Protein AF-0000000080333680 (afdb_homodimer)

pLDDT: mean 84.89, std 13.75, range [32.94, 98.19]

Sequence (700 aa):
MGTPPAIPGLDTASRYRPATQGAGVGGDWFDLVPLGAGRVGVLIGDVMGRGLEAAAVMGQLRSAAHALAKTGMQPRQLMQALDSVVADLDVPDQLVTCCYLVIAADAGEVTLCSAGHLPVLIAVPGESTRTLPAPVNPPLGVGGVIYQQRSGTVARGATLVLYTDGLIETPGTDIEDQLTHLVTALDKIVTAAPGLEAAADQVLSALLPGADGHDDVTLLLTRIPEAPLATAATELPAVPESVAAGRGFLDRTLGSWGCADPAGDARLLLSEILTNAVRHAQGPIGVRLCRTDTELTVEISDRSSRLPQPCPAAEDDESGRGLLLVRALADDWGVLPTDEGKTIWFSLALMGTPPAIPGLDTASRYRPATQGAGVGGDWFDLVPLGAGRVGVLIGDVMGRGLEAAAVMGQLRSAAHALAKTGMQPRQLMQALDSVVADLDVPDQLVTCCYLVIAADAGEVTLCSAGHLPVLIAVPGESTRTLPAPVNPPLGVGGVIYQQRSGTVARGATLVLYTDGLIETPGTDIEDQLTHLVTALDKIVTAAPGLEAAADQVLSALLPGADGHDDVTLLLTRIPEAPLATAATELPAVPESVAAGRGFLDRTLGSWGCADPAGDARLLLSEILTNAVRHAQGPIGVRLCRTDTELTVEISDRSSRLPQPCPAAEDDESGRGLLLVRALADDWGVLPTDEGKTIWFSLAL

Structure (mmCIF, N/CA/C/O backbone):
data_AF-0000000080333680-model_v1
#
loop_
_entity.id
_entity.type
_entity.pdbx_description
1 polymer 'PPM-type phosphatase domain-containing protein'
#
loop_
_atom_site.group_PDB
_atom_site.id
_atom_site.type_symbol
_atom_site.label_atom_id
_atom_site.label_alt_id
_atom_site.label_comp_id
_atom_site.label_asym_id
_atom_site.label_entity_id
_atom_site.label_seq_id
_atom_site.pdbx_PDB_ins_code
_atom_site.Cartn_x
_atom_site.Cartn_y
_atom_site.Cartn_z
_atom_site.occupancy
_atom_site.B_iso_or_equiv
_atom_site.auth_seq_id
_atom_site.auth_comp_id
_atom_site.auth_asym_id
_atom_site.auth_atom_id
_atom_site.pdbx_PDB_model_num
ATOM 1 N N . MET A 1 1 ? -19.094 6.445 8.359 1 45.06 1 MET A N 1
ATOM 2 C CA . MET A 1 1 ? -17.656 6.688 8.281 1 45.06 1 MET A CA 1
ATOM 3 C C . MET A 1 1 ? -17.062 6.891 9.672 1 45.06 1 MET A C 1
ATOM 5 O O . MET A 1 1 ? -17.562 7.719 10.445 1 45.06 1 MET A O 1
ATOM 9 N N . GLY A 1 2 ? -16.469 5.914 10.211 1 50.66 2 GLY A N 1
ATOM 10 C CA . GLY A 1 2 ? -15.945 6.078 11.562 1 50.66 2 GLY A CA 1
ATOM 11 C C . GLY A 1 2 ? -15.008 7.262 11.695 1 50.66 2 GLY A C 1
ATOM 12 O O . GLY A 1 2 ? -14.469 7.754 10.695 1 50.66 2 GLY A O 1
ATOM 13 N N . THR A 1 3 ? -15.297 8.031 12.703 1 52.5 3 THR A N 1
ATOM 14 C CA . THR A 1 3 ? -14.398 9.125 13.062 1 52.5 3 THR A CA 1
ATOM 15 C C . THR A 1 3 ? -12.977 8.609 13.273 1 52.5 3 THR A C 1
ATOM 17 O O . THR A 1 3 ? -12.75 7.699 14.078 1 52.5 3 THR A O 1
ATOM 20 N N . PRO A 1 4 ? -12.148 9.031 12.406 1 60.41 4 PRO A N 1
ATOM 21 C CA . PRO A 1 4 ? -10.766 8.625 12.68 1 60.41 4 PRO A CA 1
ATOM 22 C C . PRO A 1 4 ? -10.336 8.914 14.109 1 60.41 4 PRO A C 1
ATOM 24 O O . PRO A 1 4 ? -10.812 9.875 14.719 1 60.41 4 PRO A O 1
ATOM 27 N N . PRO A 1 5 ? -9.633 8.047 14.68 1 59.84 5 PRO A N 1
ATOM 28 C CA . PRO A 1 5 ? -9.141 8.305 16.031 1 59.84 5 PRO A CA 1
ATOM 29 C C . PRO A 1 5 ? -8.328 9.602 16.125 1 59.84 5 PRO A C 1
ATOM 31 O O . PRO A 1 5 ? -7.746 10.039 15.141 1 59.84 5 PRO A O 1
ATOM 34 N N . ALA A 1 6 ? -8.5 10.172 17.266 1 65.5 6 ALA A N 1
ATOM 35 C CA . ALA A 1 6 ? -7.715 11.375 17.547 1 65.5 6 ALA A CA 1
ATOM 36 C C . ALA A 1 6 ? -6.219 11.086 17.469 1 65.5 6 ALA A C 1
ATOM 38 O O . ALA A 1 6 ? -5.762 10.023 17.891 1 65.5 6 ALA A O 1
ATOM 39 N N . ILE A 1 7 ? -5.57 11.867 16.75 1 69.75 7 ILE A N 1
ATOM 40 C CA . ILE A 1 7 ? -4.113 11.789 16.703 1 69.75 7 ILE A CA 1
ATOM 41 C C . ILE A 1 7 ? -3.508 12.711 17.75 1 69.75 7 ILE A C 1
ATOM 43 O O . ILE A 1 7 ? -3.738 13.922 17.734 1 69.75 7 ILE A O 1
ATOM 47 N N . PRO A 1 8 ? -2.832 12.125 18.609 1 65.81 8 PRO A N 1
ATOM 48 C CA . PRO A 1 8 ? -2.254 12.961 19.656 1 65.81 8 PRO A CA 1
ATOM 49 C C . PRO A 1 8 ? -1.441 14.125 19.109 1 65.81 8 PRO A C 1
ATOM 51 O O . PRO A 1 8 ? -0.621 13.938 18.203 1 65.81 8 PRO A O 1
ATOM 54 N N . GLY A 1 9 ? -1.845 15.297 19.578 1 69.69 9 GLY A N 1
ATOM 55 C CA . GLY A 1 9 ? -1.087 16.484 19.234 1 69.69 9 GLY A CA 1
ATOM 56 C C . GLY A 1 9 ? -1.605 17.188 17.984 1 69.69 9 GLY A C 1
ATOM 57 O O . GLY A 1 9 ? -1.136 18.266 17.625 1 69.69 9 GLY A O 1
ATOM 58 N N . LEU A 1 10 ? -2.539 16.484 17.391 1 78.69 10 LEU A N 1
ATOM 59 C CA . LEU A 1 10 ? -3.111 17.094 16.203 1 78.69 10 LEU A CA 1
ATOM 60 C C . LEU A 1 10 ? -4.543 17.547 16.469 1 78.69 10 LEU A C 1
ATOM 62 O O . LEU A 1 10 ? -5.406 16.734 16.812 1 78.69 10 LEU A O 1
ATOM 66 N N . ASP A 1 11 ? -4.738 18.844 16.375 1 87.94 11 ASP A N 1
ATOM 67 C CA . ASP A 1 11 ? -6.086 19.391 16.5 1 87.94 11 ASP A CA 1
ATOM 68 C C . ASP A 1 11 ? -6.859 19.266 15.195 1 87.94 11 ASP A C 1
ATOM 70 O O . ASP A 1 11 ? -6.43 19.797 14.164 1 87.94 11 ASP A O 1
ATOM 74 N N . THR A 1 12 ? -7.914 18.5 15.258 1 92 12 THR A N 1
ATOM 75 C CA . THR A 1 12 ? -8.703 18.281 14.047 1 92 12 THR A CA 1
ATOM 76 C C . THR A 1 12 ? -10.195 18.391 14.344 1 92 12 THR A C 1
ATOM 78 O O . THR A 1 12 ? -10.609 18.297 15.5 1 92 12 THR A O 1
ATOM 81 N N . ALA A 1 13 ? -10.969 18.75 13.375 1 93.94 13 ALA A N 1
ATOM 82 C CA . ALA A 1 13 ? -12.43 18.688 13.375 1 93.94 13 ALA A CA 1
ATOM 83 C C . ALA A 1 13 ? -12.961 18.219 12.031 1 93.94 13 ALA A C 1
ATOM 85 O O . ALA A 1 13 ? -12.445 18.594 10.977 1 93.94 13 ALA A O 1
ATOM 86 N N . SER A 1 14 ? -13.922 17.328 12.07 1 94.62 14 SER A N 1
ATOM 87 C CA . SER A 1 14 ? -14.508 16.812 10.836 1 94.62 14 SER A CA 1
ATOM 88 C C . SER A 1 14 ? -16.031 16.844 10.891 1 94.62 14 SER A C 1
ATOM 90 O O . SER A 1 14 ? -16.625 16.734 11.977 1 94.62 14 SER A O 1
ATOM 92 N N . ARG A 1 15 ? -16.641 17.078 9.75 1 92.94 15 ARG A N 1
ATOM 93 C CA . ARG A 1 15 ? -18.094 16.984 9.555 1 92.94 15 ARG A CA 1
ATOM 94 C C . ARG A 1 15 ? -18.422 16.156 8.32 1 92.94 15 ARG A C 1
ATOM 96 O O . ARG A 1 15 ? -17.781 16.312 7.273 1 92.94 15 ARG A O 1
ATOM 103 N N . TYR A 1 16 ? -19.312 15.273 8.508 1 90.75 16 TYR A N 1
ATOM 104 C CA . TYR A 1 16 ? -19.844 14.492 7.402 1 90.75 16 TYR A CA 1
ATOM 105 C C . TYR A 1 16 ? -21.375 14.531 7.398 1 90.75 16 TYR A C 1
ATOM 107 O O . TYR A 1 16 ? -22.016 14.18 8.391 1 90.75 16 TYR A O 1
ATOM 115 N N . ARG A 1 17 ? -21.938 14.984 6.309 1 87.81 17 ARG A N 1
ATOM 116 C CA . ARG A 1 17 ? -23.375 15.023 6.102 1 87.81 17 ARG A CA 1
ATOM 117 C C . ARG A 1 17 ? -23.766 14.305 4.812 1 87.81 17 ARG A C 1
ATOM 119 O O . ARG A 1 17 ? -23.562 14.828 3.717 1 87.81 17 ARG A O 1
ATOM 126 N N . PRO A 1 18 ? -24.328 13.055 4.992 1 84.69 18 PRO A N 1
ATOM 127 C CA . PRO A 1 18 ? -24.766 12.359 3.775 1 84.69 18 PRO A CA 1
ATOM 128 C C . PRO A 1 18 ? -25.969 13.039 3.105 1 84.69 18 PRO A C 1
ATOM 130 O O . PRO A 1 18 ? -26.734 13.734 3.77 1 84.69 18 PRO A O 1
ATOM 133 N N . ALA A 1 19 ? -26.031 12.789 1.83 1 79.5 19 ALA A N 1
ATOM 134 C CA . ALA A 1 19 ? -27.172 13.336 1.091 1 79.5 19 ALA A CA 1
ATOM 135 C C . ALA A 1 19 ? -28.484 12.781 1.619 1 79.5 19 ALA A C 1
ATOM 137 O O . ALA A 1 19 ? -28.562 11.609 2.016 1 79.5 19 ALA A O 1
ATOM 138 N N . THR A 1 20 ? -29.328 13.602 1.837 1 64.75 20 THR A N 1
ATOM 139 C CA . THR A 1 20 ? -30.641 13.258 2.377 1 64.75 20 THR A CA 1
ATOM 140 C C . THR A 1 20 ? -31.375 12.328 1.425 1 64.75 20 THR A C 1
ATOM 142 O O . THR A 1 20 ? -32.219 11.516 1.858 1 64.75 20 THR A O 1
ATOM 145 N N . GLN A 1 21 ? -31.156 12.539 0.188 1 57.59 21 GLN A N 1
ATOM 146 C CA . GLN A 1 21 ? -31.906 11.734 -0.768 1 57.59 21 GLN A CA 1
ATOM 147 C C . GLN A 1 21 ? -31.266 10.375 -0.974 1 57.59 21 GLN A C 1
ATOM 149 O O . GLN A 1 21 ? -30.094 10.289 -1.361 1 57.59 21 GLN A O 1
ATOM 154 N N . GLY A 1 22 ? -31.812 9.227 -0.238 1 57.03 22 GLY A N 1
ATOM 155 C CA . GLY A 1 22 ? -31.375 7.871 -0.509 1 57.03 22 GLY A CA 1
ATOM 156 C C . GLY A 1 22 ? -31.109 7.062 0.75 1 57.03 22 GLY A C 1
ATOM 157 O O . GLY A 1 22 ? -31.75 7.289 1.779 1 57.03 22 GLY A O 1
ATOM 158 N N . ALA A 1 23 ? -30.297 6.133 0.697 1 58.53 23 ALA A N 1
ATOM 159 C CA . ALA A 1 23 ? -30.109 5.102 1.71 1 58.53 23 ALA A CA 1
ATOM 160 C C . ALA A 1 23 ? -29.25 5.617 2.863 1 58.53 23 ALA A C 1
ATOM 162 O O . ALA A 1 23 ? -28.938 4.875 3.799 1 58.53 23 ALA A O 1
ATOM 163 N N . GLY A 1 24 ? -28.938 6.973 2.852 1 68.12 24 GLY A N 1
ATOM 164 C CA . GLY A 1 24 ? -28.172 7.559 3.943 1 68.12 24 GLY A CA 1
ATOM 165 C C . GLY A 1 24 ? -26.703 7.203 3.896 1 68.12 24 GLY A C 1
ATOM 166 O O . GLY A 1 24 ? -26 7.289 4.91 1 68.12 24 GLY A O 1
ATOM 167 N N . VAL A 1 25 ? -26.219 6.586 2.859 1 77.31 25 VAL A N 1
ATOM 168 C CA . VAL A 1 25 ? -24.812 6.258 2.676 1 77.31 25 VAL A CA 1
ATOM 169 C C . VAL A 1 25 ? -24.281 6.969 1.433 1 77.31 25 VAL A C 1
ATOM 171 O O . VAL A 1 25 ? -24.984 7.098 0.431 1 77.31 25 VAL A O 1
ATOM 174 N N . GLY A 1 26 ? -23.141 7.684 1.531 1 86.38 26 GLY A N 1
ATOM 175 C CA . GLY A 1 26 ? -22.609 8.469 0.431 1 86.38 26 GLY A CA 1
ATOM 176 C C . GLY A 1 26 ? -21.25 7.973 -0.046 1 86.38 26 GLY A C 1
ATOM 177 O O . GLY A 1 26 ? -20.797 6.91 0.37 1 86.38 26 GLY A O 1
ATOM 178 N N . GLY A 1 27 ? -20.766 8.641 -1.021 1 93 27 GLY A N 1
ATOM 179 C CA . GLY A 1 27 ? -19.516 8.273 -1.68 1 93 27 GLY A CA 1
ATOM 180 C C . GLY A 1 27 ? -18.312 9.023 -1.141 1 93 27 GLY A C 1
ATOM 181 O O . GLY A 1 27 ? -17.188 8.789 -1.57 1 93 27 GLY A O 1
ATOM 182 N N . ASP A 1 28 ? -18.531 9.906 -0.088 1 93.88 28 ASP A N 1
ATOM 183 C CA . ASP A 1 28 ? -17.422 10.664 0.497 1 93.88 28 ASP A CA 1
ATOM 184 C C . ASP A 1 28 ? -16.688 9.852 1.56 1 93.88 28 ASP A C 1
ATOM 186 O O . ASP A 1 28 ? -17.312 9.039 2.26 1 93.88 28 ASP A O 1
ATOM 190 N N . TRP A 1 29 ? -15.422 10.078 1.628 1 93.56 29 TRP A N 1
ATOM 191 C CA . TRP A 1 29 ? -14.695 9.508 2.758 1 93.56 29 TRP A CA 1
ATOM 192 C C . TRP A 1 29 ? -13.523 10.398 3.154 1 93.56 29 TRP A C 1
ATOM 194 O O . TRP A 1 29 ? -13.094 11.258 2.379 1 93.56 29 TRP A O 1
ATOM 204 N N . PHE A 1 30 ? -13.102 10.312 4.324 1 95.31 30 PHE A N 1
ATOM 205 C CA . PHE A 1 30 ? -11.875 10.938 4.809 1 95.31 30 PHE A CA 1
ATOM 206 C C . PHE A 1 30 ? -11.195 10.055 5.855 1 95.31 30 PHE A C 1
ATOM 208 O O . PHE A 1 30 ? -11.797 9.109 6.359 1 95.31 30 PHE A O 1
ATOM 215 N N . ASP A 1 31 ? -9.977 10.32 6.055 1 94.12 31 ASP A N 1
ATOM 216 C CA . ASP A 1 31 ? -9.195 9.547 7.02 1 94.12 31 ASP A CA 1
ATOM 217 C C . ASP A 1 31 ? -8.031 10.367 7.566 1 94.12 31 ASP A C 1
ATOM 219 O O . ASP A 1 31 ? -7.527 11.266 6.891 1 94.12 31 ASP A O 1
ATOM 223 N N . LEU A 1 32 ? -7.75 10.18 8.797 1 93.06 32 LEU A N 1
ATOM 224 C CA . LEU A 1 32 ? -6.539 10.656 9.461 1 93.06 32 LEU A CA 1
ATOM 225 C C . LEU A 1 32 ? -5.656 9.484 9.883 1 93.06 32 LEU A C 1
ATOM 227 O O . LEU A 1 32 ? -6.086 8.625 10.648 1 93.06 32 LEU A O 1
ATOM 231 N N . VAL A 1 33 ? -4.453 9.492 9.406 1 92.06 33 VAL A N 1
ATOM 232 C CA . VAL A 1 33 ? -3.6 8.328 9.609 1 92.06 33 VAL A CA 1
ATOM 233 C C . VAL A 1 33 ? -2.305 8.742 10.297 1 92.06 33 VAL A C 1
ATOM 235 O O . VAL A 1 33 ? -1.475 9.438 9.711 1 92.06 33 VAL A O 1
ATOM 238 N N . PRO A 1 34 ? -2.109 8.305 11.5 1 88.88 34 PRO A N 1
ATOM 239 C CA . PRO A 1 34 ? -0.789 8.523 12.094 1 88.88 34 PRO A CA 1
ATOM 240 C C . PRO A 1 34 ? 0.316 7.75 11.383 1 88.88 34 PRO A C 1
ATOM 242 O O . PRO A 1 34 ? 0.211 6.531 11.219 1 88.88 34 PRO A O 1
ATOM 245 N N . LEU A 1 35 ? 1.324 8.398 10.961 1 87.94 35 LEU A N 1
ATOM 246 C CA . LEU A 1 35 ? 2.379 7.766 10.18 1 87.94 35 LEU A CA 1
ATOM 247 C C . LEU A 1 35 ? 3.637 7.57 11.016 1 87.94 35 LEU A C 1
ATOM 249 O O . LEU A 1 35 ? 4.582 6.91 10.578 1 87.94 35 LEU A O 1
ATOM 253 N N . GLY A 1 36 ? 3.598 8.156 12.164 1 80.31 36 GLY A N 1
ATOM 254 C CA . GLY A 1 36 ? 4.773 8.094 13.016 1 80.31 36 GLY A CA 1
ATOM 255 C C . GLY A 1 36 ? 5.727 9.258 12.812 1 80.31 36 GLY A C 1
ATOM 256 O O . GLY A 1 36 ? 5.578 10.023 11.859 1 80.31 36 GLY A O 1
ATOM 257 N N . ALA A 1 37 ? 6.594 9.414 13.773 1 80.81 37 ALA A N 1
ATOM 258 C CA . ALA A 1 37 ? 7.605 10.469 13.758 1 80.81 37 ALA A CA 1
ATOM 259 C C . ALA A 1 37 ? 6.961 11.844 13.594 1 80.81 37 ALA A C 1
ATOM 261 O O . ALA A 1 37 ? 7.453 12.68 12.828 1 80.81 37 ALA A O 1
ATOM 262 N N . GLY A 1 38 ? 5.82 11.977 14.18 1 79.88 38 GLY A N 1
ATOM 263 C CA . GLY A 1 38 ? 5.148 13.266 14.172 1 79.88 38 GLY A CA 1
ATOM 264 C C . GLY A 1 38 ? 4.449 13.57 12.859 1 79.88 38 GLY A C 1
ATOM 265 O O . GLY A 1 38 ? 3.979 14.688 12.641 1 79.88 38 GLY A O 1
ATOM 266 N N . ARG A 1 39 ? 4.371 12.648 12.008 1 87.81 39 ARG A N 1
ATOM 267 C CA . ARG A 1 39 ? 3.709 12.867 10.727 1 87.81 39 ARG A CA 1
ATOM 268 C C . ARG A 1 39 ? 2.289 12.312 10.734 1 87.81 39 ARG A C 1
ATOM 270 O O . ARG A 1 39 ? 2.014 11.312 11.406 1 87.81 39 ARG A O 1
ATOM 277 N N . VAL A 1 40 ? 1.5 13.023 9.992 1 91.19 40 VAL A N 1
ATOM 278 C CA . VAL A 1 40 ? 0.107 12.602 9.883 1 91.19 40 VAL A CA 1
ATOM 279 C C . VAL A 1 40 ? -0.335 12.656 8.422 1 91.19 40 VAL A C 1
ATOM 281 O O . VAL A 1 4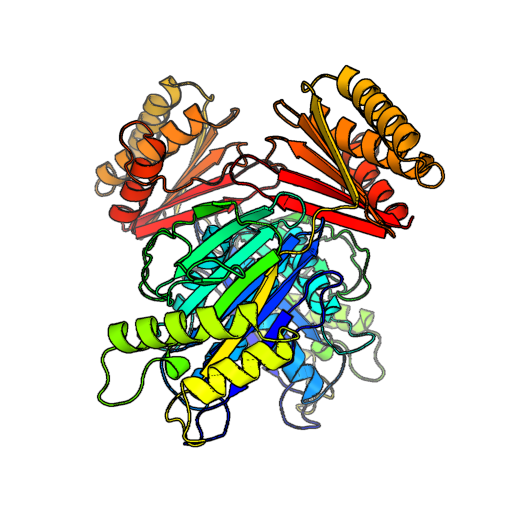0 ? -0.071 13.641 7.723 1 91.19 40 VAL A O 1
ATOM 284 N N . GLY A 1 41 ? -0.9 11.539 7.984 1 94.44 41 GLY A N 1
ATOM 285 C CA . GLY A 1 41 ? -1.568 11.547 6.695 1 94.44 41 GLY A CA 1
ATOM 286 C C . GLY A 1 41 ? -3.02 11.977 6.773 1 94.44 41 GLY A C 1
ATOM 287 O O . GLY A 1 41 ? -3.74 11.586 7.691 1 94.44 41 GLY A O 1
ATOM 288 N N . VAL A 1 42 ? -3.406 12.836 5.875 1 95.38 42 VAL A N 1
ATOM 289 C CA . VAL A 1 42 ? -4.793 13.281 5.773 1 95.38 42 VAL A CA 1
ATOM 290 C C . VAL A 1 42 ? -5.348 12.93 4.395 1 95.38 42 VAL A C 1
ATOM 292 O O . VAL A 1 42 ? -4.773 13.305 3.371 1 95.38 42 VAL A O 1
ATOM 295 N N . LEU A 1 43 ? -6.449 12.195 4.43 1 96.94 43 LEU A N 1
ATOM 296 C CA . LEU A 1 43 ? -7.086 11.734 3.201 1 96.94 43 LEU A CA 1
ATOM 297 C C . LEU A 1 43 ? -8.516 12.25 3.104 1 96.94 43 LEU A C 1
ATOM 299 O O . LEU A 1 43 ? -9.227 12.312 4.109 1 96.94 43 LEU A O 1
ATOM 303 N N . ILE A 1 44 ? -8.883 12.648 1.883 1 97.19 44 ILE A N 1
ATOM 304 C CA . ILE A 1 44 ? -10.281 12.93 1.586 1 97.19 44 ILE A CA 1
ATOM 305 C C . ILE A 1 44 ? -10.602 12.523 0.15 1 97.19 44 ILE A C 1
ATOM 307 O O . ILE A 1 44 ? -9.758 12.664 -0.742 1 97.19 44 ILE A O 1
ATOM 311 N N . GLY A 1 45 ? -11.734 11.938 -0.048 1 96.62 45 GLY A N 1
ATOM 312 C CA . GLY A 1 45 ? -12.133 11.531 -1.386 1 96.62 45 GLY A CA 1
ATOM 313 C C . GLY A 1 45 ? -13.633 11.531 -1.593 1 96.62 45 GLY A C 1
ATOM 314 O O . GLY A 1 45 ? -14.398 11.648 -0.632 1 96.62 45 GLY A O 1
ATOM 315 N N . ASP A 1 46 ? -13.969 11.445 -2.852 1 95.12 46 ASP A N 1
ATOM 316 C CA . ASP A 1 46 ? -15.359 11.445 -3.285 1 95.12 46 ASP A CA 1
ATOM 317 C C . ASP A 1 46 ? -15.555 10.547 -4.504 1 95.12 46 ASP A C 1
ATOM 319 O O . ASP A 1 46 ? -15.016 10.82 -5.578 1 95.12 46 ASP A O 1
ATOM 323 N N . VAL A 1 47 ? -16.438 9.531 -4.34 1 95.25 47 VAL A N 1
ATOM 324 C CA . VAL A 1 47 ? -16.75 8.594 -5.422 1 95.25 47 VAL A CA 1
ATOM 325 C C . VAL A 1 47 ? -17.891 9.141 -6.266 1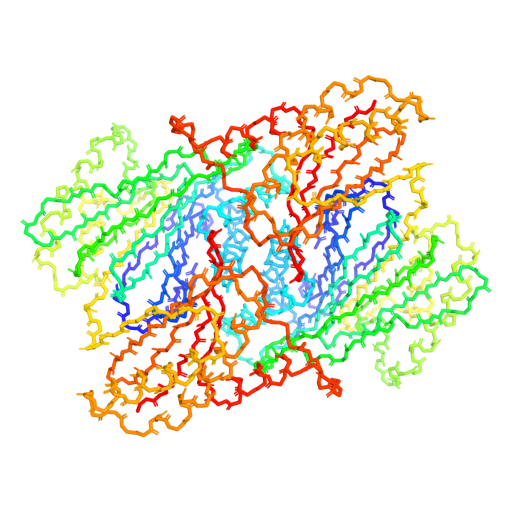 95.25 47 VAL A C 1
ATOM 327 O O . VAL A 1 47 ? -18.922 9.578 -5.727 1 95.25 47 VAL A O 1
ATOM 330 N N . MET A 1 48 ? -17.688 9.094 -7.52 1 89.12 48 MET A N 1
ATOM 331 C CA . MET A 1 48 ? -18.75 9.516 -8.43 1 89.12 48 MET A CA 1
ATOM 332 C C . MET A 1 48 ? -20 8.68 -8.211 1 89.12 48 MET A C 1
ATOM 334 O O . MET A 1 48 ? -19.922 7.465 -8.023 1 89.12 48 MET A O 1
ATOM 338 N N . GLY A 1 49 ? -21.062 9.32 -8.289 1 83.31 49 GLY A N 1
ATOM 339 C CA . GLY A 1 49 ? -22.328 8.625 -8.133 1 83.31 49 GLY A CA 1
ATOM 340 C C . GLY A 1 49 ? -22.906 8.734 -6.734 1 83.31 49 GLY A C 1
ATOM 341 O O . GLY A 1 49 ? -22.391 9.484 -5.902 1 83.31 49 GLY A O 1
ATOM 342 N N . ARG A 1 50 ? -24.094 8.109 -6.605 1 81.81 50 ARG A N 1
ATOM 343 C CA . ARG A 1 50 ? -24.766 8.164 -5.312 1 81.81 50 ARG A CA 1
ATOM 344 C C . ARG A 1 50 ? -25.344 6.801 -4.953 1 81.81 50 ARG A C 1
ATOM 346 O O . ARG A 1 50 ? -25.422 5.902 -5.793 1 81.81 50 ARG A O 1
ATOM 353 N N . GLY A 1 51 ? -25.609 6.633 -3.662 1 83.06 51 GLY A N 1
ATOM 354 C CA . GLY A 1 51 ? -26.312 5.445 -3.207 1 83.06 51 GLY A CA 1
ATOM 355 C C . GLY A 1 51 ? -25.375 4.309 -2.826 1 83.06 51 GLY A C 1
ATOM 356 O O . GLY A 1 51 ? -24.234 4.539 -2.443 1 83.06 51 GLY A O 1
ATOM 357 N N . LEU A 1 52 ? -25.891 3.139 -2.922 1 83.5 52 LEU A N 1
ATOM 358 C CA . LEU A 1 52 ? -25.234 1.957 -2.369 1 83.5 52 LEU A CA 1
ATOM 359 C C . LEU A 1 52 ? -24 1.586 -3.184 1 83.5 52 LEU A C 1
ATOM 361 O O . LEU A 1 52 ? -22.984 1.146 -2.625 1 83.5 52 LEU A O 1
ATOM 365 N N . GLU A 1 53 ? -24.094 1.8 -4.465 1 86.75 53 GLU A N 1
ATOM 366 C CA . GLU A 1 53 ? -22.953 1.457 -5.305 1 86.75 53 GLU A CA 1
ATOM 367 C C . GLU A 1 53 ? -21.75 2.35 -4.992 1 86.75 53 GLU A C 1
ATOM 369 O O . GLU A 1 53 ? -20.625 1.859 -4.844 1 86.75 53 GLU A O 1
ATOM 374 N N . ALA A 1 54 ? -22.047 3.596 -4.895 1 88.62 54 ALA A N 1
ATOM 375 C CA . ALA A 1 54 ? -20.984 4.539 -4.559 1 88.62 54 ALA A CA 1
ATOM 376 C C . ALA A 1 54 ? -20.438 4.266 -3.16 1 88.62 54 ALA A C 1
ATOM 378 O O . ALA A 1 54 ? -19.234 4.371 -2.932 1 88.62 54 ALA A O 1
ATOM 379 N N . ALA A 1 55 ? -21.312 3.893 -2.326 1 89.12 55 ALA A N 1
ATOM 380 C CA . ALA A 1 55 ? -20.906 3.611 -0.949 1 89.12 55 ALA A CA 1
ATOM 381 C C . ALA A 1 55 ? -20.016 2.375 -0.88 1 89.12 55 ALA A C 1
ATOM 383 O O . ALA A 1 55 ? -19.062 2.33 -0.096 1 89.12 55 ALA A O 1
ATOM 384 N N . ALA A 1 56 ? -20.312 1.425 -1.655 1 89.06 56 ALA A N 1
ATOM 385 C CA . ALA A 1 56 ? -19.516 0.201 -1.681 1 89.06 56 ALA A CA 1
ATOM 386 C C . ALA A 1 56 ? -18.109 0.475 -2.201 1 89.06 56 ALA A C 1
ATOM 388 O O . ALA A 1 56 ? -17.125 0.008 -1.621 1 89.06 56 ALA A O 1
ATOM 389 N N . VAL A 1 57 ? -18.047 1.271 -3.225 1 92.25 57 VAL A N 1
ATOM 390 C CA . VAL A 1 57 ? -16.766 1.655 -3.791 1 92.25 57 VAL A CA 1
ATOM 391 C C . VAL A 1 57 ? -15.984 2.492 -2.779 1 92.25 57 VAL A C 1
ATOM 393 O O . VAL A 1 57 ? -14.797 2.258 -2.557 1 92.25 57 VAL A O 1
ATOM 396 N N . MET A 1 58 ? -16.688 3.342 -2.189 1 93.5 58 MET A N 1
ATOM 397 C CA . MET A 1 58 ? -16.094 4.191 -1.168 1 93.5 58 MET A CA 1
ATOM 398 C C . MET A 1 58 ? -15.477 3.348 -0.052 1 93.5 58 MET A C 1
ATOM 400 O O . MET A 1 58 ? -14.344 3.594 0.372 1 93.5 58 MET A O 1
ATOM 404 N N . GLY A 1 59 ? -16.188 2.432 0.406 1 92.31 59 GLY A N 1
ATOM 405 C CA . GLY A 1 59 ? -15.68 1.568 1.458 1 92.31 59 GLY A CA 1
ATOM 406 C C . GLY A 1 59 ? -14.398 0.855 1.076 1 92.31 59 GLY A C 1
ATOM 407 O O . GLY A 1 59 ? -13.461 0.773 1.877 1 92.31 59 GLY A O 1
ATOM 408 N N . GLN A 1 60 ? -14.336 0.412 -0.111 1 92.75 60 GLN A N 1
ATOM 409 C CA . GLN A 1 60 ? -13.148 -0.267 -0.613 1 92.75 60 GLN A CA 1
ATOM 410 C C . GLN A 1 60 ? -11.961 0.693 -0.711 1 92.75 60 GLN A C 1
ATOM 412 O O . GLN A 1 60 ? -10.859 0.375 -0.265 1 92.75 60 GLN A O 1
ATOM 417 N N . LEU A 1 61 ? -12.234 1.847 -1.205 1 95.62 61 LEU A N 1
ATOM 418 C CA . LEU A 1 61 ? -11.164 2.816 -1.421 1 95.62 61 LEU A CA 1
ATOM 419 C C . LEU A 1 61 ? -10.664 3.377 -0.094 1 95.62 61 LEU A C 1
ATOM 421 O O . LEU A 1 61 ? -9.469 3.629 0.066 1 95.62 61 LEU A O 1
ATOM 425 N N . ARG A 1 62 ? -11.57 3.582 0.755 1 94.81 62 ARG A N 1
ATOM 426 C CA . ARG A 1 62 ? -11.164 4.051 2.076 1 94.81 62 ARG A CA 1
ATOM 427 C C . ARG A 1 62 ? -10.203 3.064 2.736 1 94.81 62 ARG A C 1
ATOM 429 O O . ARG A 1 62 ? -9.156 3.463 3.248 1 94.81 62 ARG A O 1
ATOM 436 N N . SER A 1 63 ? -10.547 1.805 2.678 1 94.31 63 SER A N 1
ATOM 437 C CA . SER A 1 63 ? -9.703 0.769 3.262 1 94.31 63 SER A CA 1
ATOM 438 C C . SER A 1 63 ? -8.359 0.675 2.539 1 94.31 63 SER A C 1
ATOM 440 O O . SER A 1 63 ? -7.312 0.554 3.176 1 94.31 63 SER A O 1
ATOM 442 N N . ALA A 1 64 ? -8.422 0.721 1.282 1 96 64 ALA A N 1
ATOM 443 C CA . ALA A 1 64 ? -7.219 0.678 0.458 1 96 64 ALA A CA 1
ATOM 444 C C . ALA A 1 64 ? -6.305 1.86 0.764 1 96 64 ALA A C 1
ATOM 446 O O . ALA A 1 64 ? -5.105 1.682 1 1 96 64 ALA A O 1
ATOM 447 N N . ALA A 1 65 ? -6.879 3.018 0.798 1 97.25 65 ALA A N 1
ATOM 448 C CA . ALA A 1 65 ? -6.109 4.238 1.026 1 97.25 65 ALA A CA 1
ATOM 449 C C . ALA A 1 65 ? -5.473 4.234 2.414 1 97.25 65 ALA A C 1
ATOM 451 O O . ALA A 1 65 ? -4.324 4.645 2.578 1 97.25 65 ALA A O 1
ATOM 452 N N . HIS A 1 66 ? -6.238 3.768 3.338 1 95.38 66 HIS A N 1
ATOM 453 C CA . HIS A 1 66 ? -5.719 3.68 4.699 1 95.38 66 HIS A CA 1
ATOM 454 C C . HIS A 1 66 ? -4.492 2.775 4.762 1 95.38 66 HIS A C 1
ATOM 456 O O . HIS A 1 66 ? -3.467 3.154 5.336 1 95.38 66 HIS A O 1
ATOM 462 N N . ALA A 1 67 ? -4.582 1.659 4.18 1 95.25 67 ALA A N 1
ATOM 463 C CA . ALA A 1 67 ? -3.488 0.691 4.184 1 95.25 67 ALA A CA 1
ATOM 464 C C . ALA A 1 67 ? -2.26 1.245 3.467 1 95.25 67 ALA A C 1
ATOM 466 O O . ALA A 1 67 ? -1.133 1.087 3.939 1 95.25 67 ALA A O 1
ATOM 467 N N . LEU A 1 68 ? -2.518 1.835 2.35 1 95.69 68 LEU A N 1
ATOM 468 C CA . LEU A 1 68 ? -1.422 2.416 1.582 1 95.69 68 LEU A CA 1
ATOM 469 C C . LEU A 1 68 ? -0.737 3.529 2.367 1 95.69 68 LEU A C 1
ATOM 471 O O . LEU A 1 68 ? 0.493 3.607 2.396 1 95.69 68 LEU A O 1
ATOM 475 N N . ALA A 1 69 ? -1.548 4.344 3.012 1 94.56 69 ALA A N 1
ATOM 476 C CA . ALA A 1 69 ? -0.989 5.43 3.812 1 94.56 69 ALA A CA 1
ATOM 477 C C . ALA A 1 69 ? -0.106 4.891 4.934 1 94.56 69 ALA A C 1
ATOM 479 O O . ALA A 1 69 ? 0.953 5.449 5.223 1 94.56 69 ALA A O 1
ATOM 480 N N . LYS A 1 70 ? -0.458 3.771 5.48 1 90.81 70 LYS A N 1
ATOM 481 C CA . LYS A 1 70 ? 0.245 3.193 6.621 1 90.81 70 LYS A CA 1
ATOM 482 C C . LYS A 1 70 ? 1.639 2.715 6.227 1 90.81 70 LYS A C 1
ATOM 484 O O . LYS A 1 70 ? 2.506 2.533 7.082 1 90.81 70 LYS A O 1
ATOM 489 N N . THR A 1 71 ? 1.836 2.551 4.977 1 87.69 71 THR A N 1
ATOM 490 C CA . THR A 1 71 ? 3.166 2.158 4.523 1 87.69 71 THR A CA 1
ATOM 491 C C . THR A 1 71 ? 4.125 3.344 4.566 1 87.69 71 THR A C 1
ATOM 493 O O . THR A 1 71 ? 5.34 3.17 4.477 1 87.69 71 THR A O 1
ATOM 496 N N . GLY A 1 72 ? 3.615 4.516 4.656 1 88.5 72 GLY A N 1
ATOM 497 C CA . GLY A 1 72 ? 4.441 5.711 4.664 1 88.5 72 GLY A CA 1
ATOM 498 C C . GLY A 1 72 ? 4.793 6.203 3.271 1 88.5 72 GLY A C 1
ATOM 499 O O . GLY A 1 72 ? 5.602 7.121 3.117 1 88.5 72 GLY A O 1
ATOM 500 N N . MET A 1 73 ? 4.141 5.672 2.295 1 88.06 73 MET A N 1
ATOM 501 C CA . MET A 1 73 ? 4.48 6.059 0.928 1 88.06 73 MET A CA 1
ATOM 502 C C . MET A 1 73 ? 4.109 7.516 0.668 1 88.06 73 MET A C 1
ATOM 504 O O . MET A 1 73 ? 3.232 8.062 1.338 1 88.06 73 MET A O 1
ATOM 508 N N . GLN A 1 74 ? 4.754 8.047 -0.282 1 89.94 74 GLN A N 1
ATOM 509 C CA . GLN A 1 74 ? 4.5 9.438 -0.638 1 89.94 74 GLN A CA 1
ATOM 510 C C . GLN A 1 74 ? 3.129 9.594 -1.287 1 89.94 74 GLN A C 1
ATOM 512 O O . GLN A 1 74 ? 2.607 8.656 -1.89 1 89.94 74 GLN A O 1
ATOM 517 N N . PRO A 1 75 ? 2.598 10.789 -1.193 1 95.19 75 PRO A N 1
ATOM 518 C CA . PRO A 1 75 ? 1.246 11.031 -1.703 1 95.19 75 PRO A CA 1
ATOM 519 C C . PRO A 1 75 ? 1.095 10.656 -3.176 1 95.19 75 PRO A C 1
ATOM 521 O O . PRO A 1 75 ? 0.088 10.055 -3.564 1 95.19 75 PRO A O 1
ATOM 524 N N . ARG A 1 76 ? 2.031 10.961 -3.994 1 90.81 76 ARG A N 1
ATOM 525 C CA . ARG A 1 76 ? 1.905 10.641 -5.41 1 90.81 76 ARG A CA 1
ATOM 526 C C . ARG A 1 76 ? 1.853 9.133 -5.633 1 90.81 76 ARG A C 1
ATOM 528 O O . ARG A 1 76 ? 1.143 8.656 -6.516 1 90.81 76 ARG A O 1
ATOM 535 N N . GLN A 1 77 ? 2.648 8.414 -4.852 1 89.06 77 GLN A N 1
ATOM 536 C CA . GLN A 1 77 ? 2.662 6.957 -4.953 1 89.06 77 GLN A CA 1
ATOM 537 C C . GLN A 1 77 ? 1.324 6.363 -4.527 1 89.06 77 GLN A C 1
ATOM 539 O O . GLN A 1 77 ? 0.841 5.406 -5.133 1 89.06 77 GLN A O 1
ATOM 544 N N . LEU A 1 78 ? 0.854 6.895 -3.48 1 94.38 78 LEU A N 1
ATOM 545 C CA . LEU A 1 78 ? -0.455 6.445 -3.018 1 94.38 78 LEU A CA 1
ATOM 546 C C . LEU A 1 78 ? -1.515 6.656 -4.094 1 94.38 78 LEU A C 1
ATOM 548 O O . LEU A 1 78 ? -2.324 5.766 -4.355 1 94.38 78 LEU A O 1
ATOM 552 N N . MET A 1 79 ? -1.45 7.812 -4.766 1 95.44 79 MET A N 1
ATOM 553 C CA . MET A 1 79 ? -2.426 8.109 -5.809 1 95.44 79 MET A CA 1
ATOM 554 C C . MET A 1 79 ? -2.279 7.145 -6.98 1 95.44 79 MET A C 1
ATOM 556 O O . MET A 1 79 ? -3.275 6.688 -7.543 1 95.44 79 MET A O 1
ATOM 560 N N . GLN A 1 80 ? -1.089 6.844 -7.242 1 89.44 80 GLN A N 1
ATOM 561 C CA . GLN A 1 80 ? -0.839 5.902 -8.328 1 89.44 80 GLN A CA 1
ATOM 562 C C . GLN A 1 80 ? -1.432 4.531 -8.008 1 89.44 80 GLN A C 1
ATOM 564 O O . GLN A 1 80 ? -2.068 3.912 -8.867 1 89.44 80 GLN A O 1
ATOM 569 N N . ALA A 1 81 ? -1.189 4.121 -6.836 1 91.31 81 ALA A N 1
ATOM 570 C CA . ALA A 1 81 ? -1.708 2.824 -6.414 1 91.31 81 ALA A CA 1
ATOM 571 C C . ALA A 1 81 ? -3.234 2.818 -6.406 1 91.31 81 ALA A C 1
ATOM 573 O O . ALA A 1 81 ? -3.859 1.858 -6.867 1 91.31 81 ALA A O 1
ATOM 574 N N . LEU A 1 82 ? -3.803 3.848 -5.922 1 96.06 82 LEU A N 1
ATOM 575 C CA . LEU A 1 82 ? -5.258 3.926 -5.871 1 96.06 82 LEU A CA 1
ATOM 576 C C . LEU A 1 82 ? -5.852 3.939 -7.277 1 96.06 82 LEU A C 1
ATOM 578 O O . LEU A 1 82 ? -6.934 3.396 -7.504 1 96.06 82 LEU A O 1
ATOM 582 N N . ASP A 1 83 ? -5.184 4.617 -8.164 1 93.25 83 ASP A N 1
ATOM 583 C CA . ASP A 1 83 ? -5.637 4.633 -9.547 1 93.25 83 ASP A CA 1
ATOM 584 C C . ASP A 1 83 ? -5.738 3.217 -10.109 1 93.25 83 ASP A C 1
ATOM 586 O O . ASP A 1 83 ? -6.699 2.885 -10.805 1 93.25 83 ASP A O 1
ATOM 590 N N . SER A 1 84 ? -4.785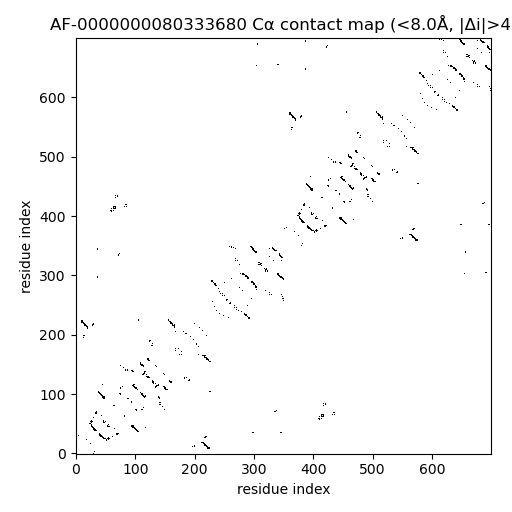 2.42 -9.766 1 88.44 84 SER A N 1
ATOM 591 C CA . SER A 1 84 ? -4.793 1.025 -10.195 1 88.44 84 SER A CA 1
ATOM 592 C C . SER A 1 84 ? -5.945 0.256 -9.562 1 88.44 84 SER A C 1
ATOM 594 O O . SER A 1 84 ? -6.543 -0.615 -10.195 1 88.44 84 SER A O 1
ATOM 596 N N . VAL A 1 85 ? -6.223 0.558 -8.352 1 92.06 85 VAL A N 1
ATOM 597 C CA . VAL A 1 85 ? -7.324 -0.083 -7.637 1 92.06 85 VAL A CA 1
ATOM 598 C C . VAL A 1 85 ? -8.648 0.273 -8.305 1 92.06 85 VAL A C 1
ATOM 600 O O . VAL A 1 85 ? -9.5 -0.595 -8.516 1 92.06 85 VAL A O 1
ATOM 603 N N . VAL A 1 86 ? -8.789 1.517 -8.641 1 93.88 86 VAL A N 1
ATOM 604 C CA . VAL A 1 86 ? -10.023 1.97 -9.273 1 93.88 86 VAL A CA 1
ATOM 605 C C . VAL A 1 86 ? -10.195 1.28 -10.625 1 93.88 86 VAL A C 1
ATOM 607 O O . VAL A 1 86 ? -11.305 0.886 -10.992 1 93.88 86 VAL A O 1
ATOM 610 N N . ALA A 1 87 ? -9.117 1.156 -11.297 1 87.88 87 ALA A N 1
ATOM 611 C CA . ALA A 1 87 ? -9.148 0.508 -12.602 1 87.88 87 ALA A CA 1
ATOM 612 C C . ALA A 1 87 ? -9.609 -0.941 -12.484 1 87.88 87 ALA A C 1
ATOM 614 O O . ALA A 1 87 ? -10.195 -1.489 -13.422 1 87.88 87 ALA A O 1
ATOM 615 N N . ASP A 1 88 ? -9.367 -1.514 -11.391 1 86.69 88 ASP A N 1
ATOM 616 C CA . ASP A 1 88 ? -9.688 -2.924 -11.195 1 86.69 88 ASP A CA 1
ATOM 617 C C . ASP A 1 88 ? -11.133 -3.104 -10.742 1 86.69 88 ASP A C 1
ATOM 619 O O . ASP A 1 88 ? -11.648 -4.223 -10.719 1 86.69 88 ASP A O 1
ATOM 623 N N . LEU A 1 89 ? -11.75 -2 -10.391 1 85.38 89 LEU A N 1
ATOM 624 C CA . LEU A 1 89 ? -13.133 -2.1 -9.938 1 85.38 89 LEU A CA 1
ATOM 625 C C . LEU A 1 89 ? -14.055 -2.492 -11.094 1 85.38 89 LEU A C 1
ATOM 627 O O . LEU A 1 89 ? -13.797 -2.135 -12.242 1 85.38 89 LEU A O 1
ATOM 631 N N . ASP A 1 90 ? -14.945 -3.338 -10.883 1 77.44 90 ASP A N 1
ATOM 632 C CA . ASP A 1 90 ? -15.914 -3.787 -11.883 1 77.44 90 ASP A CA 1
ATOM 633 C C . ASP A 1 90 ? -16.984 -2.727 -12.133 1 77.44 90 ASP A C 1
ATOM 635 O O . ASP A 1 90 ? -18.172 -3.027 -12.117 1 77.44 90 ASP A O 1
ATOM 639 N N . VAL A 1 91 ? -16.688 -1.461 -12.094 1 78.94 91 VAL A N 1
ATOM 640 C CA . VAL A 1 91 ? -17.578 -0.353 -12.398 1 78.94 91 VAL A CA 1
ATOM 641 C C . VAL A 1 91 ? -17 0.485 -13.539 1 78.94 91 VAL A C 1
ATOM 643 O O . VAL A 1 91 ? -16.016 1.203 -13.352 1 78.94 91 VAL A O 1
ATOM 646 N N . PRO A 1 92 ? -17.609 0.318 -14.656 1 79.06 92 PRO A N 1
ATOM 647 C CA . PRO A 1 92 ? -17.078 1.052 -15.805 1 79.06 92 PRO A CA 1
ATOM 648 C C . PRO A 1 92 ? -17.078 2.562 -15.594 1 79.06 92 PRO A C 1
ATOM 650 O O . PRO A 1 92 ? -17.984 3.104 -14.969 1 79.06 92 PRO A O 1
ATOM 653 N N . ASP A 1 93 ? -16.141 3.285 -16 1 84.94 93 ASP A N 1
ATOM 654 C CA . ASP A 1 93 ? -16.016 4.738 -16.062 1 84.94 93 ASP A CA 1
ATOM 655 C C . ASP A 1 93 ? -16.078 5.359 -14.664 1 84.94 93 ASP A C 1
ATOM 657 O O . ASP A 1 93 ? -16.609 6.461 -14.5 1 84.94 93 ASP A O 1
ATOM 661 N N . GLN A 1 94 ? -15.727 4.5 -13.727 1 91.06 94 GLN A N 1
ATOM 662 C CA . GLN A 1 94 ? -15.703 5.023 -12.367 1 91.06 94 GLN A CA 1
ATOM 663 C C . GLN A 1 94 ? -14.641 6.102 -12.203 1 91.06 94 GLN A C 1
ATOM 665 O O . GLN A 1 94 ? -13.477 5.887 -12.547 1 91.06 94 GLN A O 1
ATOM 670 N N . LEU A 1 95 ? -15.062 7.262 -11.75 1 94.56 95 LEU A N 1
ATOM 671 C CA . LEU A 1 95 ? -14.133 8.328 -11.414 1 94.56 95 LEU A CA 1
ATOM 672 C C . LEU A 1 95 ? -14.203 8.664 -9.922 1 94.56 95 LEU A C 1
ATOM 674 O O . LEU A 1 95 ? -15.281 8.633 -9.328 1 94.56 95 LEU A O 1
ATOM 678 N N . VAL A 1 96 ? -13.086 8.945 -9.375 1 97.06 96 VAL A N 1
ATOM 679 C CA . VAL A 1 96 ? -12.984 9.273 -7.957 1 97.06 96 VAL A CA 1
ATOM 680 C C . VAL A 1 96 ? -12.062 10.477 -7.766 1 97.06 96 VAL A C 1
ATOM 682 O O . VAL A 1 96 ? -10.945 10.492 -8.281 1 97.06 96 VAL A O 1
ATOM 685 N N . THR A 1 97 ? -12.477 11.5 -7.086 1 97.31 97 THR A N 1
ATOM 686 C CA . THR A 1 97 ? -11.578 12.57 -6.668 1 97.31 97 THR A CA 1
ATOM 687 C C . THR A 1 97 ? -10.969 12.258 -5.301 1 97.31 97 THR A C 1
ATOM 689 O O . THR A 1 97 ? -11.609 11.625 -4.461 1 97.31 97 THR A O 1
ATOM 692 N N . CYS A 1 98 ? -9.773 12.625 -5.148 1 98 98 CYS A N 1
ATOM 693 C CA . CYS A 1 98 ? -9.078 12.273 -3.916 1 98 98 CYS A CA 1
ATOM 694 C C . CYS A 1 98 ? -7.922 13.227 -3.652 1 98 98 CYS A C 1
ATOM 696 O O . CYS A 1 98 ? -7.297 13.734 -4.59 1 98 98 CYS A O 1
ATOM 698 N N . CYS A 1 99 ? -7.734 13.562 -2.459 1 98.19 99 CYS A N 1
ATOM 699 C CA . CYS A 1 99 ? -6.586 14.344 -2.012 1 98.19 99 CYS A CA 1
ATOM 700 C C . CYS A 1 99 ? -5.918 13.695 -0.809 1 98.19 99 CYS A C 1
ATOM 702 O O . CYS A 1 99 ? -6.598 13.266 0.129 1 98.19 99 CYS A O 1
ATOM 704 N N . TYR A 1 100 ? -4.625 13.516 -0.949 1 97.94 100 TYR A N 1
ATOM 705 C CA . TYR A 1 100 ? -3.82 13 0.151 1 97.94 100 TYR A CA 1
ATOM 706 C C . TYR A 1 100 ? -2.688 13.953 0.493 1 97.94 100 TYR A C 1
ATOM 708 O O . TYR A 1 100 ? -1.925 14.367 -0.385 1 97.94 100 TYR A O 1
ATOM 716 N N . LEU A 1 101 ? -2.586 14.359 1.716 1 96.44 101 LEU A N 1
ATOM 717 C CA . LEU A 1 101 ? -1.446 15.172 2.129 1 96.44 101 LEU A CA 1
ATOM 718 C C . LEU A 1 101 ? -0.796 14.602 3.383 1 96.44 101 LEU A C 1
ATOM 720 O O . LEU A 1 101 ? -1.46 13.938 4.184 1 96.44 101 LEU A O 1
ATOM 724 N N . VAL A 1 102 ? 0.445 14.711 3.52 1 94.69 102 VAL A N 1
ATOM 725 C CA . VAL A 1 102 ? 1.237 14.328 4.684 1 94.69 102 VAL A CA 1
ATOM 726 C C . VAL A 1 102 ? 1.777 15.586 5.371 1 94.69 102 VAL A C 1
ATOM 728 O O . VAL A 1 102 ? 2.457 16.391 4.742 1 94.69 102 VAL A O 1
ATOM 731 N N . ILE A 1 103 ? 1.445 15.68 6.641 1 92.25 103 ILE A N 1
ATOM 732 C CA . ILE A 1 103 ? 1.882 16.812 7.449 1 92.25 103 ILE A CA 1
ATOM 733 C C . ILE A 1 103 ? 3.072 16.406 8.312 1 92.25 103 ILE A C 1
ATOM 735 O O . ILE A 1 103 ? 2.986 15.453 9.086 1 92.25 103 ILE A O 1
ATOM 739 N N . ALA A 1 104 ? 4.125 17.062 8.109 1 87 104 ALA A N 1
ATOM 740 C CA . ALA A 1 104 ? 5.238 16.984 9.055 1 87 104 ALA A CA 1
ATOM 741 C C . ALA A 1 104 ? 5.23 18.172 10.008 1 87 104 ALA A C 1
ATOM 743 O O . ALA A 1 104 ? 5.777 19.234 9.703 1 87 104 ALA A O 1
ATOM 744 N N . ALA A 1 105 ? 4.664 17.938 11.109 1 75.25 105 ALA A N 1
ATOM 745 C CA . ALA A 1 105 ? 4.391 19.031 12.031 1 75.25 105 ALA A CA 1
ATOM 746 C C . ALA A 1 105 ? 5.684 19.656 12.539 1 75.25 105 ALA A C 1
ATOM 748 O O . ALA A 1 105 ? 5.77 20.875 12.695 1 75.25 105 ALA A O 1
ATOM 749 N N . ASP A 1 106 ? 6.625 18.875 12.797 1 73 106 ASP A N 1
ATOM 750 C CA . ASP A 1 106 ? 7.875 19.359 13.367 1 73 106 ASP A CA 1
ATOM 751 C C . ASP A 1 106 ? 8.609 20.266 12.383 1 73 106 ASP A C 1
ATOM 753 O O . ASP A 1 106 ? 9.219 21.266 12.781 1 73 106 ASP A O 1
ATOM 757 N N . ALA A 1 107 ? 8.5 19.891 11.102 1 74.88 107 ALA A N 1
ATOM 758 C CA . ALA A 1 107 ? 9.211 20.656 10.078 1 74.88 107 ALA A CA 1
ATOM 759 C C . ALA A 1 107 ? 8.312 21.75 9.492 1 74.88 107 ALA A C 1
ATOM 761 O O . ALA A 1 107 ? 8.797 22.656 8.805 1 74.88 107 ALA A O 1
ATOM 762 N N . GLY A 1 108 ? 7.039 21.719 9.789 1 80.38 108 GLY A N 1
ATOM 763 C CA . GLY A 1 108 ? 6.113 22.641 9.156 1 80.38 108 GLY A CA 1
ATOM 764 C C . GLY A 1 108 ? 6.012 22.438 7.656 1 80.38 108 GLY A C 1
ATOM 765 O O . GLY A 1 108 ? 5.988 23.422 6.898 1 80.38 108 GLY A O 1
ATOM 766 N N . GLU A 1 109 ? 6.062 21.281 7.258 1 88.94 109 GLU A N 1
ATOM 767 C CA . GLU A 1 109 ? 6.027 20.922 5.84 1 88.94 109 GLU A CA 1
ATOM 768 C C . GLU A 1 109 ? 4.816 20.062 5.516 1 88.94 109 GLU A C 1
ATOM 770 O O . GLU A 1 109 ? 4.414 19.219 6.324 1 88.94 109 GLU A O 1
ATOM 775 N N . VAL A 1 110 ? 4.262 20.344 4.34 1 93.69 110 VAL A N 1
ATOM 776 C CA . VAL A 1 110 ? 3.15 19.531 3.844 1 93.69 110 VAL A CA 1
ATOM 777 C C . VAL A 1 110 ? 3.451 19.047 2.424 1 93.69 110 VAL A C 1
ATOM 779 O O . VAL A 1 110 ? 3.873 19.844 1.574 1 93.69 110 VAL A O 1
ATOM 782 N N . THR A 1 111 ? 3.352 17.797 2.234 1 94.75 111 THR A N 1
ATOM 783 C CA . THR A 1 111 ? 3.398 17.219 0.896 1 94.75 111 THR A CA 1
ATOM 784 C C . THR A 1 111 ? 2.014 16.75 0.46 1 94.75 111 THR A C 1
ATOM 786 O O . THR A 1 111 ? 1.318 16.078 1.217 1 94.75 111 THR A O 1
ATOM 789 N N . LEU A 1 112 ? 1.633 17.156 -0.77 1 96.69 112 LEU A N 1
ATOM 790 C CA . LEU A 1 112 ? 0.267 16.797 -1.145 1 96.69 112 LEU A CA 1
ATOM 791 C C . LEU A 1 112 ? 0.202 16.359 -2.6 1 96.69 112 LEU A C 1
ATOM 793 O O . LEU A 1 112 ? 1.021 16.766 -3.422 1 96.69 112 LEU A O 1
ATOM 797 N N . CYS A 1 113 ? -0.655 15.477 -2.893 1 97.12 113 CYS A N 1
ATOM 798 C CA . CYS A 1 113 ? -1.077 15.062 -4.227 1 97.12 113 CYS A CA 1
ATOM 799 C C . CYS A 1 113 ? -2.596 15 -4.32 1 97.12 113 CYS A C 1
ATOM 801 O O . CYS A 1 113 ? -3.254 14.383 -3.48 1 97.12 113 CYS A O 1
ATOM 803 N N . SER A 1 114 ? -3.117 15.672 -5.289 1 97.5 114 SER A N 1
ATOM 804 C CA . SER A 1 114 ? -4.559 15.711 -5.5 1 97.5 114 SER A CA 1
ATOM 805 C C . SER A 1 114 ? -4.934 15.109 -6.852 1 97.5 114 SER A C 1
ATOM 807 O O . SER A 1 114 ? -4.281 15.383 -7.863 1 97.5 114 SER A O 1
ATOM 809 N N . ALA A 1 115 ? -5.883 14.25 -6.801 1 97.56 115 ALA A N 1
ATOM 810 C CA . ALA A 1 115 ? -6.449 13.68 -8.023 1 97.56 115 ALA A CA 1
ATOM 811 C C . ALA A 1 115 ? -7.832 14.258 -8.305 1 97.56 115 ALA A C 1
ATOM 813 O O . ALA A 1 115 ? -8.844 13.719 -7.855 1 97.56 115 ALA A O 1
ATOM 814 N N . GLY A 1 116 ? -7.863 15.352 -9.031 1 96.5 116 GLY A N 1
ATOM 815 C CA . GLY A 1 116 ? -9.117 15.961 -9.453 1 96.5 116 GLY A CA 1
ATOM 816 C C . GLY A 1 116 ? -9.922 16.531 -8.305 1 96.5 116 GLY A C 1
ATOM 817 O O . GLY A 1 116 ? -11.094 16.875 -8.469 1 96.5 116 GLY A O 1
ATOM 818 N N . HIS A 1 117 ? -9.383 16.594 -7.102 1 96.38 117 HIS A N 1
ATOM 819 C CA . HIS A 1 117 ? -10.109 17.062 -5.93 1 96.38 117 HIS A CA 1
ATOM 820 C C . HIS A 1 117 ? -10.016 18.578 -5.797 1 96.38 117 HIS A C 1
ATOM 822 O O . HIS A 1 117 ? -9.141 19.203 -6.398 1 96.38 117 HIS A O 1
ATOM 828 N N . LEU A 1 118 ? -10.828 19.188 -5.098 1 94.56 118 LEU A N 1
ATOM 829 C CA . LEU A 1 118 ? -10.867 20.641 -4.871 1 94.56 118 LEU A CA 1
ATOM 830 C C . LEU A 1 118 ? -9.609 21.094 -4.141 1 94.56 118 LEU A C 1
ATOM 832 O O . LEU A 1 118 ? -8.961 20.312 -3.441 1 94.56 118 LEU A O 1
ATOM 836 N N . PRO A 1 119 ? -9.266 22.297 -4.312 1 95.69 119 PRO A N 1
ATOM 837 C CA . PRO A 1 119 ? -8.023 22.781 -3.691 1 95.69 119 PRO A CA 1
ATOM 838 C C . PRO A 1 119 ? -8.086 22.766 -2.166 1 95.69 119 PRO A C 1
ATOM 840 O O . PRO A 1 119 ? -9.141 23.016 -1.58 1 95.69 119 PRO A O 1
ATOM 843 N N . VAL A 1 120 ? -6.988 22.484 -1.611 1 97.12 120 VAL A N 1
ATOM 844 C CA . VAL A 1 120 ? -6.844 22.609 -0.165 1 97.12 120 VAL A CA 1
ATOM 845 C C . VAL A 1 120 ? -6.629 24.078 0.217 1 97.12 120 VAL A C 1
ATOM 847 O O . VAL A 1 120 ? -5.855 24.781 -0.428 1 97.12 120 VAL A O 1
ATOM 850 N N . LEU A 1 121 ? -7.301 24.5 1.258 1 97.19 121 LEU A N 1
ATOM 851 C CA . LEU A 1 121 ? -7.148 25.891 1.702 1 97.19 121 LEU A CA 1
ATOM 852 C C . LEU A 1 121 ? -6.328 25.953 2.986 1 97.19 121 LEU A C 1
ATOM 854 O O . LEU A 1 121 ? -6.32 25 3.773 1 97.19 121 LEU A O 1
ATOM 858 N N . ILE A 1 122 ? -5.641 27.047 3.131 1 96.5 122 ILE A N 1
ATOM 859 C CA . ILE A 1 122 ? -4.895 27.375 4.344 1 96.5 122 ILE A CA 1
ATOM 860 C C . ILE A 1 122 ? -5.461 28.641 4.973 1 96.5 122 ILE A C 1
ATOM 862 O O . ILE A 1 122 ? -5.496 29.703 4.332 1 96.5 122 ILE A O 1
ATOM 866 N N . ALA A 1 123 ? -5.871 28.531 6.176 1 95.81 123 ALA A N 1
ATOM 867 C CA . ALA A 1 123 ? -6.398 29.672 6.914 1 95.81 123 ALA A CA 1
ATOM 868 C C . ALA A 1 123 ? -5.516 30 8.117 1 95.81 123 ALA A C 1
ATOM 870 O O . ALA A 1 123 ? -5.258 29.141 8.961 1 95.81 123 ALA A O 1
ATOM 871 N N . VAL A 1 124 ? -5.035 31.188 8.133 1 92.31 124 VAL A N 1
ATOM 872 C CA . VAL A 1 124 ? -4.238 31.703 9.242 1 92.31 124 VAL A CA 1
ATOM 873 C C . VAL A 1 124 ? -4.941 32.906 9.852 1 92.31 124 VAL A C 1
ATOM 875 O O . VAL A 1 124 ? -5.336 33.844 9.141 1 92.31 124 VAL A O 1
ATOM 878 N N . PRO A 1 125 ? -5.086 32.844 11.18 1 88.94 125 PRO A N 1
ATOM 879 C CA . PRO A 1 125 ? -5.719 34 11.797 1 88.94 125 PRO A CA 1
ATOM 880 C C . PRO A 1 125 ? -5.031 35.312 11.422 1 88.94 125 PRO A C 1
ATOM 882 O O . PRO A 1 125 ? -3.807 35.438 11.531 1 88.94 125 PRO A O 1
ATOM 885 N N . GLY A 1 126 ? -5.809 36.25 11 1 88.62 126 GLY A N 1
ATOM 886 C CA . GLY A 1 126 ? -5.289 37.562 10.664 1 88.62 126 GLY A CA 1
ATOM 887 C C . GLY A 1 126 ? -4.84 37.688 9.219 1 88.62 126 GLY A C 1
ATOM 888 O O . GLY A 1 126 ? -4.48 38.781 8.766 1 88.62 126 GLY A O 1
ATOM 889 N N . GLU A 1 127 ? -4.777 36.625 8.516 1 92.5 127 GLU A N 1
ATOM 890 C CA . GLU A 1 127 ? -4.41 36.625 7.105 1 92.5 127 GLU A CA 1
ATOM 891 C C . GLU A 1 127 ? -5.57 36.125 6.234 1 92.5 127 GLU A C 1
ATOM 893 O O . GLU A 1 127 ? -6.516 35.531 6.734 1 92.5 127 GLU A O 1
ATOM 898 N N . SER A 1 128 ? -5.512 36.5 4.984 1 94.19 128 SER A N 1
ATOM 899 C CA . SER A 1 128 ? -6.516 36 4.059 1 94.19 128 SER A CA 1
ATOM 900 C C . SER A 1 128 ? -6.293 34.5 3.752 1 94.19 128 SER A C 1
ATOM 902 O O . SER A 1 128 ? -5.164 34.094 3.502 1 94.19 128 SER A O 1
ATOM 904 N N . THR A 1 129 ? -7.352 33.812 3.736 1 96.44 129 THR A N 1
ATOM 905 C CA . THR A 1 129 ? -7.297 32.375 3.375 1 96.44 129 THR A CA 1
ATOM 906 C C . THR A 1 129 ? -6.824 32.219 1.935 1 96.44 129 THR A C 1
ATOM 908 O O . THR A 1 129 ? -7.242 32.969 1.045 1 96.44 129 THR A O 1
ATOM 911 N N . ARG A 1 130 ? -5.949 31.25 1.701 1 95.62 130 ARG A N 1
ATOM 912 C CA . ARG A 1 130 ? -5.422 31.016 0.361 1 95.62 130 ARG A CA 1
ATOM 913 C C . ARG A 1 130 ? -5.422 29.516 0.031 1 95.62 130 ARG A C 1
ATOM 915 O O . ARG A 1 130 ? -5.586 28.688 0.92 1 95.62 130 ARG A O 1
ATOM 922 N N . THR A 1 131 ? -5.223 29.25 -1.25 1 95.25 131 THR A N 1
ATOM 923 C CA . THR A 1 131 ? -5.113 27.859 -1.706 1 95.25 131 THR A CA 1
ATOM 924 C C . THR A 1 131 ? -3.695 27.344 -1.497 1 95.25 131 THR A C 1
ATOM 926 O O . THR A 1 131 ? -2.721 28.062 -1.703 1 95.25 131 THR A O 1
ATOM 929 N N . LEU A 1 132 ? -3.572 26.141 -0.976 1 95.12 132 LEU A N 1
ATOM 930 C CA . LEU A 1 132 ? -2.273 25.469 -0.975 1 95.12 132 LEU A CA 1
ATOM 931 C C . LEU A 1 132 ? -1.877 25.062 -2.387 1 95.12 132 LEU A C 1
ATOM 933 O O . LEU A 1 132 ? -2.582 24.266 -3.027 1 95.12 132 LEU A O 1
ATOM 937 N N . PRO A 1 133 ? -0.807 25.594 -2.879 1 93.38 133 PRO A N 1
ATOM 938 C CA . PRO A 1 133 ? -0.414 25.266 -4.25 1 93.38 133 PRO A CA 1
ATOM 939 C C . PRO A 1 133 ? -0.175 23.766 -4.453 1 93.38 133 PRO A C 1
ATOM 941 O O . PRO A 1 133 ? 0.492 23.141 -3.633 1 93.38 133 PRO A O 1
ATOM 944 N N . ALA A 1 134 ? -0.779 23.219 -5.484 1 92.38 134 ALA A N 1
ATOM 945 C CA . ALA A 1 134 ? -0.615 21.812 -5.832 1 92.38 134 ALA A CA 1
ATOM 946 C C . ALA A 1 134 ? -0.771 21.594 -7.336 1 92.38 134 ALA A C 1
ATOM 948 O O . ALA A 1 134 ? -1.48 22.359 -8.008 1 92.38 134 ALA A O 1
ATOM 949 N N . PRO A 1 135 ? -0.067 20.594 -7.859 1 90.75 135 PRO A N 1
ATOM 950 C CA . PRO A 1 135 ? -0.294 20.25 -9.266 1 90.75 135 PRO A CA 1
ATOM 951 C C . PRO A 1 135 ? -1.724 19.781 -9.531 1 90.75 135 PRO A C 1
ATOM 953 O O . PRO A 1 135 ? -2.354 19.172 -8.664 1 90.75 135 PRO A O 1
ATOM 956 N N . VAL A 1 136 ? -2.098 20.062 -10.711 1 87.25 136 VAL A N 1
ATOM 957 C CA . VAL A 1 136 ? -3.412 19.609 -11.156 1 87.25 136 VAL A CA 1
ATOM 958 C C . VAL A 1 136 ? -3.301 18.219 -11.781 1 87.25 136 VAL A C 1
ATOM 960 O O . VAL A 1 136 ? -2.59 18.031 -12.773 1 87.25 136 VAL A O 1
ATOM 963 N N . ASN A 1 137 ? -3.881 17.25 -11.18 1 94.19 137 ASN A N 1
ATOM 964 C CA . ASN A 1 137 ? -3.959 15.883 -11.711 1 94.19 137 ASN A CA 1
ATOM 965 C C . ASN A 1 137 ? -5.398 15.477 -12 1 94.19 137 ASN A C 1
ATOM 967 O O . ASN A 1 137 ? -6.328 15.953 -11.336 1 94.19 137 ASN A O 1
ATOM 971 N N . PRO A 1 138 ? -5.617 14.641 -13.031 1 94.94 138 PRO A N 1
ATOM 972 C CA . PRO A 1 138 ? -6.965 14.117 -13.266 1 94.94 138 PRO A CA 1
ATOM 973 C C . PRO A 1 138 ? -7.453 13.211 -12.133 1 94.94 138 PRO A C 1
ATOM 975 O O . PRO A 1 138 ? -6.652 12.758 -11.312 1 94.94 138 PRO A O 1
ATOM 978 N N . PRO A 1 139 ? -8.75 13.039 -12.055 1 97.06 139 PRO A N 1
ATOM 979 C CA . PRO A 1 139 ? -9.289 12.117 -11.062 1 97.06 139 PRO A CA 1
ATOM 980 C C . PRO A 1 139 ? -8.766 10.688 -11.242 1 97.06 139 PRO A C 1
ATOM 982 O O . PRO A 1 139 ? -8.227 10.359 -12.297 1 97.06 139 PRO A O 1
ATOM 985 N N . LEU A 1 140 ? -8.883 9.93 -10.203 1 96.69 140 LEU A N 1
ATOM 986 C CA . LEU A 1 140 ? -8.578 8.508 -10.297 1 96.69 140 LEU A CA 1
ATOM 987 C C . LEU A 1 140 ? -9.516 7.816 -11.273 1 96.69 140 LEU A C 1
ATOM 989 O O . LEU A 1 140 ? -10.711 8.141 -11.336 1 96.69 140 LEU A O 1
ATOM 993 N N . GLY A 1 141 ? -9 6.836 -12.039 1 93.31 141 GLY A N 1
ATOM 994 C CA . GLY A 1 141 ? -9.812 6.059 -12.961 1 93.31 141 GLY A CA 1
ATOM 995 C C . GL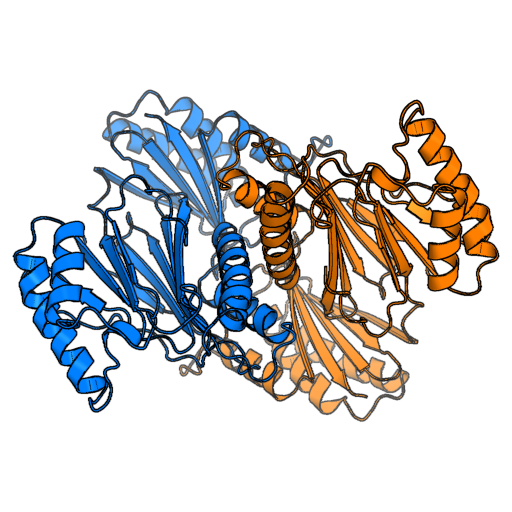Y A 1 141 ? -9.648 6.488 -14.406 1 93.31 141 GLY A C 1
ATOM 996 O O . GLY A 1 141 ? -10.078 5.781 -15.32 1 93.31 141 GLY A O 1
ATOM 997 N N . VAL A 1 142 ? -9.102 7.656 -14.586 1 88.44 142 VAL A N 1
ATOM 998 C CA . VAL A 1 142 ? -8.883 8.125 -15.953 1 88.44 142 VAL A CA 1
ATOM 999 C C . VAL A 1 142 ? -7.848 7.23 -16.641 1 88.44 142 VAL A C 1
ATOM 1001 O O . VAL A 1 142 ? -7.945 6.965 -17.844 1 88.44 142 VAL A O 1
ATOM 1004 N N . GLY A 1 143 ? -6.934 6.73 -15.867 1 77.25 143 GLY A N 1
ATOM 1005 C CA . GLY A 1 143 ? -5.914 5.84 -16.406 1 77.25 143 GLY A CA 1
ATOM 1006 C C . GLY A 1 143 ? -4.777 6.578 -17.078 1 77.25 143 GLY A C 1
ATOM 1007 O O . GLY A 1 143 ? -4.969 7.68 -17.594 1 77.25 143 GLY A O 1
ATOM 1008 N N . GLY A 1 144 ? -3.619 5.961 -16.969 1 74 144 GLY A N 1
ATOM 1009 C CA . GLY A 1 144 ? -2.463 6.461 -17.688 1 74 144 GLY A CA 1
ATOM 1010 C C . GLY A 1 144 ? -1.926 7.766 -17.125 1 74 144 GLY A C 1
ATOM 1011 O O . GLY A 1 144 ? -1.395 8.594 -17.875 1 74 144 GLY A O 1
ATOM 1012 N N . VAL A 1 145 ? -2.107 8.07 -15.883 1 78.31 145 VAL A N 1
ATOM 1013 C CA . VAL A 1 145 ? -1.718 9.336 -15.281 1 78.31 145 VAL A CA 1
ATOM 1014 C C . VAL A 1 145 ? -0.473 9.148 -14.422 1 78.31 145 VAL A C 1
ATOM 1016 O O . VAL A 1 145 ? -0.348 8.141 -13.719 1 78.31 145 VAL A O 1
ATOM 1019 N N . ILE A 1 146 ? 0.409 10.047 -14.562 1 78.88 146 ILE A N 1
ATOM 1020 C CA . ILE A 1 146 ? 1.511 10.156 -13.617 1 78.88 146 ILE A CA 1
ATOM 1021 C C . ILE A 1 146 ? 1.216 11.266 -12.609 1 78.88 146 ILE A C 1
ATOM 1023 O O . ILE A 1 146 ? 1.394 12.445 -12.906 1 78.88 146 ILE A O 1
ATOM 1027 N N . TYR A 1 147 ? 0.91 10.906 -11.516 1 88.5 147 TYR A N 1
ATOM 1028 C CA . TYR A 1 147 ? 0.478 11.875 -10.516 1 88.5 147 TYR A CA 1
ATOM 1029 C C . TYR A 1 147 ? 1.663 12.672 -9.984 1 88.5 147 TYR A C 1
ATOM 1031 O O . TYR A 1 147 ? 2.738 12.117 -9.75 1 88.5 147 TYR A O 1
ATOM 1039 N N . GLN A 1 148 ? 1.352 13.906 -9.836 1 88.62 148 GLN A N 1
ATOM 1040 C CA . GLN A 1 148 ? 2.365 14.82 -9.328 1 88.62 148 GLN A CA 1
ATOM 1041 C C . GLN A 1 148 ? 2.004 15.312 -7.926 1 88.62 148 GLN A C 1
ATOM 1043 O O . GLN A 1 148 ? 0.832 15.555 -7.629 1 88.62 148 GLN A O 1
ATOM 1048 N N . GLN A 1 149 ? 3.07 15.375 -7.109 1 93.06 149 GLN A N 1
ATOM 1049 C CA . GLN A 1 149 ? 2.896 15.922 -5.77 1 93.06 149 GLN A CA 1
ATOM 1050 C C . GLN A 1 149 ? 3.689 17.219 -5.598 1 93.06 149 GLN A C 1
ATOM 1052 O O . GLN A 1 149 ? 4.516 17.562 -6.445 1 93.06 149 GLN A O 1
ATOM 1057 N N . ARG A 1 150 ? 3.412 17.953 -4.559 1 93.69 150 ARG A N 1
ATOM 1058 C CA . ARG A 1 150 ? 4.156 19.156 -4.207 1 93.69 150 ARG A CA 1
ATOM 1059 C C . ARG A 1 150 ? 4.324 19.266 -2.697 1 93.69 150 ARG A C 1
ATOM 1061 O O . ARG A 1 150 ? 3.404 18.969 -1.938 1 93.69 150 ARG A O 1
ATOM 1068 N N . SER A 1 151 ? 5.535 19.641 -2.396 1 91.75 151 SER A N 1
ATOM 1069 C CA . SER A 1 151 ? 5.809 19.953 -0.997 1 91.75 151 SER A CA 1
ATOM 1070 C C . SER A 1 151 ? 5.891 21.453 -0.77 1 91.75 151 SER A C 1
ATOM 1072 O O . SER A 1 151 ? 6.312 22.203 -1.656 1 91.75 151 SER A O 1
ATOM 1074 N N . GLY A 1 152 ? 5.41 21.844 0.367 1 91.19 152 GLY A N 1
ATOM 1075 C CA . GLY A 1 152 ? 5.492 23.234 0.739 1 91.19 152 GLY A CA 1
ATOM 1076 C C . GLY A 1 152 ? 5.496 23.469 2.24 1 91.19 152 GLY A C 1
ATOM 1077 O O . GLY A 1 152 ? 5.133 22.562 3.006 1 91.19 152 GLY A O 1
ATOM 1078 N N . THR A 1 153 ? 5.922 24.641 2.562 1 91 153 THR A N 1
ATOM 1079 C CA . THR A 1 153 ? 5.934 25.016 3.971 1 91 153 THR A CA 1
ATOM 1080 C C . THR A 1 153 ? 4.605 25.641 4.375 1 91 153 THR A C 1
ATOM 1082 O O . THR A 1 153 ? 3.986 26.359 3.586 1 91 153 THR A O 1
ATOM 1085 N N . VAL A 1 154 ? 4.219 25.359 5.566 1 89.06 154 VAL A N 1
ATOM 1086 C CA . VAL A 1 154 ? 3.006 25.938 6.137 1 89.06 154 VAL A CA 1
ATOM 1087 C C . VAL A 1 154 ? 3.309 26.531 7.512 1 89.06 154 VAL A C 1
ATOM 1089 O O . VAL A 1 154 ? 4.086 25.953 8.281 1 89.06 154 VAL A O 1
ATOM 1092 N N . ALA A 1 155 ? 2.723 27.641 7.758 1 85.62 155 ALA A N 1
ATOM 1093 C CA . ALA A 1 155 ? 2.953 28.312 9.031 1 85.62 155 ALA A CA 1
ATOM 1094 C C . ALA A 1 155 ? 2.385 27.516 10.195 1 85.62 155 ALA A C 1
ATOM 1096 O O . ALA A 1 155 ? 1.327 26.891 10.07 1 85.62 155 ALA A O 1
ATOM 1097 N N . ARG A 1 156 ? 3.092 27.578 11.289 1 82.38 156 ARG A N 1
ATOM 1098 C CA . ARG A 1 156 ? 2.562 26.984 12.516 1 82.38 156 ARG A CA 1
ATOM 1099 C C . ARG A 1 156 ? 1.248 27.641 12.922 1 82.38 156 ARG A C 1
ATOM 1101 O O . ARG A 1 156 ? 1.086 28.859 12.773 1 82.38 156 ARG A O 1
ATOM 1108 N N . GLY A 1 157 ? 0.319 26.797 13.359 1 85.19 157 GLY A N 1
ATOM 1109 C CA . GLY A 1 157 ? -0.98 27.312 13.758 1 85.19 157 GLY A CA 1
ATOM 1110 C C . GLY A 1 157 ? -1.951 27.453 12.602 1 85.19 157 GLY A C 1
ATOM 1111 O O . GLY A 1 157 ? -3.148 27.656 12.812 1 85.19 157 GLY A O 1
ATOM 1112 N N . ALA A 1 158 ? -1.462 27.359 11.453 1 91.25 158 ALA A N 1
ATOM 1113 C CA . ALA A 1 158 ? -2.344 27.406 10.289 1 91.25 158 ALA A CA 1
ATOM 1114 C C . ALA A 1 158 ? -3.338 26.25 10.297 1 91.25 158 ALA A C 1
ATOM 1116 O O . ALA A 1 158 ? -3.051 25.188 10.844 1 91.25 158 ALA A O 1
ATOM 1117 N N . THR A 1 159 ? -4.504 26.516 9.719 1 94.69 159 THR A N 1
ATOM 1118 C CA . THR A 1 159 ? -5.52 25.484 9.586 1 94.69 159 THR A CA 1
ATOM 1119 C C . THR A 1 159 ? -5.664 25.062 8.125 1 94.69 159 THR A C 1
ATOM 1121 O O . THR A 1 159 ? -5.895 25.891 7.25 1 94.69 159 THR A O 1
ATOM 1124 N N . LEU A 1 160 ? -5.469 23.797 7.891 1 95.81 160 LEU A N 1
ATOM 1125 C CA . LEU A 1 160 ? -5.758 23.219 6.578 1 95.81 160 LEU A CA 1
ATOM 1126 C C . LEU A 1 160 ? -7.234 22.859 6.461 1 95.81 160 LEU A C 1
ATOM 1128 O O . LEU A 1 160 ? -7.801 22.25 7.375 1 95.81 160 LEU A O 1
ATOM 1132 N N . VAL A 1 161 ? -7.816 23.266 5.352 1 97.5 161 VAL A N 1
ATOM 1133 C CA . VAL A 1 161 ? -9.242 23.047 5.125 1 97.5 161 VAL A CA 1
ATOM 1134 C C . VAL A 1 161 ? -9.438 22.156 3.906 1 97.5 161 VAL A C 1
ATOM 1136 O O . VAL A 1 161 ? -9.094 22.531 2.785 1 97.5 161 VAL A O 1
ATOM 1139 N N . LEU A 1 162 ? -9.945 20.969 4.121 1 97.44 162 LEU A N 1
ATOM 1140 C CA . LEU A 1 162 ? -10.336 20.047 3.062 1 97.44 162 LEU A CA 1
ATOM 1141 C C . LEU A 1 162 ? -11.852 19.844 3.043 1 97.44 162 LEU A C 1
ATOM 1143 O O . LEU A 1 162 ? -12.484 19.781 4.098 1 97.44 162 LEU A O 1
ATOM 1147 N N . TYR A 1 163 ? -12.375 19.703 1.863 1 96.12 163 TYR A N 1
ATOM 1148 C CA . TYR A 1 163 ? -13.82 19.656 1.722 1 96.12 163 TYR A CA 1
ATOM 1149 C C . TYR A 1 163 ? -14.227 19 0.405 1 96.12 163 TYR A C 1
ATOM 1151 O O . TYR A 1 163 ? -13.406 18.875 -0.508 1 96.12 163 TYR A O 1
ATOM 1159 N N . THR A 1 164 ? -15.398 18.5 0.323 1 94.12 164 THR A N 1
ATOM 1160 C CA . THR A 1 164 ? -15.93 17.953 -0.917 1 94.12 164 THR A CA 1
ATOM 1161 C C . THR A 1 164 ? -16.859 18.938 -1.598 1 94.12 164 THR A C 1
ATOM 1163 O O . THR A 1 164 ? -17.188 20 -1.033 1 94.12 164 THR A O 1
ATOM 1166 N N . ASP A 1 165 ? -17.234 18.609 -2.805 1 90.81 165 ASP A N 1
ATOM 1167 C CA . ASP A 1 165 ? -17.953 19.547 -3.652 1 90.81 165 ASP A CA 1
ATOM 1168 C C . ASP A 1 165 ? -19.344 19.828 -3.111 1 90.81 165 ASP A C 1
ATOM 1170 O O . ASP A 1 165 ? -19.922 20.875 -3.375 1 90.81 165 ASP A O 1
ATOM 1174 N N . GLY A 1 166 ? -19.906 18.984 -2.305 1 89.88 166 GLY A N 1
ATOM 1175 C CA . GLY A 1 166 ? -21.203 19.219 -1.708 1 89.88 166 GLY A CA 1
ATOM 1176 C C . GLY A 1 166 ? -21.25 20.453 -0.834 1 89.88 166 GLY A C 1
ATOM 1177 O O . GLY A 1 166 ? -22.328 21.016 -0.588 1 89.88 166 GLY A O 1
ATOM 1178 N N . LEU A 1 167 ? -20.125 20.859 -0.362 1 90.81 167 LEU A N 1
ATOM 1179 C CA . LEU A 1 167 ? -20.047 22.062 0.47 1 90.81 167 LEU A CA 1
ATOM 1180 C C . LEU A 1 167 ? -20.219 23.328 -0.373 1 90.81 167 LEU A C 1
ATOM 1182 O O . LEU A 1 167 ? -20.734 24.328 0.105 1 90.81 167 LEU A O 1
ATOM 1186 N N . ILE A 1 168 ? -19.766 23.203 -1.673 1 89 168 ILE A N 1
ATOM 1187 C CA . ILE A 1 168 ? -19.688 24.438 -2.432 1 89 168 ILE A CA 1
ATOM 1188 C C . ILE A 1 168 ? -20.562 24.344 -3.684 1 89 168 ILE A C 1
ATOM 1190 O O . ILE A 1 168 ? -20.734 25.328 -4.406 1 89 168 ILE A O 1
ATOM 1194 N N . GLU A 1 169 ? -20.891 23.141 -4.023 1 80.06 169 GLU A N 1
ATOM 1195 C CA . GLU A 1 169 ? -21.766 23.016 -5.191 1 80.06 169 GLU A CA 1
ATOM 1196 C C . GLU A 1 169 ? -23.234 23.125 -4.793 1 80.06 169 GLU A C 1
ATOM 1198 O O . GLU A 1 169 ? -23.781 22.219 -4.152 1 80.06 169 GLU A O 1
ATOM 1203 N N . THR A 1 170 ? -23.781 24.203 -4.926 1 66.75 170 THR A N 1
ATOM 1204 C CA . THR A 1 170 ? -25.219 24.406 -4.773 1 66.75 170 THR A CA 1
ATOM 1205 C C . THR A 1 170 ? -25.875 24.672 -6.125 1 66.75 170 THR A C 1
ATOM 1207 O O . THR A 1 170 ? -25.312 25.391 -6.957 1 66.75 170 THR A O 1
ATOM 1210 N N . PRO A 1 171 ? -26.938 23.828 -6.324 1 64.12 171 PRO A N 1
ATOM 1211 C CA . PRO A 1 171 ? -27.609 24.047 -7.609 1 64.12 171 PRO A CA 1
ATOM 1212 C C . PRO A 1 171 ? -27.797 25.516 -7.953 1 64.12 171 PRO A C 1
ATOM 1214 O O . PRO A 1 171 ? -28.219 26.312 -7.102 1 64.12 171 PRO A O 1
ATOM 1217 N N . GLY A 1 172 ? -27.375 25.859 -9.188 1 65.62 172 GLY A N 1
ATOM 1218 C CA . GLY A 1 172 ? -27.609 27.188 -9.719 1 65.62 172 GLY A CA 1
ATOM 1219 C C . GLY A 1 172 ? -26.5 28.172 -9.414 1 65.62 172 GLY A C 1
ATOM 1220 O O . GLY A 1 172 ? -26.578 29.344 -9.758 1 65.62 172 GLY A O 1
ATOM 1221 N N . THR A 1 173 ? -25.484 27.688 -8.672 1 68 173 THR A N 1
ATOM 1222 C CA . THR A 1 173 ? -24.422 28.625 -8.328 1 68 173 THR A CA 1
ATOM 1223 C C . THR A 1 173 ? -23.109 28.203 -8.961 1 68 173 THR A C 1
ATOM 1225 O O . THR A 1 173 ? -22.906 27.016 -9.266 1 68 173 THR A O 1
ATOM 1228 N N . ASP A 1 174 ? -22.266 29.188 -9.258 1 81.25 174 ASP A N 1
ATOM 1229 C CA . ASP A 1 174 ? -20.922 28.984 -9.812 1 81.25 174 ASP A CA 1
ATOM 1230 C C . ASP A 1 174 ? -19.953 28.5 -8.734 1 81.25 174 ASP A C 1
ATOM 1232 O O . ASP A 1 174 ? -19.938 29.047 -7.625 1 81.25 174 ASP A O 1
ATOM 1236 N N . ILE A 1 175 ? -19.172 27.469 -8.984 1 80.88 175 ILE A N 1
ATOM 1237 C CA . ILE A 1 175 ? -18.25 26.859 -8.047 1 80.88 175 ILE A CA 1
ATOM 1238 C C . ILE A 1 175 ? -17.219 27.891 -7.586 1 80.88 175 ILE A C 1
ATOM 1240 O O . ILE A 1 175 ? -16.828 27.906 -6.414 1 80.88 175 ILE A O 1
ATOM 1244 N N . GLU A 1 176 ? -16.875 28.797 -8.453 1 83.06 176 GLU A N 1
ATOM 1245 C CA . GLU A 1 176 ? -15.883 29.812 -8.117 1 83.06 176 GLU A CA 1
ATOM 1246 C C . GLU A 1 176 ? -16.438 30.812 -7.105 1 83.06 176 GLU A C 1
ATOM 1248 O O . GLU A 1 176 ? -15.734 31.234 -6.195 1 83.06 176 GLU A O 1
ATOM 1253 N N . ASP A 1 177 ? -17.656 31.141 -7.32 1 85.88 177 ASP A N 1
ATOM 1254 C CA . ASP A 1 177 ? -18.312 32.062 -6.383 1 85.88 177 ASP A CA 1
ATOM 1255 C C . ASP A 1 177 ? -18.438 31.422 -5 1 85.88 177 ASP A C 1
ATOM 1257 O O . ASP A 1 177 ? -18.219 32.094 -3.984 1 85.88 177 ASP A O 1
ATOM 1261 N N . GLN A 1 178 ? -18.672 30.203 -5.059 1 87.12 178 GLN A N 1
ATOM 1262 C CA . GLN A 1 178 ? -18.859 29.531 -3.781 1 87.12 178 GLN A CA 1
ATOM 1263 C C . GLN A 1 178 ? -17.531 29.328 -3.068 1 87.12 178 GLN A C 1
ATOM 1265 O O . GLN A 1 178 ? -17.469 29.359 -1.838 1 87.12 178 GLN A O 1
ATOM 1270 N N . LEU A 1 179 ? -16.531 29.141 -3.826 1 90.25 179 LEU A N 1
ATOM 1271 C CA . LEU A 1 179 ? -15.203 29.062 -3.229 1 90.25 179 LEU A CA 1
ATOM 1272 C C . LEU A 1 179 ? -14.82 30.391 -2.59 1 90.25 179 LEU A C 1
ATOM 1274 O O . LEU A 1 179 ? -14.242 30.422 -1.5 1 90.25 179 LEU A O 1
ATOM 1278 N N . THR A 1 180 ? -15.172 31.453 -3.26 1 91.5 180 THR A N 1
ATOM 1279 C CA . THR A 1 180 ? -14.938 32.781 -2.709 1 91.5 180 THR A CA 1
ATOM 1280 C C . THR A 1 180 ? -15.711 32.969 -1.412 1 91.5 180 THR A C 1
ATOM 1282 O O . THR A 1 180 ? -15.203 33.562 -0.453 1 91.5 180 THR A O 1
ATOM 1285 N N . HIS A 1 181 ? -16.922 32.469 -1.433 1 92.31 181 HIS A N 1
ATOM 1286 C CA . HIS A 1 181 ? -17.734 32.562 -0.228 1 92.31 181 HIS A CA 1
ATOM 1287 C C . HIS A 1 181 ? -17.109 31.766 0.915 1 92.31 181 HIS A C 1
ATOM 1289 O O . HIS A 1 181 ? -17.109 32.219 2.061 1 92.31 181 HIS A O 1
ATOM 1295 N N . LEU A 1 182 ? -16.609 30.625 0.619 1 94.69 182 LEU A N 1
ATOM 1296 C CA . LEU A 1 182 ? -15.953 29.797 1.62 1 94.69 182 LEU A CA 1
ATOM 1297 C C . LEU A 1 182 ? -14.719 30.5 2.18 1 94.69 182 LEU A C 1
ATOM 1299 O O . LEU A 1 182 ? -14.523 30.531 3.396 1 94.69 182 LEU A O 1
ATOM 1303 N N . VAL A 1 183 ? -13.961 31.141 1.351 1 95.44 183 VAL A N 1
ATOM 1304 C CA . VAL A 1 183 ? -12.75 31.844 1.749 1 95.44 183 VAL A CA 1
ATOM 1305 C C . VAL A 1 183 ? -13.109 33 2.68 1 95.44 183 VAL A C 1
ATOM 1307 O O . VAL A 1 183 ? -12.5 33.156 3.736 1 95.44 183 VAL A O 1
ATOM 1310 N N . THR A 1 184 ? -14.133 33.719 2.281 1 94.38 184 THR A N 1
ATOM 1311 C CA . THR A 1 184 ? -14.578 34.844 3.078 1 94.38 184 THR A CA 1
ATOM 1312 C C . THR A 1 184 ? -15.07 34.375 4.445 1 94.38 184 THR A C 1
ATOM 1314 O O . THR A 1 184 ? -14.766 35 5.465 1 94.38 184 THR A O 1
ATOM 1317 N N . ALA A 1 185 ? -15.805 33.344 4.426 1 94.75 185 ALA A N 1
ATOM 1318 C CA . ALA A 1 185 ? -16.297 32.781 5.68 1 94.75 185 ALA A CA 1
ATOM 1319 C C . ALA A 1 185 ? -15.156 32.344 6.582 1 94.75 185 ALA A C 1
ATOM 1321 O O . ALA A 1 185 ? -15.156 32.625 7.781 1 94.75 185 ALA A O 1
ATOM 1322 N N . LEU A 1 186 ? -14.164 31.703 6.012 1 96.25 186 LEU A N 1
ATOM 1323 C CA . LEU A 1 186 ? -13.031 31.188 6.77 1 96.25 186 LEU A CA 1
ATOM 1324 C C . LEU A 1 186 ? -12.219 32.312 7.371 1 96.25 186 LEU A C 1
ATOM 1326 O O . LEU A 1 186 ? -11.734 32.219 8.5 1 96.25 186 LEU A O 1
ATOM 1330 N N . ASP A 1 187 ? -12.078 33.406 6.645 1 95.06 187 ASP A N 1
ATOM 1331 C CA . ASP A 1 187 ? -11.328 34.562 7.129 1 95.06 187 ASP A CA 1
ATOM 1332 C C . ASP A 1 187 ? -11.906 35.062 8.445 1 95.06 187 ASP A C 1
ATOM 1334 O O . ASP A 1 187 ? -11.148 35.438 9.352 1 95.06 187 ASP A O 1
ATOM 1338 N N . LYS A 1 188 ? -13.188 35 8.531 1 93.75 188 LYS A N 1
ATOM 1339 C CA . LYS A 1 188 ? -13.867 35.5 9.727 1 93.75 188 LYS A CA 1
ATOM 1340 C C . LYS A 1 188 ? -13.859 34.438 10.828 1 93.75 188 LYS A C 1
ATOM 1342 O O . LYS A 1 188 ? -13.586 34.75 11.992 1 93.75 188 LYS A O 1
ATOM 1347 N N . ILE A 1 189 ? -14.023 33.25 10.477 1 93.5 189 ILE A N 1
ATOM 1348 C CA . ILE A 1 189 ? -14.289 32.156 11.422 1 93.5 189 ILE A CA 1
ATOM 1349 C C . ILE A 1 189 ? -13 31.781 12.148 1 93.5 189 ILE A C 1
ATOM 1351 O O . ILE A 1 189 ? -13 31.594 13.367 1 93.5 189 ILE A O 1
ATOM 1355 N N . VAL A 1 190 ? -11.906 31.688 11.438 1 89.25 190 VAL A N 1
ATOM 1356 C CA . VAL A 1 190 ? -10.672 31.188 12.031 1 89.25 190 VAL A CA 1
ATOM 1357 C C . VAL A 1 190 ? -10.125 32.219 13.031 1 89.25 190 VAL A C 1
ATOM 1359 O O . VAL A 1 190 ? -9.414 31.844 13.969 1 89.25 190 VAL A O 1
ATOM 1362 N N . THR A 1 191 ? -10.445 33.406 12.844 1 85.81 191 THR A N 1
ATOM 1363 C CA . THR A 1 191 ? -10.031 34.469 13.758 1 85.81 191 THR A CA 1
ATOM 1364 C C . THR A 1 191 ? -10.898 34.469 15.016 1 85.81 191 THR A C 1
ATOM 1366 O O . THR A 1 191 ? -10.406 34.688 16.125 1 85.81 191 THR A O 1
ATOM 1369 N N . ALA A 1 192 ? -12.055 34.094 14.836 1 84.88 192 ALA A N 1
ATOM 1370 C CA . ALA A 1 192 ? -13.031 34.312 15.891 1 84.88 192 ALA A CA 1
ATOM 1371 C C . ALA A 1 192 ? -13.359 33.031 16.641 1 84.88 192 ALA A C 1
ATOM 1373 O O . ALA A 1 192 ? -13.711 33.062 17.812 1 84.88 192 ALA A O 1
ATOM 1374 N N . ALA A 1 193 ? -13.266 31.922 16.047 1 84.06 193 ALA A N 1
ATOM 1375 C CA . ALA A 1 193 ? -13.773 30.672 16.594 1 84.06 193 ALA A CA 1
ATOM 1376 C C . ALA A 1 193 ? -12.898 30.188 17.75 1 84.06 193 ALA A C 1
ATOM 1378 O O . ALA A 1 193 ? -11.672 30.25 17.672 1 84.06 193 ALA A O 1
ATOM 1379 N N . PRO A 1 194 ? -13.5 29.672 18.766 1 83.56 194 PRO A N 1
ATOM 1380 C CA . PRO A 1 194 ? -12.75 29.203 19.938 1 83.56 194 PRO A CA 1
ATOM 1381 C C . PRO A 1 194 ? -11.992 27.906 19.656 1 83.56 194 PRO A C 1
ATOM 1383 O O . PRO A 1 194 ? -11.102 27.531 20.422 1 83.56 194 PRO A O 1
ATOM 1386 N N . GLY A 1 195 ? -12.398 27.25 18.719 1 91.12 195 GLY A N 1
ATOM 1387 C CA . GLY A 1 195 ? -11.766 25.984 18.359 1 91.12 195 GLY A CA 1
ATOM 1388 C C . GLY A 1 195 ? -12.195 25.469 17 1 91.12 195 GLY A C 1
ATOM 1389 O O . GLY A 1 195 ? -13.055 26.062 16.344 1 91.12 195 GLY A O 1
ATOM 1390 N N . LEU A 1 196 ? -11.609 24.391 16.688 1 93.25 196 LEU A N 1
ATOM 1391 C CA . LEU A 1 196 ? -11.852 23.875 15.344 1 93.25 196 LEU A CA 1
ATOM 1392 C C . LEU A 1 196 ? -13.258 23.297 15.227 1 93.25 196 LEU A C 1
ATOM 1394 O O . LEU A 1 196 ? -13.883 23.375 14.164 1 93.25 196 LEU A O 1
ATOM 1398 N N . GLU A 1 197 ? -13.758 22.766 16.312 1 94.69 197 GLU A N 1
ATOM 1399 C CA . GLU A 1 197 ? -15.117 22.25 16.297 1 94.69 197 GLU A CA 1
ATOM 1400 C C . GLU A 1 197 ? -16.125 23.344 16 1 94.69 197 GLU A C 1
ATOM 1402 O O . GLU A 1 197 ? -16.984 23.203 15.125 1 94.69 197 GLU A O 1
ATOM 1407 N N . ALA A 1 198 ? -15.977 24.375 16.703 1 95.38 198 ALA A N 1
ATOM 1408 C CA . ALA A 1 198 ? -16.859 25.516 16.484 1 95.38 198 ALA A CA 1
ATOM 1409 C C . ALA A 1 198 ? -16.672 26.078 15.07 1 95.38 198 ALA A C 1
ATOM 1411 O O . ALA A 1 198 ? -17.641 26.484 14.43 1 95.38 198 ALA A O 1
ATOM 1412 N N . ALA A 1 199 ? -15.453 26.125 14.688 1 95.56 199 ALA A N 1
ATOM 1413 C CA . ALA A 1 199 ? -15.164 26.641 13.352 1 95.56 199 ALA A CA 1
ATOM 1414 C C . ALA A 1 199 ? -15.859 25.797 12.281 1 95.56 199 ALA A C 1
ATOM 1416 O O . ALA A 1 199 ? -16.438 26.344 11.336 1 95.56 199 ALA A O 1
ATOM 1417 N N . ALA A 1 200 ? -15.797 24.5 12.398 1 95.62 200 ALA A N 1
ATOM 1418 C CA . ALA A 1 200 ? -16.438 23.609 11.438 1 95.62 200 ALA A CA 1
ATOM 1419 C C . ALA A 1 200 ? -17.938 23.844 11.367 1 95.62 200 ALA A C 1
ATOM 1421 O O . ALA A 1 200 ? -18.516 23.922 10.281 1 95.62 200 ALA A O 1
ATOM 1422 N N . ASP A 1 201 ? -18.531 24.016 12.484 1 94.69 201 ASP A N 1
ATOM 1423 C CA . ASP A 1 201 ? -19.969 24.281 12.539 1 94.69 201 ASP A CA 1
ATOM 1424 C C . ASP A 1 201 ? -20.312 25.609 11.859 1 94.69 201 ASP A C 1
ATOM 1426 O O . ASP A 1 201 ? -21.312 25.703 11.141 1 94.69 201 ASP A O 1
ATOM 1430 N N . GLN A 1 202 ? -19.531 26.547 12.117 1 95.31 202 GLN A N 1
ATOM 1431 C CA . GLN A 1 202 ? -19.781 27.875 11.562 1 95.31 202 GLN A CA 1
ATOM 1432 C C . GLN A 1 202 ? -19.625 27.875 10.047 1 95.31 202 GLN A C 1
ATOM 1434 O O . GLN A 1 202 ? -20.375 28.562 9.344 1 95.31 202 GLN A O 1
ATOM 1439 N N . VAL A 1 203 ? -18.641 27.141 9.555 1 94.62 203 VAL A N 1
ATOM 1440 C CA . VAL A 1 203 ? -18.453 27.047 8.109 1 94.62 203 VAL A CA 1
ATOM 1441 C C . VAL A 1 203 ? -19.688 26.406 7.473 1 94.62 203 VAL A C 1
ATOM 1443 O O . VAL A 1 203 ? -20.203 26.906 6.473 1 94.62 203 VAL A O 1
ATOM 1446 N N . LEU A 1 204 ? -20.141 25.312 8.047 1 92.25 204 LEU A N 1
ATOM 1447 C CA . LEU A 1 204 ? -21.312 24.625 7.516 1 92.25 204 LEU A CA 1
ATOM 1448 C C . LEU A 1 204 ? -22.531 25.547 7.535 1 92.25 204 LEU A C 1
ATOM 1450 O O . LEU A 1 204 ? -23.312 25.578 6.57 1 92.25 204 LEU A O 1
ATOM 1454 N N . SER A 1 205 ? -22.688 26.234 8.602 1 91.25 205 SER A N 1
ATOM 1455 C CA . SER A 1 205 ? -23.828 27.141 8.742 1 91.25 205 SER A CA 1
ATOM 1456 C C . SER A 1 205 ? -23.766 28.266 7.715 1 91.25 205 SER A C 1
ATOM 1458 O O . SER A 1 205 ? -24.797 28.703 7.199 1 91.25 205 SER A O 1
ATOM 1460 N N . ALA A 1 206 ? -22.641 28.734 7.465 1 90.56 206 ALA A N 1
ATOM 1461 C CA . ALA A 1 206 ? -22.453 29.844 6.543 1 90.56 206 ALA A CA 1
ATOM 1462 C C . ALA A 1 206 ? -22.719 29.422 5.102 1 90.56 206 ALA A C 1
ATOM 1464 O O . ALA A 1 206 ? -23.25 30.203 4.309 1 90.56 206 ALA A O 1
ATOM 1465 N N . LEU A 1 207 ? -22.359 28.234 4.742 1 89.88 207 LEU A N 1
ATOM 1466 C CA . LEU A 1 207 ? -22.391 27.828 3.338 1 89.88 207 LEU A CA 1
ATOM 1467 C C . LEU A 1 207 ? -23.641 27 3.041 1 89.88 207 LEU A C 1
ATOM 1469 O O . LEU A 1 207 ? -24.078 26.922 1.891 1 89.88 207 LEU A O 1
ATOM 1473 N N . LEU A 1 208 ? -24.109 26.281 3.992 1 86.81 208 LEU A N 1
ATOM 1474 C CA . LEU A 1 208 ? -25.281 25.422 3.811 1 86.81 208 LEU A CA 1
ATOM 1475 C C . LEU A 1 208 ? -26.375 25.812 4.793 1 86.81 208 LEU A C 1
ATOM 1477 O O . LEU A 1 208 ? -26.766 25 5.637 1 86.81 208 LEU A O 1
ATOM 1481 N N . PRO A 1 209 ? -26.922 26.953 4.617 1 69.88 209 PRO A N 1
ATOM 1482 C CA . PRO A 1 209 ? -27.922 27.406 5.582 1 69.88 209 PRO A CA 1
ATOM 1483 C C . PRO A 1 209 ? -29.172 26.516 5.598 1 69.88 209 PRO A C 1
ATOM 1485 O O . PRO A 1 209 ? -29.859 26.438 6.613 1 69.88 209 PRO A O 1
ATOM 1488 N N . GLY A 1 210 ? -29.469 25.812 4.52 1 68.69 210 GLY A N 1
ATOM 1489 C CA . GLY A 1 210 ? -30.625 24.922 4.52 1 68.69 210 GLY A CA 1
ATOM 1490 C C . GLY A 1 210 ? -30.234 23.453 4.648 1 68.69 210 GLY A C 1
ATOM 1491 O O . GLY A 1 210 ? -29.109 23.078 4.344 1 68.69 210 GLY A O 1
ATOM 1492 N N . ALA A 1 211 ? -30.688 22.672 5.797 1 59.88 211 ALA A N 1
ATOM 1493 C CA . ALA A 1 211 ? -30.391 21.312 6.234 1 59.88 211 ALA A CA 1
ATOM 1494 C C . ALA A 1 211 ? -30.375 20.344 5.051 1 59.88 211 ALA A C 1
ATOM 1496 O O . ALA A 1 211 ? -29.672 19.328 5.078 1 59.88 211 ALA A O 1
ATOM 1497 N N . ASP A 1 212 ? -31.125 20.562 4.016 1 60.28 212 ASP A N 1
ATOM 1498 C CA . ASP A 1 212 ? -31.391 19.516 3.045 1 60.28 212 ASP A CA 1
ATOM 1499 C C . ASP A 1 212 ? -30.438 19.609 1.854 1 60.28 212 ASP A C 1
ATOM 1501 O O . ASP A 1 212 ? -30.422 20.609 1.15 1 60.28 212 ASP A O 1
ATOM 1505 N N . GLY A 1 213 ? -29.297 18.938 1.949 1 63.5 213 GLY A N 1
ATOM 1506 C CA . GLY A 1 213 ? -28.359 19.016 0.84 1 63.5 213 GLY A CA 1
ATOM 1507 C C . GLY A 1 213 ? -28.469 17.844 -0.123 1 63.5 213 GLY A C 1
ATOM 1508 O O . GLY A 1 213 ? -28.984 16.781 0.24 1 63.5 213 GLY A O 1
ATOM 1509 N N . HIS A 1 214 ? -28.312 18.078 -1.402 1 68.75 214 HIS A N 1
ATOM 1510 C CA . HIS A 1 214 ? -28.438 17.109 -2.494 1 68.75 214 HIS A CA 1
ATOM 1511 C C . HIS A 1 214 ? -27.203 16.234 -2.615 1 68.75 214 HIS A C 1
ATOM 1513 O O . HIS A 1 214 ? -27.266 15.156 -3.211 1 68.75 214 HIS A O 1
ATOM 1519 N N . ASP A 1 215 ? -26.141 16.656 -1.994 1 83.75 215 ASP A N 1
ATOM 1520 C CA . ASP A 1 215 ? -24.906 15.891 -2.137 1 83.75 215 ASP A CA 1
ATOM 1521 C C . ASP A 1 215 ? -24.25 15.633 -0.777 1 83.75 215 ASP A C 1
ATOM 1523 O O . ASP A 1 215 ? -24.562 16.312 0.201 1 83.75 215 ASP A O 1
ATOM 1527 N N . ASP A 1 216 ? -23.469 14.641 -0.722 1 88.94 216 ASP A N 1
ATOM 1528 C CA . ASP A 1 216 ? -22.688 14.414 0.49 1 88.94 216 ASP A CA 1
ATOM 1529 C C . ASP A 1 216 ? -21.766 15.586 0.772 1 88.94 216 ASP A C 1
ATOM 1531 O O . ASP A 1 216 ? -21.203 16.172 -0.154 1 88.94 216 ASP A O 1
ATOM 1535 N N . VAL A 1 217 ? -21.672 15.992 1.997 1 91.25 217 VAL A N 1
ATOM 1536 C CA . VAL A 1 217 ? -20.781 17.078 2.387 1 91.25 217 VAL A CA 1
ATOM 1537 C C . VAL A 1 217 ? -19.734 16.562 3.383 1 91.25 217 VAL A C 1
ATOM 1539 O O . VAL A 1 217 ? -20.094 15.938 4.391 1 91.25 217 VAL A O 1
ATOM 1542 N N . THR A 1 218 ? -18.516 16.75 3.066 1 94.38 218 THR A N 1
ATOM 1543 C CA . THR A 1 218 ? -17.438 16.453 3.996 1 94.38 218 THR A CA 1
ATOM 1544 C C . THR A 1 218 ? -16.562 17.688 4.207 1 94.38 218 THR A C 1
ATOM 1546 O O . THR A 1 218 ? -16.203 18.375 3.248 1 94.38 218 THR A O 1
ATOM 1549 N N . LEU A 1 219 ? -16.297 18.047 5.434 1 95.69 219 LEU A N 1
ATOM 1550 C CA . LEU A 1 219 ? -15.398 19.125 5.836 1 95.69 219 LEU A CA 1
ATOM 1551 C C . LEU A 1 219 ? -14.383 18.625 6.855 1 95.69 219 LEU A C 1
ATOM 1553 O O . LEU A 1 219 ? -14.742 17.969 7.84 1 95.69 219 LEU A O 1
ATOM 1557 N N . LEU A 1 220 ? -13.148 18.828 6.539 1 96.25 220 LEU A N 1
ATOM 1558 C CA . LEU A 1 220 ? -12.07 18.453 7.445 1 96.25 220 LEU A CA 1
ATOM 1559 C C . LEU A 1 220 ? -11.172 19.656 7.742 1 96.25 220 LEU A C 1
ATOM 1561 O O . LEU A 1 220 ? -10.656 20.297 6.82 1 96.25 220 LEU A O 1
ATOM 1565 N N . LEU A 1 221 ? -11.062 20 9.031 1 95.94 221 LEU A N 1
ATOM 1566 C CA . LEU A 1 221 ? -10.141 21.016 9.5 1 95.94 221 LEU A CA 1
ATOM 1567 C C . LEU A 1 221 ? -8.992 20.406 10.297 1 95.94 221 LEU A C 1
ATOM 1569 O O . LEU A 1 221 ? -9.227 19.594 11.195 1 95.94 221 LEU A O 1
ATOM 1573 N N . THR A 1 222 ? -7.824 20.734 9.914 1 92.69 222 THR A N 1
ATOM 1574 C CA . THR A 1 222 ? -6.641 20.266 10.641 1 92.69 222 THR A CA 1
ATOM 1575 C C . THR A 1 222 ? -5.703 21.438 10.938 1 92.69 222 THR A C 1
ATOM 1577 O O . THR A 1 222 ? -5.25 22.125 10.023 1 92.69 222 THR A O 1
ATOM 1580 N N . ARG A 1 223 ? -5.426 21.562 12.172 1 90.88 223 ARG A N 1
ATOM 1581 C CA . ARG A 1 223 ? -4.52 22.641 12.562 1 90.88 223 ARG A CA 1
ATOM 1582 C C . ARG A 1 223 ? -3.086 22.125 12.688 1 90.88 223 ARG A C 1
ATOM 1584 O O . ARG A 1 223 ? -2.842 21.094 13.328 1 90.88 223 ARG A O 1
ATOM 1591 N N . ILE A 1 224 ? -2.17 22.797 12.086 1 87.12 224 ILE A N 1
ATOM 1592 C CA . ILE A 1 224 ? -0.755 22.453 12.188 1 87.12 224 ILE A CA 1
ATOM 1593 C C . ILE A 1 224 ? -0.271 22.688 13.617 1 87.12 224 ILE A C 1
ATOM 1595 O O . ILE A 1 224 ? -0.422 23.781 14.164 1 87.12 224 ILE A O 1
ATOM 1599 N N . PRO A 1 225 ? 0.207 21.578 14.18 1 77 225 PRO A N 1
ATOM 1600 C CA . PRO A 1 225 ? 0.64 21.719 15.578 1 77 225 PRO A CA 1
ATOM 1601 C C . PRO A 1 225 ? 1.742 22.75 15.758 1 77 225 PRO A C 1
ATOM 1603 O O . PRO A 1 225 ? 2.438 23.094 14.797 1 77 225 PRO A O 1
ATOM 1606 N N . GLU A 1 226 ? 1.733 23.25 17.031 1 72.5 226 GLU A N 1
ATOM 1607 C CA . GLU A 1 226 ? 2.832 24.156 17.375 1 72.5 226 GLU A CA 1
ATOM 1608 C C . GLU A 1 226 ? 4.172 23.422 17.359 1 72.5 226 GLU A C 1
ATOM 1610 O O . GLU A 1 226 ? 4.211 22.188 17.312 1 72.5 226 GLU A O 1
ATOM 1615 N N . ALA A 1 227 ? 5.258 24.109 17.234 1 67.81 227 ALA A N 1
ATOM 1616 C CA . ALA A 1 227 ? 6.609 23.562 17.156 1 67.81 227 ALA A CA 1
ATOM 1617 C C . ALA A 1 227 ? 6.902 22.672 18.359 1 67.81 227 ALA A C 1
ATOM 1619 O O . ALA A 1 227 ? 6.363 22.875 19.438 1 67.81 227 ALA A O 1
ATOM 1620 N N . PRO A 1 228 ? 7.613 21.531 17.969 1 72.38 228 PRO A N 1
ATOM 1621 C CA . PRO A 1 228 ? 8.094 20.766 19.109 1 72.38 228 PRO A CA 1
ATOM 1622 C C . PRO A 1 228 ? 8.852 21.609 20.125 1 72.38 228 PRO A C 1
ATOM 1624 O O . PRO A 1 228 ? 9.242 22.734 19.828 1 72.38 228 PRO A O 1
ATOM 1627 N N . LEU A 1 229 ? 8.914 21.016 21.297 1 76.56 229 LEU A N 1
ATOM 1628 C CA . LEU A 1 229 ? 9.609 21.75 22.359 1 76.56 229 LEU A CA 1
ATOM 1629 C C . LEU A 1 229 ? 11.062 22.016 21.969 1 76.56 229 LEU A C 1
ATOM 1631 O O . LEU A 1 229 ? 11.609 23.078 22.266 1 76.56 229 LEU A O 1
ATOM 1635 N N . ALA A 1 230 ? 11.641 21.031 21.297 1 86.75 230 ALA A N 1
ATOM 1636 C CA . ALA A 1 230 ? 13.023 21.188 20.844 1 86.75 230 ALA A CA 1
ATOM 1637 C C . ALA A 1 230 ? 13.328 20.25 19.688 1 86.75 230 ALA A C 1
ATOM 1639 O O . ALA A 1 230 ? 12.781 19.141 19.609 1 86.75 230 ALA A O 1
ATOM 1640 N N . THR A 1 231 ? 14.148 20.766 18.797 1 89.69 231 THR A N 1
ATOM 1641 C CA . THR A 1 231 ? 14.633 19.953 17.672 1 89.69 231 THR A CA 1
ATOM 1642 C C . THR A 1 231 ? 16.109 20.203 17.438 1 89.69 231 THR A C 1
ATOM 1644 O O . THR A 1 231 ? 16.641 21.266 17.766 1 89.69 231 THR A O 1
ATOM 1647 N N . ALA A 1 232 ? 16.797 19.172 16.984 1 93.81 232 ALA A N 1
ATOM 1648 C CA . ALA A 1 232 ? 18.203 19.25 16.578 1 93.81 232 ALA A CA 1
ATOM 1649 C C . ALA A 1 232 ? 18.5 18.328 15.406 1 93.81 232 ALA A C 1
ATOM 1651 O O . ALA A 1 232 ? 17.891 17.25 15.289 1 93.81 232 ALA A O 1
ATOM 1652 N N . ALA A 1 233 ? 19.359 18.812 14.531 1 94.56 233 ALA A N 1
ATOM 1653 C CA . ALA A 1 233 ? 19.688 17.984 13.375 1 94.56 233 ALA A CA 1
ATOM 1654 C C . ALA A 1 233 ? 21.156 18.109 12.992 1 94.56 233 ALA A C 1
ATOM 1656 O O . ALA A 1 233 ? 21.797 19.109 13.312 1 94.56 233 ALA A O 1
ATOM 1657 N N . THR A 1 234 ? 21.672 17.062 12.453 1 95.56 234 THR A N 1
ATOM 1658 C CA . THR A 1 234 ? 23.031 17.078 11.906 1 95.56 234 THR A CA 1
ATOM 1659 C C . THR A 1 234 ? 23.125 16.156 10.688 1 95.56 234 THR A C 1
ATOM 1661 O O . THR A 1 234 ? 22.234 15.344 10.445 1 95.56 234 THR A O 1
ATOM 1664 N N . GLU A 1 235 ? 24.094 16.391 9.883 1 95.69 235 GLU A N 1
ATOM 1665 C CA . GLU A 1 235 ? 24.406 15.555 8.734 1 95.69 235 GLU A CA 1
ATOM 1666 C C . GLU A 1 235 ? 25.781 14.898 8.891 1 95.69 235 GLU A C 1
ATOM 1668 O O . GLU A 1 235 ? 26.75 15.57 9.242 1 95.69 235 GLU A O 1
ATOM 1673 N N . LEU A 1 236 ? 25.75 13.656 8.664 1 95.5 236 LEU A N 1
ATOM 1674 C CA . LEU A 1 236 ? 26.969 12.867 8.805 1 95.5 236 LEU A CA 1
ATOM 1675 C C . LEU A 1 236 ? 27.328 12.188 7.496 1 95.5 236 LEU A C 1
ATOM 1677 O O . LEU A 1 236 ? 26.453 11.781 6.73 1 95.5 236 LEU A O 1
ATOM 1681 N N . PRO A 1 237 ? 28.656 12.102 7.262 1 93.38 237 PRO A N 1
ATOM 1682 C CA . PRO A 1 237 ? 29.047 11.281 6.109 1 93.38 237 PRO A CA 1
ATOM 1683 C C . PRO A 1 237 ? 28.781 9.797 6.328 1 93.38 237 PRO A C 1
ATOM 1685 O O . PRO A 1 237 ? 28.609 9.359 7.473 1 93.38 237 PRO A O 1
ATOM 1688 N N . ALA A 1 238 ? 28.75 9.102 5.266 1 90.69 238 ALA A N 1
ATOM 1689 C CA . ALA A 1 238 ? 28.516 7.664 5.375 1 90.69 238 ALA A CA 1
ATOM 1690 C C . ALA A 1 238 ? 29.828 6.91 5.605 1 90.69 238 ALA A C 1
ATOM 1692 O O . ALA A 1 238 ? 30.266 6.129 4.754 1 90.69 238 ALA A O 1
ATOM 1693 N N . VAL A 1 239 ? 30.391 7.129 6.746 1 92.31 239 VAL A N 1
ATOM 1694 C CA . VAL A 1 239 ? 31.641 6.48 7.148 1 92.31 239 VAL A CA 1
ATOM 1695 C C . VAL A 1 239 ? 31.484 5.914 8.562 1 92.31 239 VAL A C 1
ATOM 1697 O O . VAL A 1 239 ? 30.656 6.391 9.344 1 92.31 239 VAL A O 1
ATOM 1700 N N . PRO A 1 240 ? 32.25 4.949 8.891 1 91 240 PRO A N 1
ATOM 1701 C CA . PRO A 1 240 ? 32.094 4.262 10.18 1 91 240 PRO A CA 1
ATOM 1702 C C . PRO A 1 240 ? 32.219 5.211 11.367 1 91 240 PRO A C 1
ATOM 1704 O O . PRO A 1 240 ? 31.547 5.012 12.391 1 91 240 PRO A O 1
ATOM 1707 N N . GLU A 1 241 ? 32.938 6.234 11.227 1 93.88 241 GLU A N 1
ATOM 1708 C CA . GLU A 1 241 ? 33.156 7.195 12.312 1 93.88 241 GLU A CA 1
ATOM 1709 C C . GLU A 1 241 ? 31.875 7.949 12.633 1 93.88 241 GLU A C 1
ATOM 1711 O O . GLU A 1 241 ? 31.734 8.516 13.719 1 93.88 241 GLU A O 1
ATOM 1716 N N . SER A 1 242 ? 31.016 7.898 11.719 1 94.81 242 SER A N 1
ATOM 1717 C CA . SER A 1 242 ? 29.781 8.648 11.883 1 94.81 242 SER A CA 1
ATOM 1718 C C . SER A 1 242 ? 28.906 8.039 12.969 1 94.81 242 SER A C 1
ATOM 1720 O O . SER A 1 242 ? 28.047 8.719 13.539 1 94.81 242 SER A O 1
ATOM 1722 N N . VAL A 1 243 ? 29.141 6.785 13.289 1 93.5 243 VAL A N 1
ATOM 1723 C CA . VAL A 1 243 ? 28.375 6.156 14.359 1 93.5 243 VAL A CA 1
ATOM 1724 C C . VAL A 1 243 ? 28.719 6.801 15.695 1 93.5 243 VAL A C 1
ATOM 1726 O O . VAL A 1 243 ? 27.828 7.207 16.438 1 93.5 243 VAL A O 1
ATOM 1729 N N . ALA A 1 244 ? 29.953 6.949 15.867 1 94.81 244 ALA A N 1
ATOM 1730 C CA . ALA A 1 244 ? 30.406 7.605 17.094 1 94.81 244 ALA A CA 1
ATOM 1731 C C . ALA A 1 244 ? 29.984 9.07 17.125 1 94.81 244 ALA A C 1
ATOM 1733 O O . ALA A 1 244 ? 29.594 9.594 18.156 1 94.81 244 ALA A O 1
ATOM 1734 N N . ALA A 1 245 ? 30.094 9.648 16.047 1 96.81 245 ALA A N 1
ATOM 1735 C CA . ALA A 1 245 ? 29.703 11.055 15.938 1 96.81 245 ALA A CA 1
ATOM 1736 C C . ALA A 1 245 ? 28.219 11.234 16.219 1 96.81 245 ALA A C 1
ATOM 1738 O O . ALA A 1 245 ? 27.812 12.211 16.859 1 96.81 245 ALA A O 1
ATOM 1739 N N . GLY A 1 246 ? 27.453 10.352 15.711 1 96.81 246 GLY A N 1
ATOM 1740 C CA . GLY A 1 246 ? 26.016 10.398 15.961 1 96.81 246 GLY A CA 1
ATOM 1741 C C . GLY A 1 246 ? 25.656 10.234 17.422 1 96.81 246 GLY A C 1
ATOM 1742 O O . GLY A 1 246 ? 24.797 10.945 17.938 1 96.81 246 GLY A O 1
ATOM 1743 N N . ARG A 1 247 ? 26.359 9.336 18.047 1 94.88 247 ARG A N 1
ATOM 1744 C CA . ARG A 1 247 ? 26.156 9.141 19.484 1 94.88 247 ARG A CA 1
ATOM 1745 C C . ARG A 1 247 ? 26.516 10.398 20.266 1 94.88 247 ARG A C 1
ATOM 1747 O O . ARG A 1 247 ? 25.812 10.797 21.188 1 94.88 247 ARG A O 1
ATOM 1754 N N . GLY A 1 248 ? 27.594 10.93 19.859 1 95.69 248 GLY A N 1
ATOM 1755 C CA . GLY A 1 248 ? 28.016 12.172 20.5 1 95.69 248 GLY A CA 1
ATOM 1756 C C . GLY A 1 248 ? 27 13.289 20.344 1 95.69 248 GLY A C 1
ATOM 1757 O O . GLY A 1 248 ? 26.703 14.008 21.297 1 95.69 248 GLY A O 1
ATOM 1758 N N . PHE A 1 249 ? 26.531 13.391 19.203 1 97.19 249 PHE A N 1
ATOM 1759 C CA . PHE A 1 249 ? 25.5 14.391 18.906 1 97.19 249 PHE A CA 1
ATOM 1760 C C . PHE A 1 249 ? 24.266 14.172 19.781 1 97.19 249 PHE A C 1
ATOM 1762 O O . PHE A 1 249 ? 23.719 15.125 20.344 1 97.19 249 PHE A O 1
ATOM 1769 N N . LEU A 1 250 ? 23.875 12.93 19.828 1 96.44 250 LEU A N 1
ATOM 1770 C CA . LEU A 1 250 ? 22.703 12.578 20.625 1 96.44 250 LEU A CA 1
ATOM 1771 C C . LEU A 1 250 ? 22.922 12.953 22.094 1 96.44 250 LEU A C 1
ATOM 1773 O O . LEU A 1 250 ? 22.078 13.617 22.703 1 96.44 250 LEU A O 1
ATOM 1777 N N . ASP A 1 251 ? 24.062 12.625 22.578 1 94.88 251 ASP A N 1
ATOM 1778 C CA . ASP A 1 251 ? 24.375 12.875 23.984 1 94.88 251 ASP A CA 1
ATOM 1779 C C . ASP A 1 251 ? 24.406 14.367 24.297 1 94.88 251 ASP A C 1
ATOM 1781 O O . ASP A 1 251 ? 23.844 14.812 25.297 1 94.88 251 ASP A O 1
ATOM 1785 N N . ARG A 1 252 ? 25.016 15.086 23.469 1 95.31 252 ARG A N 1
ATOM 1786 C CA . ARG A 1 252 ? 25.109 16.531 23.672 1 95.31 252 ARG A CA 1
ATOM 1787 C C . ARG A 1 252 ? 23.719 17.172 23.609 1 95.31 252 ARG A C 1
ATOM 1789 O O . ARG A 1 252 ? 23.406 18.047 24.422 1 95.31 252 ARG A O 1
ATOM 1796 N N . THR A 1 253 ? 22.984 16.719 22.688 1 95.62 253 THR A N 1
ATOM 1797 C CA . THR A 1 253 ? 21.672 17.297 22.484 1 95.62 253 THR A CA 1
ATOM 1798 C C . THR A 1 253 ? 20.75 16.984 23.656 1 95.62 253 THR A C 1
ATOM 1800 O O . THR A 1 253 ? 20.109 17.875 24.203 1 95.62 253 THR A O 1
ATOM 1803 N N . LEU A 1 254 ? 20.766 15.742 24.047 1 94.75 254 LEU A N 1
ATOM 1804 C CA . LEU A 1 254 ? 19.906 15.359 25.156 1 94.75 254 LEU A CA 1
ATOM 1805 C C . LEU A 1 254 ? 20.344 16.016 26.453 1 94.75 254 LEU A C 1
ATOM 1807 O O . LEU A 1 254 ? 19.516 16.375 27.281 1 94.75 254 LEU A O 1
ATOM 1811 N N . GLY A 1 255 ? 21.625 16.125 26.578 1 93 255 GLY A N 1
ATOM 1812 C CA . GLY A 1 255 ? 22.141 16.875 27.719 1 93 255 GLY A CA 1
ATOM 1813 C C . GLY A 1 255 ? 21.656 18.312 27.766 1 93 255 GLY A C 1
ATOM 1814 O O . GLY A 1 255 ? 21.25 18.797 28.828 1 93 255 GLY A O 1
ATOM 1815 N N . SER A 1 256 ? 21.672 18.906 26.672 1 94 256 SER A N 1
ATOM 1816 C CA . SER A 1 256 ? 21.25 20.297 26.594 1 94 256 SER A CA 1
ATOM 1817 C C . SER A 1 256 ? 19.75 20.438 26.844 1 94 256 SER A C 1
ATOM 1819 O O . SER A 1 256 ? 19.281 21.484 27.297 1 94 256 SER A O 1
ATOM 1821 N N . TRP A 1 257 ? 19.047 19.375 26.531 1 93 257 TRP A N 1
ATOM 1822 C CA . TRP A 1 257 ? 17.594 19.406 26.703 1 93 257 TRP A CA 1
ATOM 1823 C C . TRP A 1 257 ? 17.203 18.953 28.109 1 93 257 TRP A C 1
ATOM 1825 O O . TRP A 1 257 ? 16.031 19.047 28.484 1 93 257 TRP A O 1
ATOM 1835 N N . GLY A 1 258 ? 18.141 18.469 28.828 1 88.94 258 GLY A N 1
ATOM 1836 C CA . GLY A 1 258 ? 17.875 17.953 30.172 1 88.94 258 GLY A CA 1
ATOM 1837 C C . GLY A 1 258 ? 17.141 16.625 30.156 1 88.94 258 GLY A C 1
ATOM 1838 O O . GLY A 1 258 ? 16.344 16.359 31.062 1 88.94 258 GLY A O 1
ATOM 1839 N N . CYS A 1 259 ? 17.328 15.859 29.109 1 84.5 259 CYS A N 1
ATOM 1840 C CA . CYS A 1 259 ? 16.688 14.555 28.969 1 84.5 259 CYS A CA 1
ATOM 1841 C C . CYS A 1 259 ? 17.672 13.43 29.234 1 84.5 259 CYS A C 1
ATOM 1843 O O . CYS A 1 259 ? 18.328 12.945 28.312 1 84.5 259 CYS A O 1
ATOM 1845 N N . ALA A 1 260 ? 17.766 12.93 30.391 1 75.69 260 ALA A N 1
ATOM 1846 C CA . ALA A 1 260 ? 18.781 11.93 30.719 1 75.69 260 ALA A CA 1
ATOM 1847 C C . ALA A 1 260 ? 18.188 10.516 30.656 1 75.69 260 ALA A C 1
ATOM 1849 O O . ALA A 1 260 ? 18.891 9.57 30.281 1 75.69 260 ALA A O 1
ATOM 1850 N N . ASP A 1 261 ? 17.047 10.25 30.906 1 78.19 261 ASP A N 1
ATOM 1851 C CA . ASP A 1 261 ? 16.484 8.93 31.141 1 78.19 261 ASP A CA 1
ATOM 1852 C C . ASP A 1 261 ? 16.531 8.07 29.875 1 78.19 261 ASP A C 1
ATOM 1854 O O . ASP A 1 261 ? 17.062 6.953 29.906 1 78.19 261 ASP A O 1
ATOM 1858 N N . PRO A 1 262 ? 16.078 8.625 28.766 1 73.94 262 PRO A N 1
ATOM 1859 C CA . PRO A 1 262 ? 16.031 7.746 27.594 1 73.94 262 PRO A CA 1
ATOM 1860 C C . PRO A 1 262 ? 17.359 7.652 26.875 1 73.94 262 PRO A C 1
ATOM 1862 O O . PRO A 1 262 ? 17.469 7.008 25.828 1 73.94 262 PRO A O 1
ATOM 1865 N N . ALA A 1 263 ? 18.391 8.141 27.453 1 83.25 263 ALA A N 1
ATOM 1866 C CA . ALA A 1 263 ? 19.641 8.352 26.719 1 83.25 263 ALA A CA 1
ATOM 1867 C C . ALA A 1 263 ? 20.312 7.02 26.391 1 83.25 263 ALA A C 1
ATOM 1869 O O . ALA A 1 263 ? 20.844 6.84 25.281 1 83.25 263 ALA A O 1
ATOM 1870 N N . GLY A 1 264 ? 20.203 6.129 27.312 1 87.75 264 GLY A N 1
ATOM 1871 C CA . GLY A 1 264 ? 20.844 4.844 27.062 1 87.75 264 GLY A CA 1
ATOM 1872 C C . GLY A 1 264 ? 20.234 4.082 25.906 1 87.75 264 GLY A C 1
ATOM 1873 O O . GLY A 1 264 ? 20.922 3.691 24.969 1 87.75 264 GLY A O 1
ATOM 1874 N N . ASP A 1 265 ? 18.953 3.965 26.047 1 89.75 265 ASP A N 1
ATOM 1875 C CA . ASP A 1 265 ? 18.219 3.25 24.984 1 89.75 265 ASP A CA 1
ATOM 1876 C C . ASP A 1 265 ? 18.328 3.98 23.656 1 89.75 265 ASP A C 1
ATOM 1878 O O . ASP A 1 265 ? 18.531 3.352 22.609 1 89.75 265 ASP A O 1
ATOM 1882 N N . ALA A 1 266 ? 18.281 5.254 23.734 1 93.62 266 ALA A N 1
ATOM 1883 C CA . ALA A 1 266 ? 18.359 6.059 22.516 1 93.62 266 ALA A CA 1
ATOM 1884 C C . ALA A 1 266 ? 19.719 5.891 21.828 1 93.62 266 ALA A C 1
ATOM 1886 O O . ALA A 1 266 ? 19.797 5.781 20.609 1 93.62 266 ALA A O 1
ATOM 1887 N N . ARG A 1 267 ? 20.703 5.855 22.656 1 91.94 267 ARG A N 1
ATOM 1888 C CA . ARG A 1 267 ? 22.062 5.695 22.156 1 91.94 267 ARG A CA 1
ATOM 1889 C C . ARG A 1 267 ? 22.219 4.348 21.453 1 91.94 267 ARG A C 1
ATOM 1891 O O . ARG A 1 267 ? 22.797 4.277 20.359 1 91.94 267 ARG A O 1
ATOM 1898 N N . LEU A 1 268 ? 21.75 3.363 22.094 1 90.06 268 LEU A N 1
ATOM 1899 C CA . LEU A 1 268 ? 21.844 2.023 21.516 1 90.06 268 LEU A CA 1
ATOM 1900 C C . LEU A 1 268 ? 21.094 1.933 20.203 1 90.06 268 LEU A C 1
ATOM 1902 O O . LEU A 1 268 ? 21.609 1.384 19.219 1 90.06 268 LEU A O 1
ATOM 1906 N N . LEU A 1 269 ? 19.922 2.451 20.203 1 91.12 269 LEU A N 1
ATOM 1907 C CA . LEU A 1 269 ? 19.078 2.395 19.016 1 91.12 269 LEU A CA 1
ATOM 1908 C C . LEU A 1 269 ? 19.703 3.193 17.875 1 91.12 269 LEU A C 1
ATOM 1910 O O . LEU A 1 269 ? 19.766 2.717 16.734 1 91.12 269 LEU A O 1
ATOM 1914 N N . LEU A 1 270 ? 20.156 4.328 18.203 1 92.94 270 LEU A N 1
ATOM 1915 C CA . LEU A 1 270 ? 20.781 5.168 17.188 1 92.94 270 LEU A CA 1
ATOM 1916 C C . LEU A 1 270 ? 22.016 4.477 16.594 1 92.94 270 LEU A C 1
ATOM 1918 O O . LEU A 1 270 ? 22.219 4.496 15.383 1 92.94 270 LEU A O 1
ATOM 1922 N N . SER A 1 271 ? 22.75 3.883 17.453 1 89.81 271 SER A N 1
ATOM 1923 C CA . SER A 1 271 ? 23.969 3.199 17.016 1 89.81 271 SER A CA 1
ATOM 1924 C C . SER A 1 271 ? 23.656 2.082 16.031 1 89.81 271 SER A C 1
ATOM 1926 O O . SER A 1 271 ? 24.344 1.925 15.023 1 89.81 271 SER A O 1
ATOM 1928 N N . GLU A 1 272 ? 22.688 1.356 16.391 1 86.38 272 GLU A N 1
ATOM 1929 C CA . GLU A 1 272 ? 22.297 0.237 15.531 1 86.38 272 GLU A CA 1
ATOM 1930 C C . GLU A 1 272 ? 21.844 0.721 14.156 1 86.38 272 GLU A C 1
ATOM 1932 O O . GLU A 1 272 ? 22.25 0.174 13.133 1 86.38 272 GLU A O 1
ATOM 1937 N N . ILE A 1 273 ? 21.016 1.724 14.148 1 86.81 273 ILE A N 1
ATOM 1938 C CA . ILE A 1 273 ? 20.438 2.215 12.898 1 86.81 273 ILE A CA 1
ATOM 1939 C C . ILE A 1 273 ? 21.516 2.91 12.078 1 86.81 273 ILE A C 1
ATOM 1941 O O . ILE A 1 273 ? 21.594 2.729 10.859 1 86.81 273 ILE A O 1
ATOM 1945 N N . LEU A 1 274 ? 22.359 3.646 12.734 1 89.75 274 LEU A N 1
ATOM 1946 C CA . LEU A 1 274 ? 23.438 4.332 12.023 1 89.75 274 LEU A CA 1
ATOM 1947 C C . LEU A 1 274 ? 24.422 3.328 11.43 1 89.75 274 LEU A C 1
ATOM 1949 O O . LEU A 1 274 ? 24.938 3.533 10.328 1 89.75 274 LEU A O 1
ATOM 1953 N N . THR A 1 275 ? 24.719 2.328 12.188 1 85.75 275 THR A N 1
ATOM 1954 C CA . THR A 1 275 ? 25.625 1.296 11.688 1 85.75 275 THR A CA 1
ATOM 1955 C C . THR A 1 275 ? 25.094 0.688 10.391 1 85.75 275 THR A C 1
ATOM 1957 O O . THR A 1 275 ? 25.844 0.503 9.43 1 85.75 275 THR A O 1
ATOM 1960 N N . ASN A 1 276 ? 23.859 0.461 10.422 1 79.56 276 ASN A N 1
ATOM 1961 C CA . ASN A 1 276 ? 23.25 -0.088 9.219 1 79.56 276 ASN A CA 1
ATOM 1962 C C . ASN A 1 276 ? 23.266 0.915 8.07 1 79.56 276 ASN A C 1
ATOM 1964 O O . ASN A 1 276 ? 23.5 0.542 6.922 1 79.56 276 ASN A O 1
ATOM 1968 N N . ALA A 1 277 ? 22.984 2.1 8.352 1 83.75 277 ALA A N 1
ATOM 1969 C CA . ALA A 1 277 ? 22.969 3.143 7.328 1 83.75 277 ALA A CA 1
ATOM 1970 C C . ALA A 1 277 ? 24.359 3.314 6.707 1 83.75 277 ALA A C 1
ATOM 1972 O O . ALA A 1 277 ? 24.484 3.441 5.488 1 83.75 277 ALA A O 1
ATOM 1973 N N . VAL A 1 278 ? 25.344 3.328 7.559 1 84.88 278 VAL A N 1
ATOM 1974 C CA . VAL A 1 278 ? 26.719 3.502 7.094 1 84.88 278 VAL A CA 1
ATOM 1975 C C . VAL A 1 278 ? 27.109 2.326 6.207 1 84.88 278 VAL A C 1
ATOM 1977 O O . VAL A 1 278 ? 27.812 2.504 5.211 1 84.88 278 VAL A O 1
ATOM 1980 N N . ARG A 1 279 ? 26.641 1.188 6.516 1 77.69 279 ARG A N 1
ATOM 1981 C CA . ARG A 1 279 ? 27 -0.029 5.793 1 77.69 279 ARG A CA 1
ATOM 1982 C C . ARG A 1 279 ? 26.312 -0.077 4.43 1 77.69 279 ARG A C 1
ATOM 1984 O O . ARG A 1 279 ? 26.891 -0.574 3.461 1 77.69 279 ARG A O 1
ATOM 1991 N N . HIS A 1 280 ? 25.094 0.506 4.352 1 71.06 280 HIS A N 1
ATOM 1992 C CA . HIS A 1 280 ? 24.297 0.199 3.168 1 71.06 280 HIS A CA 1
ATOM 1993 C C . HIS A 1 280 ? 24.016 1.458 2.357 1 71.06 280 HIS A C 1
ATOM 1995 O O . HIS A 1 280 ? 23.547 1.375 1.218 1 71.06 280 HIS A O 1
ATOM 2001 N N . ALA A 1 281 ? 24.125 2.602 2.914 1 65.12 281 ALA A N 1
ATOM 2002 C CA . ALA A 1 281 ? 23.641 3.803 2.24 1 65.12 281 ALA A CA 1
ATOM 2003 C C . ALA A 1 281 ? 24.797 4.633 1.691 1 65.12 281 ALA A C 1
ATOM 2005 O O . ALA A 1 281 ? 25.953 4.469 2.117 1 65.12 281 ALA A O 1
ATOM 2006 N N . GLN A 1 282 ? 24.406 5.242 0.586 1 70.25 282 GLN A N 1
ATOM 2007 C CA . GLN A 1 282 ? 25.297 6.312 0.139 1 70.25 282 GLN A CA 1
ATOM 2008 C C . GLN A 1 282 ? 25.016 7.613 0.886 1 70.25 282 GLN A C 1
ATOM 2010 O O . GLN A 1 282 ? 23.859 7.906 1.211 1 70.25 282 GLN A O 1
ATOM 2015 N N . GLY A 1 283 ? 26.031 8.109 1.531 1 68.44 283 GLY A N 1
ATOM 2016 C CA . GLY A 1 283 ? 25.859 9.336 2.283 1 68.44 283 GLY A CA 1
ATOM 2017 C C . GLY A 1 283 ? 25.266 10.461 1.454 1 68.44 283 GLY A C 1
ATOM 2018 O O . GLY A 1 283 ? 24.953 10.273 0.277 1 68.44 283 GLY A O 1
ATOM 2019 N N . PRO A 1 284 ? 24.938 11.562 2.117 1 88.44 284 PRO A N 1
ATOM 2020 C CA . PRO A 1 284 ? 25.016 11.828 3.557 1 88.44 284 PRO A CA 1
ATOM 2021 C C . PRO A 1 284 ? 23.891 11.164 4.344 1 88.44 284 PRO A C 1
ATOM 2023 O O . PRO A 1 284 ? 22.875 10.766 3.76 1 88.44 284 PRO A O 1
ATOM 2026 N N . ILE A 1 285 ? 24.188 10.984 5.684 1 92.94 285 ILE A N 1
ATOM 2027 C CA . ILE A 1 285 ? 23.203 10.461 6.621 1 92.94 285 ILE A CA 1
ATOM 2028 C C . ILE A 1 285 ? 22.703 11.578 7.52 1 92.94 285 ILE A C 1
ATOM 2030 O O . ILE A 1 285 ? 23.484 12.281 8.156 1 92.94 285 ILE A O 1
ATOM 2034 N N . GLY A 1 286 ? 21.406 11.734 7.504 1 94.25 286 GLY A N 1
ATOM 2035 C CA . GLY A 1 286 ? 20.812 12.742 8.367 1 94.25 286 GLY A CA 1
ATOM 2036 C C . GLY A 1 286 ? 20.344 12.18 9.695 1 94.25 286 GLY A C 1
ATOM 2037 O O . GLY A 1 286 ? 19.797 11.078 9.75 1 94.25 286 GLY A O 1
ATOM 2038 N N . VAL A 1 287 ? 20.641 12.945 10.789 1 95.69 287 VAL A N 1
ATOM 2039 C CA . VAL A 1 287 ? 20.125 12.602 12.102 1 95.69 287 VAL A CA 1
ATOM 2040 C C . VAL A 1 287 ? 19.297 13.766 12.656 1 95.69 287 VAL A C 1
ATOM 2042 O O . VAL A 1 287 ? 19.797 14.898 12.727 1 95.69 287 VAL A O 1
ATOM 2045 N N . ARG A 1 288 ? 18.109 13.445 13.008 1 93.75 288 ARG A N 1
ATOM 2046 C CA . ARG A 1 288 ? 17.234 14.469 13.57 1 93.75 288 ARG A CA 1
ATOM 2047 C C . ARG A 1 288 ? 16.594 14 14.875 1 93.75 288 ARG A C 1
ATOM 2049 O O . ARG A 1 288 ? 16.125 12.867 14.969 1 93.75 288 ARG A O 1
ATOM 2056 N N . LEU A 1 289 ? 16.656 14.883 15.867 1 94 289 LEU A N 1
ATOM 2057 C CA . LEU A 1 289 ? 16.031 14.633 17.172 1 94 289 LEU A CA 1
ATOM 2058 C C . LEU A 1 289 ? 14.883 15.609 17.406 1 94 289 LEU A C 1
ATOM 2060 O O . LEU A 1 289 ? 14.984 16.797 17.078 1 94 289 LEU A O 1
ATOM 2064 N N . CYS A 1 290 ? 13.836 15.078 17.891 1 90.62 290 CYS A N 1
ATOM 2065 C CA . CYS A 1 290 ? 12.68 15.883 18.266 1 90.62 290 CYS A CA 1
ATOM 2066 C C . CYS A 1 290 ? 12.148 15.469 19.625 1 90.62 290 CYS A C 1
ATOM 2068 O O . CYS A 1 290 ? 12.016 14.273 19.906 1 90.62 290 CYS A O 1
ATOM 2070 N N . ARG A 1 291 ? 11.922 16.484 20.391 1 89.56 291 ARG A N 1
ATOM 2071 C CA . ARG A 1 291 ? 11.414 16.172 21.734 1 89.56 291 ARG A CA 1
ATOM 2072 C C . ARG A 1 291 ? 10.094 16.906 21.984 1 89.56 291 ARG A C 1
ATOM 2074 O O . ARG A 1 291 ? 9.961 18.094 21.688 1 89.56 291 ARG A O 1
ATOM 2081 N N . THR A 1 292 ? 9.18 16.172 22.453 1 82.88 292 THR A N 1
ATOM 2082 C CA . THR A 1 292 ? 7.984 16.734 23.062 1 82.88 292 THR A CA 1
ATOM 2083 C C . THR A 1 292 ? 8.039 16.578 24.578 1 82.88 292 THR A C 1
ATOM 2085 O O . THR A 1 292 ? 9.109 16.312 25.141 1 82.88 292 THR A O 1
ATOM 2088 N N . ASP A 1 293 ? 6.922 16.891 25.203 1 81.75 293 ASP A N 1
ATOM 2089 C CA . ASP A 1 293 ? 6.891 16.75 26.641 1 81.75 293 ASP A CA 1
ATOM 2090 C C . ASP A 1 293 ? 6.918 15.289 27.062 1 81.75 293 ASP A C 1
ATOM 2092 O O . ASP A 1 293 ? 7.414 14.953 28.141 1 81.75 293 ASP A O 1
ATOM 2096 N N . THR A 1 294 ? 6.551 14.43 26.156 1 83.44 294 THR A N 1
ATOM 2097 C CA . THR A 1 294 ? 6.355 13.062 26.609 1 83.44 294 THR A CA 1
ATOM 2098 C C . THR A 1 294 ? 7.176 12.086 25.766 1 83.44 294 THR A C 1
ATOM 2100 O O . THR A 1 294 ? 7.301 10.914 26.109 1 83.44 294 THR A O 1
ATOM 2103 N N . GLU A 1 295 ? 7.785 12.656 24.703 1 88.25 295 GLU A N 1
ATOM 2104 C CA . GLU A 1 295 ? 8.375 11.688 23.797 1 88.25 295 GLU A CA 1
ATOM 2105 C C . GLU A 1 295 ? 9.625 12.25 23.125 1 88.25 295 GLU A C 1
ATOM 2107 O O . GLU A 1 295 ? 9.688 13.445 22.828 1 88.25 295 GLU A O 1
ATOM 2112 N N . LEU A 1 296 ? 10.594 11.359 22.953 1 91.38 296 LEU A N 1
ATOM 2113 C CA . LEU A 1 296 ? 11.758 11.625 22.109 1 91.38 296 LEU A CA 1
ATOM 2114 C C . LEU A 1 296 ? 11.672 10.852 20.797 1 91.38 296 LEU A C 1
ATOM 2116 O O . LEU A 1 296 ? 11.461 9.633 20.812 1 91.38 296 LEU A O 1
ATOM 2120 N N . THR A 1 297 ? 11.781 11.562 19.734 1 91.62 297 THR A N 1
ATOM 2121 C CA . THR A 1 297 ? 11.812 10.906 18.438 1 91.62 297 THR A CA 1
ATOM 2122 C C . THR A 1 297 ? 13.156 11.141 17.75 1 91.62 297 THR A C 1
ATOM 2124 O O . THR A 1 297 ? 13.672 12.258 17.75 1 91.62 297 THR A O 1
ATOM 2127 N N . VAL A 1 298 ? 13.75 10.07 17.266 1 93.69 298 VAL A N 1
ATOM 2128 C CA . VAL A 1 298 ? 15 10.133 16.516 1 93.69 298 VAL A CA 1
ATOM 2129 C C . VAL A 1 298 ? 14.773 9.633 15.086 1 93.69 298 VAL A C 1
ATOM 2131 O O . VAL A 1 298 ? 14.195 8.562 14.891 1 93.69 298 VAL A O 1
ATOM 2134 N N . GLU A 1 299 ? 15.227 10.406 14.156 1 92.38 299 GLU A N 1
ATOM 2135 C CA . GLU A 1 299 ? 15.109 10.047 12.75 1 92.38 299 GLU A CA 1
ATOM 2136 C C . GLU A 1 299 ? 16.484 9.953 12.086 1 92.38 299 GLU A C 1
ATOM 2138 O O . GLU A 1 299 ? 17.328 10.82 12.289 1 92.38 299 GLU A O 1
ATOM 2143 N N . ILE A 1 300 ? 16.656 8.922 11.375 1 91.75 300 ILE A N 1
ATOM 2144 C CA . ILE A 1 300 ? 17.875 8.719 10.594 1 91.75 300 ILE A CA 1
ATOM 2145 C C . ILE A 1 300 ? 17.516 8.562 9.117 1 91.75 300 ILE A C 1
ATOM 2147 O O . ILE A 1 300 ? 16.797 7.633 8.742 1 91.75 300 ILE A O 1
ATOM 2151 N N . SER A 1 301 ? 18 9.477 8.312 1 89.5 301 SER A N 1
ATOM 2152 C CA . SER A 1 301 ? 17.672 9.453 6.887 1 89.5 301 SER A CA 1
ATOM 2153 C C . SER A 1 301 ? 18.906 9.117 6.055 1 89.5 301 SER A C 1
ATOM 2155 O O . SER A 1 301 ? 20.016 9.539 6.375 1 89.5 301 SER A O 1
ATOM 2157 N N . ASP A 1 302 ? 18.703 8.281 5.098 1 84.94 302 ASP A N 1
ATOM 2158 C CA . ASP A 1 302 ? 19.766 7.957 4.152 1 84.94 302 ASP A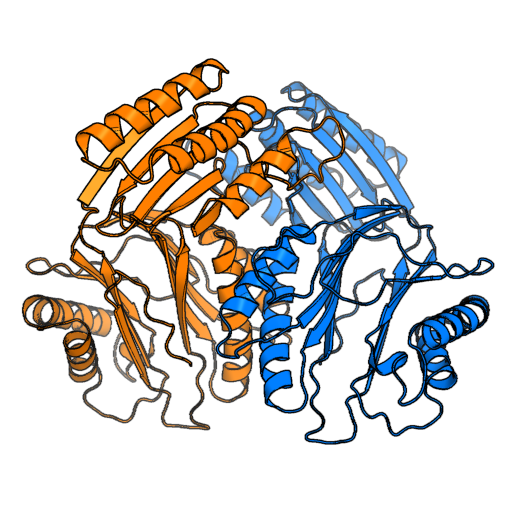 CA 1
ATOM 2159 C C . ASP A 1 302 ? 19.219 7.789 2.74 1 84.94 302 ASP A C 1
ATOM 2161 O O . ASP A 1 302 ? 18 7.867 2.527 1 84.94 302 ASP A O 1
ATOM 2165 N N . ARG A 1 303 ? 20.062 7.652 1.833 1 75.5 303 ARG A N 1
ATOM 2166 C CA . ARG A 1 303 ? 19.672 7.625 0.43 1 75.5 303 ARG A CA 1
ATOM 2167 C C . ARG A 1 303 ? 19.516 6.191 -0.069 1 75.5 303 ARG A C 1
ATOM 2169 O O . ARG A 1 303 ? 19.391 5.957 -1.272 1 75.5 303 ARG A O 1
ATOM 2176 N N . SER A 1 304 ? 19.547 5.324 0.957 1 66.12 304 SER A N 1
ATOM 2177 C CA . SER A 1 304 ? 19.375 3.932 0.549 1 66.12 304 SER A CA 1
ATOM 2178 C C . SER A 1 304 ? 17.906 3.566 0.415 1 66.12 304 SER A C 1
ATOM 2180 O O . SER A 1 304 ? 17.062 4.031 1.193 1 66.12 304 SER A O 1
ATOM 2182 N N . SER A 1 305 ? 17.656 2.883 -0.617 1 58.75 305 SER A N 1
ATOM 2183 C CA . SER A 1 305 ? 16.297 2.41 -0.816 1 58.75 305 SER A CA 1
ATOM 2184 C C . SER A 1 305 ? 16.062 1.093 -0.087 1 58.75 305 SER A C 1
ATOM 2186 O O . SER A 1 305 ? 14.914 0.631 0.012 1 58.75 305 SER A O 1
ATOM 2188 N N . ARG A 1 306 ? 17.094 0.582 0.458 1 57.5 306 ARG A N 1
ATOM 2189 C CA . ARG A 1 306 ? 16.969 -0.736 1.072 1 57.5 306 ARG A CA 1
ATOM 2190 C C . ARG A 1 306 ? 16.188 -0.657 2.383 1 57.5 306 ARG A C 1
ATOM 2192 O O . ARG A 1 306 ? 16.531 0.131 3.266 1 57.5 306 ARG A O 1
ATOM 2199 N N . LEU A 1 307 ? 15.047 -1.281 2.201 1 54.44 307 LEU A N 1
ATOM 2200 C CA . LEU A 1 307 ? 14.297 -1.343 3.455 1 54.44 307 LEU A CA 1
ATOM 2201 C C . LEU A 1 307 ? 14.969 -2.299 4.438 1 54.44 307 LEU A C 1
ATOM 2203 O O . LEU A 1 307 ? 15.508 -3.33 4.035 1 54.44 307 LEU A O 1
ATOM 2207 N N . PRO A 1 308 ? 15.172 -1.85 5.699 1 44.25 308 PRO A N 1
ATOM 2208 C CA . PRO A 1 308 ? 15.805 -2.727 6.691 1 44.25 308 PRO A CA 1
ATOM 2209 C C . PRO A 1 308 ? 15.148 -4.105 6.762 1 44.25 308 PRO A C 1
ATOM 2211 O O . PRO A 1 308 ? 13.922 -4.211 6.719 1 44.25 308 PRO A O 1
ATOM 2214 N N . GLN A 1 309 ? 15.727 -5.18 6.273 1 45.44 309 GLN A N 1
ATOM 2215 C CA . GLN A 1 309 ? 15.242 -6.555 6.348 1 45.44 309 GLN A CA 1
ATOM 2216 C C . GLN A 1 309 ? 15.625 -7.199 7.68 1 45.44 309 GLN A C 1
ATOM 2218 O O . GLN A 1 309 ? 16.766 -7.086 8.125 1 45.44 309 GLN A O 1
ATOM 2223 N N . PRO A 1 310 ? 14.508 -7.59 8.523 1 40.22 310 PRO A N 1
ATOM 2224 C CA . PRO A 1 310 ? 14.938 -8.414 9.656 1 40.22 310 PRO A CA 1
ATOM 2225 C C . PRO A 1 310 ? 15.672 -9.688 9.211 1 40.22 310 PRO A C 1
ATOM 2227 O O . PRO A 1 310 ? 15.234 -10.359 8.281 1 40.22 310 PRO A O 1
ATOM 2230 N N . CYS A 1 311 ? 16.828 -9.703 9.039 1 36.94 311 CYS A N 1
ATOM 2231 C CA . CYS A 1 311 ? 17.484 -10.969 8.734 1 36.94 311 CYS A CA 1
ATOM 2232 C C . CYS A 1 311 ? 17.453 -11.906 9.938 1 36.94 311 CYS A C 1
ATOM 2234 O O . CYS A 1 311 ? 17.766 -11.492 11.055 1 36.94 311 CYS A O 1
ATOM 2236 N N . PRO A 1 312 ? 16.719 -12.938 9.875 1 35.22 312 PRO A N 1
ATOM 2237 C CA . PRO A 1 312 ? 17.016 -13.867 10.969 1 35.22 312 PRO A CA 1
ATOM 2238 C C . PRO A 1 312 ? 18.516 -13.914 11.305 1 35.22 312 PRO A C 1
ATOM 2240 O O . PRO A 1 312 ? 19.344 -13.609 10.453 1 35.22 312 PRO A O 1
ATOM 2243 N N . ALA A 1 313 ? 18.797 -14.102 12.711 1 33.62 313 ALA A N 1
ATOM 2244 C CA . ALA A 1 313 ? 20.141 -14.359 13.219 1 33.62 313 ALA A CA 1
ATOM 2245 C C . ALA A 1 313 ? 20.875 -15.383 12.359 1 33.62 313 ALA A C 1
ATOM 2247 O O . ALA A 1 313 ? 20.859 -16.578 12.656 1 33.62 313 ALA A O 1
ATOM 2248 N N . ALA A 1 314 ? 20.594 -15.508 11.188 1 32.94 314 ALA A N 1
ATOM 2249 C CA . ALA A 1 314 ? 21.672 -16.406 10.789 1 32.94 314 ALA A CA 1
ATOM 2250 C C . ALA A 1 314 ? 23.031 -15.859 11.242 1 32.94 314 ALA A C 1
ATOM 2252 O O . ALA A 1 314 ? 23.172 -14.656 11.469 1 32.94 314 ALA A O 1
ATOM 2253 N N . GLU A 1 315 ? 24.016 -16.594 11.43 1 36.94 315 GLU A N 1
ATOM 2254 C CA . GLU A 1 315 ? 25.328 -16.375 12.047 1 36.94 315 GLU A CA 1
ATOM 2255 C C . GLU A 1 315 ? 25.891 -15.016 11.664 1 36.94 315 GLU A C 1
ATOM 2257 O O . GLU A 1 315 ? 26.484 -14.328 12.5 1 36.94 315 GLU A O 1
ATOM 2262 N N . ASP A 1 316 ? 26.109 -14.758 10.359 1 34.12 316 ASP A N 1
ATOM 2263 C CA . ASP A 1 316 ? 27.062 -13.711 10.023 1 34.12 316 ASP A CA 1
ATOM 2264 C C . ASP A 1 316 ? 26.359 -12.375 9.773 1 34.12 316 ASP A C 1
ATOM 2266 O O . ASP A 1 316 ? 27.016 -11.375 9.484 1 34.12 316 ASP A O 1
ATOM 2270 N N . ASP A 1 317 ? 24.969 -12.328 9.477 1 38.25 317 ASP A N 1
ATOM 2271 C CA . ASP A 1 317 ? 24.594 -11.016 8.961 1 38.25 317 ASP A CA 1
ATOM 2272 C C . ASP A 1 317 ? 24.016 -10.133 10.07 1 38.25 317 ASP A C 1
ATOM 2274 O O . ASP A 1 317 ? 22.984 -10.453 10.656 1 38.25 317 ASP A O 1
ATOM 2278 N N . GLU A 1 318 ? 24.609 -9.383 10.727 1 41.31 318 GLU A N 1
ATOM 2279 C CA . GLU A 1 318 ? 24.453 -8.328 11.727 1 41.31 318 GLU A CA 1
ATOM 2280 C C . GLU A 1 318 ? 23.25 -7.445 11.414 1 41.31 318 GLU A C 1
ATOM 2282 O O . GLU A 1 318 ? 22.781 -6.707 12.281 1 41.31 318 GLU A O 1
ATOM 2287 N N . SER A 1 319 ? 22.703 -7.527 10.25 1 45.69 319 SER A N 1
ATOM 2288 C CA . SER A 1 319 ? 21.703 -6.555 9.844 1 45.69 319 SER A CA 1
ATOM 2289 C C . SER A 1 319 ? 20.344 -6.867 10.469 1 45.69 319 SER A C 1
ATOM 2291 O O . SER A 1 319 ? 19.578 -5.957 10.812 1 45.69 319 SER A O 1
ATOM 2293 N N . GLY A 1 320 ? 20 -8.117 10.641 1 49.41 320 GLY A N 1
ATOM 2294 C CA . GLY A 1 320 ? 18.734 -8.508 11.234 1 49.41 320 GLY A CA 1
ATOM 2295 C C . GLY A 1 320 ? 18.672 -8.258 12.727 1 49.41 320 GLY A C 1
ATOM 2296 O O . GLY A 1 320 ? 17.594 -8 13.266 1 49.41 320 GLY A O 1
ATOM 2297 N N . ARG A 1 321 ? 19.844 -8.375 13.398 1 52.59 321 ARG A N 1
ATOM 2298 C CA . ARG A 1 321 ? 19.938 -8.164 14.844 1 52.59 321 ARG A CA 1
ATOM 2299 C C . ARG A 1 321 ? 19.594 -6.723 15.203 1 52.59 321 ARG A C 1
ATOM 2301 O O . ARG A 1 321 ? 18.984 -6.465 16.25 1 52.59 321 ARG A O 1
ATOM 2308 N N . GLY A 1 322 ? 19.891 -5.922 14.258 1 61.09 322 GLY A N 1
ATOM 2309 C CA . GLY A 1 322 ? 19.672 -4.508 14.516 1 61.09 322 GLY A CA 1
ATOM 2310 C C . GLY A 1 322 ? 18.203 -4.137 14.609 1 61.09 322 GLY A C 1
ATOM 2311 O O . GLY A 1 322 ? 17.797 -3.432 15.539 1 61.09 322 GLY A O 1
ATOM 2312 N N . LEU A 1 323 ? 17.391 -4.738 13.844 1 64.31 323 LEU A N 1
ATOM 2313 C CA . LEU A 1 323 ? 15.977 -4.375 13.852 1 64.31 323 LEU A CA 1
ATOM 2314 C C . LEU A 1 323 ? 15.266 -5.004 15.047 1 64.31 323 LEU A C 1
ATOM 2316 O O . LEU A 1 323 ? 14.297 -4.441 15.562 1 64.31 323 LEU A O 1
ATOM 2320 N N . LEU A 1 324 ? 15.852 -6.09 15.477 1 65.5 324 LEU A N 1
ATOM 2321 C CA . LEU A 1 324 ? 15.273 -6.73 16.656 1 65.5 324 LEU A CA 1
ATOM 2322 C C . LEU A 1 324 ? 15.477 -5.863 17.891 1 65.5 324 LEU A C 1
ATOM 2324 O O . LEU A 1 324 ? 14.586 -5.77 18.734 1 65.5 324 LEU A O 1
ATOM 2328 N N . LEU A 1 325 ? 16.609 -5.285 17.922 1 68.62 325 LEU A N 1
ATOM 2329 C CA . LEU A 1 325 ? 16.891 -4.398 19.047 1 68.62 325 LEU A CA 1
ATOM 2330 C C . LEU A 1 325 ? 15.977 -3.182 19.016 1 68.62 325 LEU A C 1
ATOM 2332 O O . LEU A 1 325 ? 15.492 -2.746 20.062 1 68.62 325 LEU A O 1
ATOM 2336 N N . VAL A 1 326 ? 15.734 -2.73 17.828 1 71.81 326 VAL A N 1
ATOM 2337 C CA . VAL A 1 326 ? 14.883 -1.551 17.703 1 71.81 326 VAL A CA 1
ATOM 2338 C C . VAL A 1 326 ? 13.469 -1.889 18.156 1 71.81 326 VAL A C 1
ATOM 2340 O O . VAL A 1 326 ? 12.844 -1.124 18.891 1 71.81 326 VAL A O 1
ATOM 2343 N N . ARG A 1 327 ? 13.148 -3.033 17.922 1 69.31 327 ARG A N 1
ATOM 2344 C CA . ARG A 1 327 ? 11.812 -3.48 18.297 1 69.31 327 ARG A CA 1
ATOM 2345 C C . ARG A 1 327 ? 11.695 -3.686 19.797 1 69.31 327 ARG A C 1
ATOM 2347 O O . ARG A 1 327 ? 10.656 -3.385 20.391 1 69.31 327 ARG A O 1
ATOM 2354 N N . ALA A 1 328 ? 12.727 -4.105 20.328 1 73.5 328 ALA A N 1
ATOM 2355 C CA . ALA A 1 328 ? 12.711 -4.449 21.75 1 73.5 328 ALA A CA 1
ATOM 2356 C C . ALA A 1 328 ? 12.789 -3.199 22.625 1 73.5 328 ALA A C 1
ATOM 2358 O O . ALA A 1 328 ? 12.188 -3.146 23.688 1 73.5 328 ALA A O 1
ATOM 2359 N N . LEU A 1 329 ? 13.383 -2.211 22.109 1 80 329 LEU A N 1
ATOM 2360 C CA . LEU A 1 329 ? 13.711 -1.097 22.984 1 80 329 LEU A CA 1
ATOM 2361 C C . LEU A 1 329 ? 12.844 0.12 22.672 1 80 329 LEU A C 1
ATOM 2363 O O . LEU A 1 329 ? 12.539 0.917 23.562 1 80 329 LEU A O 1
ATOM 2367 N N . ALA A 1 330 ? 12.445 0.247 21.438 1 86.12 330 ALA A N 1
ATOM 2368 C CA . ALA A 1 330 ? 11.688 1.436 21.062 1 86.12 330 ALA A CA 1
ATOM 2369 C C . ALA A 1 330 ? 10.211 1.275 21.406 1 86.12 330 ALA A C 1
ATOM 2371 O O . ALA A 1 330 ? 9.656 0.178 21.297 1 86.12 330 ALA A O 1
ATOM 2372 N N . ASP A 1 331 ? 9.625 2.367 21.891 1 85.94 331 ASP A N 1
ATOM 2373 C CA . ASP A 1 331 ? 8.18 2.354 22.078 1 85.94 331 ASP A CA 1
ATOM 2374 C C . ASP A 1 331 ? 7.457 2.262 20.734 1 85.94 331 ASP A C 1
ATOM 2376 O O . ASP A 1 331 ? 6.383 1.665 20.641 1 85.94 331 ASP A O 1
ATOM 2380 N N . ASP A 1 332 ? 8.055 2.875 19.797 1 83.12 332 ASP A N 1
ATOM 2381 C CA . ASP A 1 332 ? 7.551 2.834 18.438 1 83.12 332 ASP A CA 1
ATOM 2382 C C . ASP A 1 332 ? 8.68 3.078 17.422 1 83.12 332 ASP A C 1
ATOM 2384 O O . ASP A 1 332 ? 9.68 3.719 17.75 1 83.12 332 ASP A O 1
ATOM 2388 N N . TRP A 1 333 ? 8.508 2.531 16.25 1 84.19 333 TRP A N 1
ATOM 2389 C CA . TRP A 1 333 ? 9.492 2.74 15.203 1 84.19 333 TRP A CA 1
ATOM 2390 C C . TRP A 1 333 ? 8.875 2.486 13.828 1 84.19 333 TRP A C 1
ATOM 2392 O O . TRP A 1 333 ? 7.777 1.938 13.727 1 84.19 333 TRP A O 1
ATOM 2402 N N . GLY A 1 334 ? 9.602 2.947 12.828 1 79.75 334 GLY A N 1
ATOM 2403 C CA . GLY A 1 334 ? 9.125 2.717 11.477 1 79.75 334 GLY A CA 1
ATOM 2404 C C . GLY A 1 334 ? 10.078 3.236 10.414 1 79.75 334 GLY A C 1
ATOM 2405 O O . GLY A 1 334 ? 11.195 3.652 10.719 1 79.75 334 GLY A O 1
ATOM 2406 N N . VAL A 1 335 ? 9.633 3.021 9.18 1 80.81 335 VAL A N 1
ATOM 2407 C CA . VAL A 1 335 ? 10.391 3.475 8.016 1 80.81 335 VAL A CA 1
ATOM 2408 C C . VAL A 1 335 ? 9.516 4.355 7.133 1 80.81 335 VAL A C 1
ATOM 2410 O O . VAL A 1 335 ? 8.344 4.039 6.906 1 80.81 335 VAL A O 1
ATOM 2413 N N . LEU A 1 336 ? 10.023 5.43 6.746 1 81.5 336 LEU A N 1
ATOM 2414 C CA . LEU A 1 336 ? 9.359 6.324 5.805 1 81.5 336 LEU A CA 1
ATOM 2415 C C . LEU A 1 336 ? 10.156 6.438 4.512 1 81.5 336 LEU A C 1
ATOM 2417 O O . LEU A 1 336 ? 11.234 7.035 4.488 1 81.5 336 LEU A O 1
ATOM 2421 N N . PRO A 1 337 ? 9.617 5.875 3.508 1 77.75 337 PRO A N 1
ATOM 2422 C CA . PRO A 1 337 ? 10.305 6.016 2.223 1 77.75 337 PRO A CA 1
ATOM 2423 C C . PRO A 1 337 ? 10.211 7.43 1.65 1 77.75 337 PRO A C 1
ATOM 2425 O O . PRO A 1 337 ? 9.203 8.109 1.855 1 77.75 337 PRO A O 1
ATOM 2428 N N . THR A 1 338 ? 11.266 7.844 1.014 1 73.62 338 THR A N 1
ATOM 2429 C CA . THR A 1 338 ? 11.297 9.109 0.295 1 73.62 338 THR A CA 1
ATOM 2430 C C . THR A 1 338 ? 11.719 8.906 -1.154 1 73.62 338 THR A C 1
ATOM 2432 O O . THR A 1 338 ? 12.062 7.789 -1.553 1 73.62 338 THR A O 1
ATOM 2435 N N . ASP A 1 339 ? 11.594 9.922 -1.929 1 66.5 339 ASP A N 1
ATOM 2436 C CA . ASP A 1 339 ? 12 9.812 -3.328 1 66.5 339 ASP A CA 1
ATOM 2437 C C . ASP A 1 339 ? 13.492 9.5 -3.447 1 66.5 339 ASP A C 1
ATOM 2439 O O . ASP A 1 339 ? 13.914 8.852 -4.406 1 66.5 339 ASP A O 1
ATOM 2443 N N . GLU A 1 340 ? 14.227 9.953 -2.389 1 68.81 340 GLU A N 1
ATOM 2444 C CA . GLU A 1 340 ? 15.672 9.836 -2.494 1 68.81 340 GLU A CA 1
ATOM 2445 C C . GLU A 1 340 ? 16.203 8.742 -1.573 1 68.81 340 GLU A C 1
ATOM 2447 O O . GLU A 1 340 ? 17.406 8.461 -1.566 1 68.81 340 GLU A O 1
ATOM 2452 N N . GLY A 1 341 ? 15.32 8.242 -0.836 1 76.44 341 GLY A N 1
ATOM 2453 C CA . GLY A 1 341 ? 15.773 7.23 0.112 1 76.44 341 GLY A CA 1
ATOM 2454 C C . GLY A 1 341 ? 14.719 6.879 1.148 1 76.44 341 GLY A C 1
ATOM 2455 O O . GLY A 1 341 ? 13.578 6.57 0.802 1 76.44 341 GLY A O 1
ATOM 2456 N N . LYS A 1 342 ? 15.289 6.848 2.379 1 79.88 342 LYS A N 1
ATOM 2457 C CA . LYS A 1 342 ? 14.367 6.48 3.449 1 79.88 342 LYS A CA 1
ATOM 2458 C C . LYS A 1 342 ? 14.758 7.148 4.766 1 79.88 342 LYS A C 1
ATOM 2460 O O . LYS A 1 342 ? 15.883 7.617 4.922 1 79.88 342 LYS A O 1
ATOM 2465 N N . THR A 1 343 ? 13.805 7.227 5.59 1 85.75 343 THR A N 1
ATOM 2466 C CA . THR A 1 343 ? 14.016 7.652 6.969 1 85.75 343 THR A CA 1
ATOM 2467 C C . THR A 1 343 ? 13.555 6.57 7.941 1 85.75 343 THR A C 1
ATOM 2469 O O . THR A 1 343 ? 12.414 6.102 7.867 1 85.75 343 THR A O 1
ATOM 2472 N N . ILE A 1 344 ? 14.5 6.145 8.781 1 86.69 344 ILE A N 1
ATOM 2473 C CA . ILE A 1 344 ? 14.148 5.262 9.883 1 86.69 344 ILE A CA 1
ATOM 2474 C C . ILE A 1 344 ? 13.969 6.074 11.164 1 86.69 344 ILE A C 1
ATOM 2476 O O . ILE A 1 344 ? 14.758 6.973 11.453 1 86.69 344 ILE A O 1
ATOM 2480 N N . TRP A 1 345 ? 12.914 5.766 11.867 1 88.88 345 TRP A N 1
ATOM 2481 C CA . TRP A 1 345 ? 12.672 6.531 13.086 1 88.88 345 TRP A CA 1
ATOM 2482 C C . TRP A 1 345 ? 12.312 5.609 14.25 1 88.88 345 TRP A C 1
ATOM 2484 O O . TRP A 1 345 ? 11.891 4.469 14.039 1 88.88 345 TRP A O 1
ATOM 2494 N N . PHE A 1 346 ? 12.602 6.09 15.43 1 89 346 PHE A N 1
ATOM 2495 C CA . PHE A 1 346 ? 12.117 5.441 16.641 1 89 346 PHE A CA 1
ATOM 2496 C C . PHE A 1 346 ? 11.727 6.48 17.688 1 89 346 PHE A C 1
ATOM 2498 O O . PHE A 1 346 ? 12.203 7.613 17.656 1 89 346 PHE A O 1
ATOM 2505 N N . SER A 1 347 ? 10.805 6.074 18.547 1 91.06 347 SER A N 1
ATOM 2506 C CA . SER A 1 347 ? 10.359 6.953 19.609 1 91.06 347 SER A CA 1
ATOM 2507 C C . SER A 1 347 ? 10.492 6.273 20.969 1 91.06 347 SER A C 1
ATOM 2509 O O . SER A 1 347 ? 10.352 5.055 21.078 1 91.06 347 SER A O 1
ATOM 2511 N N . LEU A 1 348 ? 10.844 7.07 21.953 1 91.62 348 LEU A N 1
ATOM 2512 C CA . LEU A 1 348 ? 10.953 6.645 23.344 1 91.62 348 LEU A CA 1
ATOM 2513 C C . LEU A 1 348 ? 10.164 7.57 24.266 1 91.62 348 LEU A C 1
ATOM 2515 O O . LEU A 1 348 ? 10.164 8.789 24.078 1 91.62 348 LEU A O 1
ATOM 2519 N N . ALA A 1 349 ? 9.477 6.977 25.141 1 89.19 349 ALA A N 1
ATOM 2520 C CA . ALA A 1 349 ? 8.75 7.773 26.125 1 89.19 349 ALA A CA 1
ATOM 2521 C C . ALA A 1 349 ? 9.711 8.492 27.078 1 89.19 349 ALA A C 1
ATOM 2523 O O . ALA A 1 349 ? 10.742 7.938 27.453 1 89.19 349 ALA A O 1
ATOM 2524 N N . LEU A 1 350 ? 9.391 9.719 27.328 1 86.19 350 LEU A N 1
ATOM 2525 C CA . LEU A 1 350 ? 10.18 10.5 28.281 1 86.19 350 LEU A CA 1
ATOM 2526 C C . LEU A 1 350 ? 9.586 10.398 29.688 1 86.19 350 LEU A C 1
ATOM 2528 O O . LEU A 1 350 ? 8.375 10.234 29.828 1 86.19 350 LEU A O 1
ATOM 2532 N N . MET B 1 1 ? -17.719 -12.773 -2.24 1 45.16 1 MET B N 1
ATOM 2533 C CA . MET B 1 1 ? -16.328 -12.555 -2.639 1 45.16 1 MET B CA 1
ATOM 2534 C C . MET B 1 1 ? -16.188 -12.648 -4.152 1 45.16 1 MET B C 1
ATOM 2536 O O . MET B 1 1 ? -16.594 -13.633 -4.762 1 45.16 1 MET B O 1
ATOM 2540 N N . GLY B 1 2 ? -16.141 -11.562 -4.816 1 51.22 2 GLY B N 1
ATOM 2541 C CA . GLY B 1 2 ? -16.047 -11.641 -6.266 1 51.22 2 GLY B CA 1
ATOM 2542 C C . GLY B 1 2 ? -14.867 -12.461 -6.742 1 51.22 2 GLY B C 1
ATOM 2543 O O . GLY B 1 2 ? -13.922 -12.688 -5.988 1 51.22 2 GLY B O 1
ATOM 2544 N N . THR B 1 3 ? -15.188 -13.359 -7.633 1 53.81 3 THR B N 1
ATOM 2545 C CA . THR B 1 3 ? -14.141 -14.133 -8.305 1 53.81 3 THR B CA 1
ATOM 2546 C C . THR B 1 3 ? -13.117 -13.203 -8.945 1 53.81 3 THR B C 1
ATOM 2548 O O . THR B 1 3 ? -13.469 -12.336 -9.742 1 53.81 3 THR B O 1
ATOM 2551 N N . PRO B 1 4 ? -11.961 -13.266 -8.398 1 61.31 4 PRO B N 1
ATOM 2552 C CA . PRO B 1 4 ? -10.945 -12.461 -9.078 1 61.31 4 PRO B CA 1
ATOM 2553 C C . PRO B 1 4 ? -10.914 -12.703 -10.586 1 61.31 4 PRO B C 1
ATOM 2555 O O . PRO B 1 4 ? -11.227 -13.805 -11.047 1 61.31 4 PRO B O 1
ATOM 2558 N N . PRO B 1 5 ? -10.727 -11.711 -11.305 1 60.75 5 PRO B N 1
ATOM 2559 C CA . PRO B 1 5 ? -10.625 -11.883 -12.75 1 60.75 5 PRO B CA 1
ATOM 2560 C C . PRO B 1 5 ? -9.523 -12.867 -13.156 1 60.75 5 PRO B C 1
ATOM 2562 O O . PRO B 1 5 ? -8.547 -13.039 -12.414 1 60.75 5 PRO B O 1
ATOM 2565 N N . ALA B 1 6 ? -9.844 -13.531 -14.211 1 66.81 6 ALA B N 1
ATOM 2566 C CA . ALA B 1 6 ? -8.852 -14.445 -14.766 1 66.81 6 ALA B CA 1
ATOM 2567 C C . ALA B 1 6 ? -7.578 -13.703 -15.164 1 66.81 6 ALA B C 1
ATOM 2569 O O . ALA B 1 6 ? -7.641 -12.578 -15.672 1 66.81 6 ALA B O 1
ATOM 2570 N N . ILE B 1 7 ? -6.527 -14.211 -14.75 1 70.38 7 ILE B N 1
ATOM 2571 C CA . ILE B 1 7 ? -5.234 -13.68 -15.156 1 70.38 7 ILE B CA 1
ATOM 2572 C C . ILE B 1 7 ? -4.742 -14.422 -16.406 1 70.38 7 ILE B C 1
ATOM 2574 O O . ILE B 1 7 ? -4.57 -15.641 -16.375 1 70.38 7 ILE B O 1
ATOM 2578 N N . PRO B 1 8 ? -4.582 -13.688 -17.391 1 66.19 8 PRO B N 1
ATOM 2579 C CA . PRO B 1 8 ? -4.137 -14.359 -18.609 1 66.19 8 PRO B CA 1
ATOM 2580 C C . PRO B 1 8 ? -2.867 -15.188 -18.406 1 66.19 8 PRO B C 1
ATOM 2582 O O . PRO B 1 8 ? -1.908 -14.703 -17.797 1 66.19 8 PRO B O 1
ATOM 2585 N N . GLY B 1 9 ? -3.02 -16.453 -18.781 1 70 9 GLY B N 1
ATOM 2586 C CA . GLY B 1 9 ? -1.859 -17.328 -18.75 1 70 9 GLY B CA 1
ATOM 2587 C C . GLY B 1 9 ? -1.718 -18.078 -17.438 1 70 9 GLY B C 1
ATOM 2588 O O . GLY B 1 9 ? -0.845 -18.938 -17.297 1 70 9 GLY B O 1
ATOM 2589 N N . LEU B 1 10 ? -2.586 -17.672 -16.562 1 78.94 10 LEU B N 1
ATOM 2590 C CA . LEU B 1 10 ? -2.533 -18.391 -15.281 1 78.94 10 LEU B CA 1
ATOM 2591 C C . LEU B 1 10 ? -3.752 -19.281 -15.109 1 78.94 10 LEU B C 1
ATOM 2593 O O . LEU B 1 10 ? -4.891 -18.812 -15.133 1 78.94 10 LEU B O 1
ATOM 2597 N N . ASP B 1 11 ? -3.488 -20.562 -15.016 1 88.12 11 ASP B N 1
ATOM 2598 C CA . ASP B 1 11 ? -4.566 -21.5 -14.75 1 88.12 11 ASP B CA 1
ATOM 2599 C C . ASP B 1 11 ? -4.887 -21.562 -13.258 1 88.12 11 ASP B C 1
ATOM 2601 O O . ASP B 1 11 ? -4.016 -21.875 -12.445 1 88.12 11 ASP B O 1
ATOM 2605 N N . THR B 1 12 ? -6.086 -21.172 -12.953 1 92.12 12 THR B N 1
ATOM 2606 C CA . THR B 1 12 ? -6.484 -21.156 -11.547 1 92.12 12 THR B CA 1
ATOM 2607 C C . THR B 1 12 ? -7.883 -21.75 -11.375 1 92.12 12 THR B C 1
ATOM 2609 O O . THR B 1 12 ? -8.648 -21.844 -12.336 1 92.12 12 THR B O 1
ATOM 2612 N N . ALA B 1 13 ? -8.164 -22.25 -10.227 1 94.06 13 ALA B N 1
ATOM 2613 C CA . ALA B 1 13 ? -9.492 -22.656 -9.773 1 94.06 13 ALA B CA 1
ATOM 2614 C C . ALA B 1 13 ? -9.703 -22.297 -8.305 1 94.06 13 ALA B C 1
ATOM 2616 O O . ALA B 1 13 ? -8.789 -22.438 -7.484 1 94.06 13 ALA B O 1
ATOM 2617 N N . SER B 1 14 ? -10.859 -21.766 -7.996 1 94.75 14 SER B N 1
ATOM 2618 C CA . SER B 1 14 ? -11.164 -21.391 -6.617 1 94.75 14 SER B CA 1
ATOM 2619 C C . SER B 1 14 ? -12.539 -21.891 -6.199 1 94.75 14 SER B C 1
ATOM 2621 O O . SER B 1 14 ? -13.43 -22.047 -7.035 1 94.75 14 SER B O 1
ATOM 2623 N N . ARG B 1 15 ? -12.664 -22.234 -4.93 1 93 15 ARG B N 1
ATOM 2624 C CA . ARG B 1 15 ? -13.93 -22.578 -4.293 1 93 15 ARG B CA 1
ATOM 2625 C C . ARG B 1 15 ? -14.102 -21.844 -2.973 1 93 15 ARG B C 1
ATOM 2627 O O . ARG B 1 15 ? -13.156 -21.719 -2.191 1 93 15 ARG B O 1
ATOM 2634 N N . TYR B 1 16 ? -15.227 -21.297 -2.828 1 90.88 16 TYR B N 1
ATOM 2635 C CA . TYR B 1 16 ? -15.617 -20.656 -1.571 1 90.88 16 TYR B CA 1
ATOM 2636 C C . TYR B 1 16 ? -16.969 -21.172 -1.097 1 90.88 16 TYR B C 1
ATOM 2638 O O . TYR B 1 16 ? -17.969 -21.094 -1.823 1 90.88 16 TYR B O 1
ATOM 2646 N N . ARG B 1 17 ? -17 -21.703 0.088 1 87.94 17 ARG B N 1
ATOM 2647 C CA . ARG B 1 17 ? -18.219 -22.188 0.733 1 87.94 17 ARG B CA 1
ATOM 2648 C C . ARG B 1 17 ? -18.406 -21.547 2.109 1 87.94 17 ARG B C 1
ATOM 2650 O O . ARG B 1 17 ? -17.719 -21.922 3.062 1 87.94 17 ARG B O 1
ATOM 2657 N N . PRO B 1 18 ? -19.328 -20.547 2.178 1 84.75 18 PRO B N 1
ATOM 2658 C CA . PRO B 1 18 ? -19.562 -19.969 3.502 1 84.75 18 PRO B CA 1
ATOM 2659 C C . PRO B 1 18 ? -20.203 -20.953 4.477 1 84.75 18 PRO B C 1
ATOM 2661 O O . PRO B 1 18 ? -20.891 -21.891 4.055 1 84.75 18 PRO B O 1
ATOM 2664 N N . ALA B 1 19 ? -19.953 -20.656 5.727 1 79.75 19 ALA B N 1
ATOM 2665 C CA . ALA B 1 19 ? -20.578 -21.484 6.754 1 79.75 19 ALA B CA 1
ATOM 2666 C C . ALA B 1 19 ? -22.094 -21.406 6.688 1 79.75 19 ALA B C 1
ATOM 2668 O O . ALA B 1 19 ? -22.656 -20.344 6.383 1 79.75 19 ALA B O 1
ATOM 2669 N N . THR B 1 20 ? -22.672 -22.453 6.707 1 65.25 20 THR B N 1
ATOM 2670 C CA . THR B 1 20 ? -24.125 -22.562 6.617 1 65.25 20 THR B CA 1
ATOM 2671 C C . THR B 1 20 ? -24.781 -21.859 7.793 1 65.25 20 THR B C 1
ATOM 2673 O O . THR B 1 20 ? -25.906 -21.375 7.672 1 65.25 20 THR B O 1
ATOM 2676 N N . GLN B 1 21 ? -24.156 -21.922 8.875 1 58.75 21 GLN B N 1
ATOM 2677 C CA . GLN B 1 21 ? -24.781 -21.328 10.047 1 58.75 21 GLN B CA 1
ATOM 2678 C C . GLN B 1 21 ? -24.547 -19.828 10.094 1 58.75 21 GLN B C 1
ATOM 2680 O O . GLN B 1 21 ? -23.391 -19.375 10.094 1 58.75 21 GLN B O 1
ATOM 2685 N N . GLY B 1 22 ? -25.641 -18.953 9.711 1 57.91 22 GLY B N 1
ATOM 2686 C CA . GLY B 1 22 ? -25.562 -17.516 9.883 1 57.91 22 GLY B CA 1
ATOM 2687 C C . GLY B 1 22 ? -25.969 -16.734 8.641 1 57.91 22 GLY B C 1
ATOM 2688 O O . GLY B 1 22 ? -26.797 -17.188 7.863 1 57.91 22 GLY B O 1
ATOM 2689 N N . ALA B 1 23 ? -25.5 -15.586 8.461 1 59.06 23 ALA B N 1
ATOM 2690 C CA . ALA B 1 23 ? -25.969 -14.594 7.484 1 59.06 23 ALA B CA 1
ATOM 2691 C C . ALA B 1 23 ? -25.391 -14.883 6.102 1 59.06 23 ALA B C 1
ATOM 2693 O O . ALA B 1 23 ? -25.625 -14.125 5.156 1 59.06 23 ALA B O 1
ATOM 2694 N N . GLY B 1 24 ? -24.688 -16.062 5.953 1 68.88 24 GLY B N 1
ATOM 2695 C CA . GLY B 1 24 ? -24.156 -16.438 4.652 1 68.88 24 GLY B CA 1
ATOM 2696 C C . GLY B 1 24 ? -22.938 -15.648 4.254 1 68.88 24 GLY B C 1
ATOM 2697 O O . GLY B 1 24 ? -22.594 -15.555 3.072 1 68.88 24 GLY B O 1
ATOM 2698 N N . VAL B 1 25 ? -22.375 -14.859 5.109 1 77.44 25 VAL B N 1
ATOM 2699 C CA . VAL B 1 25 ? -21.156 -14.102 4.867 1 77.44 25 VAL B CA 1
ATOM 2700 C C . VAL B 1 25 ? -20.062 -14.547 5.844 1 77.44 25 VAL B C 1
ATOM 2702 O O . VAL B 1 25 ? -20.344 -14.844 7.004 1 77.44 25 VAL B O 1
ATOM 2705 N N . GLY B 1 26 ? -18.859 -14.875 5.352 1 86.44 26 GLY B N 1
ATOM 2706 C CA . GLY B 1 26 ? -17.781 -15.391 6.191 1 86.44 26 GLY B CA 1
ATOM 2707 C C . GLY B 1 26 ? -16.578 -14.484 6.242 1 86.44 26 GLY B C 1
ATOM 2708 O O . GLY B 1 26 ? -16.609 -13.352 5.754 1 86.44 26 GLY B O 1
ATOM 2709 N N . GLY B 1 27 ? -15.625 -14.914 6.992 1 93 27 GLY B N 1
ATOM 2710 C CA . GLY B 1 27 ? -14.414 -14.148 7.246 1 93 27 GLY B CA 1
ATOM 2711 C C . GLY B 1 27 ? -13.273 -14.523 6.324 1 93 27 GLY B C 1
ATOM 2712 O O . GLY B 1 27 ? -12.195 -13.93 6.395 1 93 27 GLY B O 1
ATOM 2713 N N . ASP B 1 28 ? -13.523 -15.469 5.344 1 93.94 28 ASP B N 1
ATOM 2714 C CA . ASP B 1 28 ? -12.484 -15.883 4.414 1 93.94 28 ASP B CA 1
ATOM 2715 C C . ASP B 1 28 ? -12.414 -14.945 3.213 1 93.94 28 ASP B C 1
ATOM 2717 O O . ASP B 1 28 ? -13.43 -14.414 2.773 1 93.94 28 ASP B O 1
ATOM 2721 N N . TRP B 1 29 ? -11.211 -14.773 2.734 1 93.62 29 TRP B N 1
ATOM 2722 C CA . TRP B 1 29 ? -11.086 -14.07 1.46 1 93.62 29 TRP B CA 1
ATOM 2723 C C . TRP B 1 29 ? -9.875 -14.57 0.677 1 93.62 29 TRP B C 1
ATOM 2725 O O . TRP B 1 29 ? -8.992 -15.219 1.238 1 93.62 29 TRP B O 1
ATOM 2735 N N . PHE B 1 30 ? -9.883 -14.43 -0.563 1 95.38 30 PHE B N 1
ATOM 2736 C CA . PHE B 1 30 ? -8.734 -14.656 -1.43 1 95.38 30 PHE B CA 1
ATOM 2737 C C . PHE B 1 30 ? -8.727 -13.672 -2.592 1 95.38 30 PHE B C 1
ATOM 2739 O O . PHE B 1 30 ? -9.719 -12.992 -2.842 1 95.38 30 PHE B O 1
ATOM 2746 N N . ASP B 1 31 ? -7.605 -13.555 -3.18 1 94.25 31 ASP B N 1
ATOM 2747 C CA . ASP B 1 31 ? -7.449 -12.633 -4.301 1 94.25 31 ASP B CA 1
ATOM 2748 C C . ASP B 1 31 ? -6.316 -13.078 -5.223 1 94.25 31 ASP B C 1
ATOM 2750 O O . ASP B 1 31 ? -5.371 -13.734 -4.781 1 94.25 31 ASP B O 1
ATOM 2754 N N . LEU B 1 32 ? -6.508 -12.875 -6.469 1 93.19 32 LEU B N 1
ATOM 2755 C CA . LEU B 1 32 ? -5.477 -12.984 -7.496 1 93.19 32 LEU B CA 1
ATOM 2756 C C . LEU B 1 32 ? -5.176 -11.625 -8.109 1 93.19 32 LEU B C 1
ATOM 2758 O O . LEU B 1 32 ? -6.066 -10.977 -8.672 1 93.19 32 LEU B O 1
ATOM 2762 N N . VAL B 1 33 ? -3.943 -11.234 -8.039 1 92.19 33 VAL B N 1
ATOM 2763 C CA . VAL B 1 33 ? -3.605 -9.875 -8.445 1 92.19 33 VAL B CA 1
ATOM 2764 C C . VAL B 1 33 ? -2.527 -9.906 -9.523 1 92.19 33 VAL B C 1
ATOM 2766 O O . VAL B 1 33 ? -1.38 -10.273 -9.25 1 92.19 33 VAL B O 1
ATOM 2769 N N . PRO B 1 34 ? -2.855 -9.492 -10.695 1 89 34 PRO B N 1
ATOM 2770 C CA . PRO B 1 34 ? -1.783 -9.328 -11.68 1 89 34 PRO B CA 1
ATOM 2771 C C . PRO B 1 34 ? -0.81 -8.211 -11.312 1 89 34 PRO B C 1
ATOM 2773 O O . PRO B 1 34 ? -1.23 -7.078 -11.055 1 89 34 PRO B O 1
ATOM 2776 N N . LEU B 1 35 ? 0.428 -8.492 -11.258 1 88 35 LEU B N 1
ATOM 2777 C CA . LEU B 1 35 ? 1.421 -7.52 -10.812 1 88 35 LEU B CA 1
ATOM 2778 C C . LEU B 1 35 ? 2.23 -6.992 -11.992 1 88 35 LEU B C 1
ATOM 2780 O O . LEU B 1 35 ? 3.01 -6.047 -11.844 1 88 35 LEU B O 1
ATOM 2784 N N . GLY B 1 36 ? 2.027 -7.625 -13.094 1 80.62 36 GLY B N 1
ATOM 2785 C CA . GLY B 1 36 ? 2.797 -7.242 -14.266 1 80.62 36 GLY B CA 1
ATOM 2786 C C . GLY B 1 36 ? 4.078 -8.039 -14.422 1 80.62 36 GLY B C 1
ATOM 2787 O O . GLY B 1 36 ? 4.48 -8.766 -13.516 1 80.62 36 GLY B O 1
ATOM 2788 N N . ALA B 1 37 ? 4.617 -7.977 -15.609 1 81.12 37 ALA B N 1
ATOM 2789 C CA . ALA B 1 37 ? 5.855 -8.664 -15.969 1 81.12 37 ALA B CA 1
ATOM 2790 C C . ALA B 1 37 ? 5.762 -10.156 -15.672 1 81.12 37 ALA B C 1
ATOM 2792 O O . ALA B 1 37 ? 6.699 -10.75 -15.141 1 81.12 37 ALA B O 1
ATOM 2793 N N . GLY B 1 38 ? 4.594 -10.664 -15.883 1 80.19 38 GLY B N 1
ATOM 2794 C CA . GLY B 1 38 ? 4.398 -12.102 -15.727 1 80.19 38 GLY B CA 1
ATOM 2795 C C . GLY B 1 38 ? 4.273 -12.531 -14.281 1 80.19 38 GLY B C 1
ATOM 2796 O O . GLY B 1 38 ? 4.266 -13.727 -13.977 1 80.19 38 GLY B O 1
ATOM 2797 N N . ARG B 1 39 ? 4.164 -11.633 -13.406 1 88 39 ARG B N 1
ATOM 2798 C CA . ARG B 1 39 ? 4.035 -11.977 -11.992 1 88 39 ARG B CA 1
ATOM 2799 C C . ARG B 1 39 ? 2.584 -11.891 -11.539 1 88 39 ARG B C 1
ATOM 2801 O O . ARG B 1 39 ? 1.816 -11.07 -12.047 1 88 39 ARG B O 1
ATOM 2808 N N . VAL B 1 40 ? 2.33 -12.781 -10.617 1 91.25 40 VAL B N 1
ATOM 2809 C CA . VAL B 1 40 ? 0.983 -12.805 -10.062 1 91.25 40 VAL B CA 1
ATOM 2810 C C . VAL B 1 40 ? 1.057 -12.922 -8.539 1 91.25 40 VAL B C 1
ATOM 2812 O O . VAL B 1 40 ? 1.812 -13.734 -8.008 1 91.25 40 VAL B O 1
ATOM 2815 N N . GLY B 1 41 ? 0.335 -12.016 -7.898 1 94.5 41 GLY B N 1
ATOM 2816 C CA . GLY B 1 41 ? 0.14 -12.164 -6.465 1 94.5 41 GLY B CA 1
ATOM 2817 C C . GLY B 1 41 ? -1.052 -13.031 -6.113 1 94.5 41 GLY B C 1
ATOM 2818 O O . GLY B 1 41 ? -2.107 -12.93 -6.742 1 94.5 41 GLY B O 1
ATOM 2819 N N . VAL B 1 42 ? -0.857 -13.906 -5.172 1 95.44 42 VAL B N 1
ATOM 2820 C CA . VAL B 1 42 ? -1.932 -14.758 -4.668 1 95.44 42 VAL B CA 1
ATOM 2821 C C . VAL B 1 42 ? -2.113 -14.523 -3.17 1 95.44 42 VAL B C 1
ATOM 2823 O O . VAL B 1 42 ? -1.163 -14.656 -2.395 1 95.44 42 VAL B O 1
ATOM 2826 N N . LEU B 1 43 ? -3.342 -14.172 -2.824 1 97 43 LEU B N 1
ATOM 2827 C CA . LEU B 1 43 ? -3.678 -13.859 -1.44 1 97 43 LEU B CA 1
ATOM 2828 C C . LEU B 1 43 ? -4.777 -14.781 -0.924 1 97 43 LEU B C 1
ATOM 2830 O O . LEU B 1 43 ? -5.707 -15.117 -1.661 1 97 43 LEU B O 1
ATOM 2834 N N . ILE B 1 44 ? -4.609 -15.203 0.334 1 97.19 44 ILE B N 1
ATOM 2835 C CA . ILE B 1 44 ? -5.688 -15.883 1.037 1 97.19 44 ILE B CA 1
ATOM 2836 C C . ILE B 1 44 ? -5.652 -15.516 2.52 1 97.19 44 ILE B C 1
ATOM 2838 O O . ILE B 1 44 ? -4.578 -15.344 3.098 1 97.19 44 ILE B O 1
ATOM 2842 N N . GLY B 1 45 ? -6.789 -15.32 3.092 1 96.69 45 GLY B N 1
ATOM 2843 C CA . GLY B 1 45 ? -6.855 -14.977 4.504 1 96.69 45 GLY B CA 1
ATOM 2844 C C . GLY B 1 45 ? -8.141 -15.445 5.168 1 96.69 45 GLY B C 1
ATOM 2845 O O . GLY B 1 45 ? -9.086 -15.844 4.492 1 96.69 45 GLY B O 1
ATOM 2846 N N . ASP B 1 46 ? -8.086 -15.375 6.469 1 95.19 46 ASP B N 1
ATOM 2847 C CA . ASP B 1 46 ? -9.203 -15.789 7.316 1 95.19 46 ASP B CA 1
ATOM 2848 C C . ASP B 1 46 ? -9.273 -14.93 8.578 1 95.19 46 ASP B C 1
ATOM 2850 O O . ASP B 1 46 ? -8.367 -14.977 9.414 1 95.19 46 ASP B O 1
ATOM 2854 N N . VAL B 1 47 ? -10.43 -14.258 8.75 1 95.25 47 VAL B N 1
ATOM 2855 C CA . VAL B 1 47 ? -10.656 -13.414 9.914 1 95.25 47 VAL B CA 1
ATOM 2856 C C . VAL B 1 47 ? -11.266 -14.242 11.047 1 95.25 47 VAL B C 1
ATOM 2858 O O . VAL B 1 47 ? -12.211 -15 10.828 1 95.25 47 VAL B O 1
ATOM 2861 N N . MET B 1 48 ? -10.688 -14.062 12.18 1 89.25 48 MET B N 1
ATOM 2862 C CA . MET B 1 48 ? -11.227 -14.742 13.352 1 89.25 48 MET B CA 1
ATOM 2863 C C . MET B 1 48 ? -12.688 -14.352 13.578 1 89.25 48 MET B C 1
ATOM 2865 O O . MET B 1 48 ? -13.047 -13.18 13.438 1 89.25 48 MET B O 1
ATOM 2869 N N . GLY B 1 49 ? -13.414 -15.281 13.945 1 83.5 49 GLY B N 1
ATOM 2870 C CA . GLY B 1 49 ? -14.82 -15.023 14.227 1 83.5 49 GLY B CA 1
ATOM 2871 C C . GLY B 1 49 ? -15.734 -15.375 13.07 1 83.5 49 GLY B C 1
ATOM 2872 O O . GLY B 1 49 ? -15.297 -15.969 12.078 1 83.5 49 GLY B O 1
ATOM 2873 N N . ARG B 1 50 ? -17.031 -15.148 13.336 1 82.06 50 ARG B N 1
ATOM 2874 C CA . ARG B 1 50 ? -18.031 -15.461 12.312 1 82.06 50 ARG B CA 1
ATOM 2875 C C . ARG B 1 50 ? -19.094 -14.375 12.219 1 82.06 50 ARG B C 1
ATOM 2877 O O . ARG B 1 50 ? -19.172 -13.508 13.094 1 82.06 50 ARG B O 1
ATOM 2884 N N . GLY B 1 51 ? -19.781 -14.352 11.094 1 83.19 51 GLY B N 1
ATOM 2885 C CA . GLY B 1 51 ? -20.922 -13.469 10.945 1 83.19 51 GLY B CA 1
ATOM 2886 C C . GLY B 1 51 ? -20.547 -12.117 10.352 1 83.19 51 GLY B C 1
ATOM 2887 O O . GLY B 1 51 ? -19.562 -12 9.617 1 83.19 51 GLY B O 1
ATOM 2888 N N . LEU B 1 52 ? -21.344 -11.164 10.656 1 83.62 52 LEU B N 1
ATOM 2889 C CA . LEU B 1 52 ? -21.281 -9.867 9.992 1 83.62 52 LEU B CA 1
ATOM 2890 C C . LEU B 1 52 ? -20.031 -9.094 10.398 1 83.62 52 LEU B C 1
ATOM 2892 O O . LEU B 1 52 ? -19.438 -8.398 9.578 1 83.62 52 LEU B O 1
ATOM 2896 N N . GLU B 1 53 ? -19.656 -9.266 11.625 1 86.75 53 GLU B N 1
ATOM 2897 C CA . GLU B 1 53 ? -18.469 -8.547 12.086 1 86.75 53 GLU B CA 1
ATOM 2898 C C . GLU B 1 53 ? -17.219 -9.039 11.375 1 86.75 53 GLU B C 1
ATOM 2900 O O . GLU B 1 53 ? -16.406 -8.234 10.906 1 86.75 53 GLU B O 1
ATOM 2905 N N . ALA B 1 54 ? -17.125 -10.32 11.32 1 88.69 54 ALA B N 1
ATOM 2906 C CA . ALA B 1 54 ? -15.992 -10.906 10.617 1 88.69 54 ALA B CA 1
ATOM 2907 C C . ALA B 1 54 ? -16.016 -10.555 9.133 1 88.69 54 ALA B C 1
ATOM 2909 O O . ALA B 1 54 ? -14.969 -10.289 8.539 1 88.69 54 ALA B O 1
ATOM 2910 N N . ALA B 1 55 ? -17.188 -10.508 8.633 1 89.25 55 ALA B N 1
ATOM 2911 C CA . ALA B 1 55 ? -17.328 -10.188 7.215 1 89.25 55 ALA B CA 1
ATOM 2912 C C . ALA B 1 55 ? -16.938 -8.742 6.934 1 89.25 55 ALA B C 1
ATOM 2914 O O . ALA B 1 55 ? -16.344 -8.453 5.895 1 89.25 55 ALA B O 1
ATOM 2915 N N . ALA B 1 56 ? -17.25 -7.887 7.805 1 89.19 56 ALA B N 1
ATOM 2916 C CA . ALA B 1 56 ? -16.906 -6.477 7.641 1 89.19 56 ALA B CA 1
ATOM 2917 C C . ALA B 1 56 ? -15.391 -6.277 7.68 1 89.19 56 ALA B C 1
ATOM 2919 O O . ALA B 1 56 ? -14.836 -5.562 6.848 1 89.19 56 ALA B O 1
ATOM 2920 N N . VAL B 1 57 ? -14.773 -6.961 8.602 1 92.31 57 VAL B N 1
ATOM 2921 C CA . VAL B 1 57 ? -13.32 -6.898 8.719 1 92.31 57 VAL B CA 1
ATOM 2922 C C . VAL B 1 57 ? -12.68 -7.504 7.473 1 92.31 57 VAL B C 1
ATOM 2924 O O . VAL B 1 57 ? -11.75 -6.926 6.902 1 92.31 57 VAL B O 1
ATOM 2927 N N . MET B 1 58 ? -13.242 -8.57 7.098 1 93.56 58 MET B N 1
ATOM 2928 C CA . MET B 1 58 ? -12.75 -9.242 5.898 1 93.56 58 MET B CA 1
ATOM 2929 C C . MET B 1 58 ? -12.812 -8.305 4.691 1 93.56 58 MET B C 1
ATOM 2931 O O . MET B 1 58 ? -11.852 -8.219 3.926 1 93.56 58 MET B O 1
ATOM 2935 N N . GLY B 1 59 ? -13.875 -7.676 4.52 1 92.44 59 GLY B N 1
ATOM 2936 C CA . GLY B 1 59 ? -14.016 -6.754 3.404 1 92.44 59 GLY B CA 1
ATOM 2937 C C . GLY B 1 59 ? -12.961 -5.66 3.402 1 92.44 59 GLY B C 1
ATOM 2938 O O . GLY B 1 59 ? -12.398 -5.332 2.355 1 92.44 59 GLY B O 1
ATOM 2939 N N . GLN B 1 60 ? -12.672 -5.156 4.531 1 92.88 60 GLN B N 1
ATOM 2940 C CA . GLN B 1 60 ? -11.656 -4.121 4.672 1 92.88 60 GLN B CA 1
ATOM 2941 C C . GLN B 1 60 ? -10.266 -4.66 4.348 1 92.88 60 GLN B C 1
ATOM 2943 O O . GLN B 1 60 ? -9.508 -4.043 3.594 1 92.88 60 GLN B O 1
ATOM 2948 N N . LEU B 1 61 ? -10.008 -5.812 4.84 1 95.69 61 LEU B N 1
ATOM 2949 C CA . LEU B 1 61 ? -8.68 -6.395 4.664 1 95.69 61 LEU B CA 1
ATOM 2950 C C . LEU B 1 61 ? -8.469 -6.84 3.223 1 95.69 61 LEU B C 1
ATOM 2952 O O . LEU B 1 61 ? -7.363 -6.719 2.686 1 95.69 61 LEU B O 1
ATOM 2956 N N . ARG B 1 62 ? -9.477 -7.355 2.688 1 94.81 62 ARG B N 1
ATOM 2957 C CA . ARG B 1 62 ? -9.383 -7.742 1.284 1 94.81 62 ARG B CA 1
ATOM 2958 C C . ARG B 1 62 ? -9.023 -6.543 0.41 1 94.81 62 ARG B C 1
ATOM 2960 O O . ARG B 1 62 ? -8.125 -6.621 -0.424 1 94.81 62 ARG B O 1
ATOM 2967 N N . SER B 1 63 ? -9.711 -5.449 0.63 1 94.38 63 SER B N 1
ATOM 2968 C CA . SER B 1 63 ? -9.453 -4.234 -0.135 1 94.38 63 SER B CA 1
ATOM 2969 C C . SER B 1 63 ? -8.047 -3.697 0.139 1 94.38 63 SER B C 1
ATOM 2971 O O . SER B 1 63 ? -7.344 -3.289 -0.786 1 94.38 63 SER B O 1
ATOM 2973 N N . ALA B 1 64 ? -7.703 -3.703 1.353 1 96 64 ALA B N 1
ATOM 2974 C CA . ALA B 1 64 ? -6.375 -3.248 1.76 1 96 64 ALA B CA 1
ATOM 2975 C C . ALA B 1 64 ? -5.285 -4.102 1.124 1 96 64 ALA B C 1
ATOM 2977 O O . ALA B 1 64 ? -4.34 -3.574 0.532 1 96 64 ALA B O 1
ATOM 2978 N N . ALA B 1 65 ? -5.453 -5.383 1.22 1 97.31 65 ALA B N 1
ATOM 2979 C CA . ALA B 1 65 ? -4.453 -6.312 0.7 1 97.31 65 ALA B CA 1
ATOM 2980 C C . ALA B 1 65 ? -4.316 -6.184 -0.814 1 97.31 65 ALA B C 1
ATOM 2982 O O . ALA B 1 65 ? -3.207 -6.223 -1.35 1 97.31 65 ALA B O 1
ATOM 2983 N N . HIS B 1 66 ? -5.434 -6.027 -1.432 1 95.38 66 HIS B N 1
ATOM 2984 C CA . HIS B 1 66 ? -5.418 -5.852 -2.881 1 95.38 66 HIS B CA 1
ATOM 2985 C C . HIS B 1 66 ? -4.617 -4.617 -3.281 1 95.38 66 HIS B C 1
ATOM 2987 O O . HIS B 1 66 ? -3.762 -4.691 -4.164 1 95.38 66 HIS B O 1
ATOM 2993 N N . ALA B 1 67 ? -4.863 -3.553 -2.641 1 95.25 67 ALA B N 1
ATOM 2994 C CA . ALA B 1 67 ? -4.18 -2.295 -2.939 1 95.25 67 ALA B CA 1
ATOM 2995 C C . ALA B 1 67 ? -2.684 -2.406 -2.67 1 95.25 67 ALA B C 1
ATOM 2997 O O . ALA B 1 67 ? -1.866 -1.931 -3.461 1 95.25 67 ALA B O 1
ATOM 2998 N N . LEU B 1 68 ? -2.383 -2.988 -1.558 1 95.81 68 LEU B N 1
ATOM 2999 C CA . LEU B 1 68 ? -0.979 -3.164 -1.199 1 95.81 68 LEU B CA 1
ATOM 3000 C C . LEU B 1 68 ? -0.265 -4.051 -2.215 1 95.81 68 LEU B C 1
ATOM 3002 O O . LEU B 1 68 ? 0.856 -3.746 -2.629 1 95.81 68 LEU B O 1
ATOM 3006 N N . ALA B 1 69 ? -0.937 -5.105 -2.615 1 94.62 69 ALA B N 1
ATOM 3007 C CA . ALA B 1 69 ? -0.347 -6.004 -3.602 1 94.62 69 ALA B CA 1
ATOM 3008 C C . ALA B 1 69 ? -0.068 -5.277 -4.914 1 94.62 69 ALA B C 1
ATOM 3010 O O . ALA B 1 69 ? 0.965 -5.5 -5.547 1 94.62 69 ALA B O 1
ATOM 3011 N N . LYS B 1 70 ? -0.894 -4.359 -5.273 1 90.81 70 LYS B N 1
ATOM 3012 C CA . LYS B 1 70 ? -0.794 -3.65 -6.547 1 90.81 70 LYS B CA 1
ATOM 3013 C C . LYS B 1 70 ? 0.434 -2.744 -6.574 1 90.81 70 LYS B C 1
ATOM 3015 O O . LYS B 1 70 ? 0.887 -2.34 -7.648 1 90.81 70 LYS B O 1
ATOM 3020 N N . THR B 1 71 ? 0.954 -2.469 -5.441 1 87.75 71 THR B N 1
ATOM 3021 C CA . THR B 1 71 ? 2.168 -1.66 -5.406 1 87.75 71 THR B CA 1
ATOM 3022 C C . THR B 1 71 ? 3.383 -2.492 -5.805 1 87.75 71 THR B C 1
ATOM 3024 O O . THR B 1 71 ? 4.453 -1.944 -6.082 1 87.75 71 THR B O 1
ATOM 3027 N N . GLY B 1 72 ? 3.25 -3.766 -5.801 1 88.56 72 GLY B N 1
ATOM 3028 C CA . GLY B 1 72 ? 4.363 -4.645 -6.125 1 88.56 72 GLY B CA 1
ATOM 3029 C C . GLY B 1 72 ? 5.258 -4.938 -4.934 1 88.56 72 GLY B C 1
ATOM 3030 O O . GLY B 1 72 ? 6.32 -5.547 -5.082 1 88.56 72 GLY B O 1
ATOM 3031 N N . MET B 1 73 ? 4.816 -4.582 -3.779 1 88.19 73 MET B N 1
ATOM 3032 C CA . MET B 1 73 ? 5.66 -4.777 -2.605 1 88.19 73 MET B CA 1
ATOM 3033 C C . MET B 1 73 ? 5.859 -6.262 -2.316 1 88.19 73 MET B C 1
ATOM 3035 O O . MET B 1 73 ? 5.035 -7.09 -2.711 1 88.19 73 MET B O 1
ATOM 3039 N N . GLN B 1 74 ? 6.902 -6.508 -1.643 1 90 74 GLN B N 1
ATOM 3040 C CA . GLN B 1 74 ? 7.215 -7.891 -1.293 1 90 74 GLN B CA 1
ATOM 3041 C C . GLN B 1 74 ? 6.234 -8.43 -0.255 1 90 74 GLN B C 1
ATOM 3043 O O . GLN B 1 74 ? 5.668 -7.668 0.528 1 90 74 GLN B O 1
ATOM 3048 N N . PRO B 1 75 ? 6.098 -9.734 -0.235 1 95.19 75 PRO B N 1
ATOM 3049 C CA . PRO B 1 75 ? 5.117 -10.359 0.658 1 95.19 75 PRO B CA 1
ATOM 3050 C C . PRO B 1 75 ? 5.32 -9.969 2.121 1 95.19 75 PRO B C 1
ATOM 3052 O O . PRO B 1 75 ? 4.352 -9.695 2.834 1 95.19 75 PRO B O 1
ATOM 3055 N N . ARG B 1 76 ? 6.52 -9.93 2.592 1 90.81 76 ARG B N 1
ATOM 3056 C CA . ARG B 1 76 ? 6.746 -9.586 3.992 1 90.81 76 ARG B CA 1
ATOM 3057 C C . ARG B 1 76 ? 6.301 -8.156 4.289 1 90.81 76 ARG B C 1
ATOM 3059 O O . ARG B 1 76 ? 5.789 -7.875 5.375 1 90.81 76 ARG B O 1
ATOM 3066 N N . GLN B 1 77 ? 6.547 -7.27 3.34 1 89.06 77 GLN B N 1
ATOM 3067 C CA . GLN B 1 77 ? 6.137 -5.875 3.506 1 89.06 77 GLN B CA 1
ATOM 3068 C C . GLN B 1 77 ? 4.617 -5.75 3.545 1 89.06 77 GLN B C 1
ATOM 3070 O O . GLN B 1 77 ? 4.078 -4.957 4.32 1 89.06 77 GLN B O 1
ATOM 3075 N N . LEU B 1 78 ? 4.035 -6.457 2.676 1 94.38 78 LEU B N 1
ATOM 3076 C CA . LEU B 1 78 ? 2.574 -6.465 2.664 1 94.38 78 LEU B CA 1
ATOM 3077 C C . LEU B 1 78 ? 2.023 -6.934 4.004 1 94.38 78 LEU B C 1
ATOM 3079 O O . LEU B 1 78 ? 1.1 -6.328 4.551 1 94.38 78 LEU B O 1
ATOM 3083 N N . MET B 1 79 ? 2.646 -7.973 4.566 1 95.44 79 MET B N 1
ATOM 3084 C CA . MET B 1 79 ? 2.188 -8.5 5.848 1 95.44 79 MET B CA 1
ATOM 3085 C C . MET B 1 79 ? 2.385 -7.48 6.961 1 95.44 79 MET B C 1
ATOM 3087 O O . MET B 1 79 ? 1.522 -7.324 7.828 1 95.44 79 MET B O 1
ATOM 3091 N N . GLN B 1 80 ? 3.443 -6.812 6.855 1 89.44 80 GLN B N 1
ATOM 3092 C CA . GLN B 1 80 ? 3.713 -5.781 7.852 1 89.44 80 GLN B CA 1
ATOM 3093 C C . GLN B 1 80 ? 2.66 -4.68 7.805 1 89.44 80 GLN B C 1
ATOM 3095 O O . GLN B 1 80 ? 2.164 -4.242 8.844 1 89.44 80 GLN B O 1
ATOM 3100 N N . ALA B 1 81 ? 2.387 -4.281 6.633 1 91.31 81 ALA B N 1
ATOM 3101 C CA . ALA B 1 81 ? 1.389 -3.232 6.453 1 91.31 81 ALA B CA 1
ATOM 3102 C C . ALA B 1 81 ? 0.013 -3.697 6.922 1 91.31 81 ALA B C 1
ATOM 3104 O O . ALA B 1 81 ? -0.703 -2.955 7.598 1 91.31 81 ALA B O 1
ATOM 3105 N N . LEU B 1 82 ? -0.329 -4.875 6.594 1 96.06 82 LEU B N 1
ATOM 3106 C CA . LEU B 1 82 ? -1.628 -5.402 6.992 1 96.06 82 LEU B CA 1
ATOM 3107 C C . LEU B 1 82 ? -1.72 -5.523 8.508 1 96.06 82 LEU B C 1
ATOM 3109 O O . LEU B 1 82 ? -2.791 -5.328 9.094 1 96.06 82 LEU B O 1
ATOM 3113 N N . ASP B 1 83 ? -0.636 -5.914 9.109 1 93.31 83 ASP B N 1
ATOM 3114 C CA . ASP B 1 83 ? -0.606 -5.996 10.57 1 93.31 83 ASP B CA 1
ATOM 3115 C C . ASP B 1 83 ? -0.957 -4.652 11.203 1 93.31 83 ASP B C 1
ATOM 3117 O O . ASP B 1 83 ? -1.711 -4.598 12.172 1 93.31 83 ASP B O 1
ATOM 3121 N N . SER B 1 84 ? -0.448 -3.623 10.617 1 88.5 84 SER B N 1
ATOM 3122 C CA . SER B 1 84 ? -0.75 -2.277 11.102 1 88.5 84 SER B CA 1
ATOM 3123 C C . SER B 1 84 ? -2.221 -1.933 10.891 1 88.5 84 SER B C 1
ATOM 3125 O O . SER B 1 84 ? -2.828 -1.253 11.719 1 88.5 84 SER B O 1
ATOM 3127 N N . VAL B 1 85 ? -2.758 -2.373 9.812 1 92.12 85 VAL B N 1
ATOM 3128 C CA . VAL B 1 85 ? -4.168 -2.141 9.516 1 92.12 85 VAL B CA 1
ATOM 3129 C C . VAL B 1 85 ? -5.039 -2.854 10.539 1 92.12 85 VAL B C 1
ATOM 3131 O O . VAL B 1 85 ? -6.008 -2.281 11.047 1 92.12 85 VAL B O 1
ATOM 3134 N N . VAL B 1 86 ? -4.688 -4.051 10.844 1 93.94 86 VAL B N 1
ATOM 3135 C CA . VAL B 1 86 ? -5.457 -4.832 11.805 1 93.94 86 VAL B CA 1
ATOM 3136 C C . VAL B 1 86 ? -5.402 -4.16 13.172 1 93.94 86 VAL B C 1
ATOM 3138 O O . VAL B 1 86 ? -6.406 -4.109 13.891 1 93.94 86 VAL B O 1
ATOM 3141 N N . ALA B 1 87 ? -4.262 -3.678 13.477 1 87.88 87 ALA B N 1
ATOM 3142 C CA . ALA B 1 87 ? -4.086 -3.006 14.766 1 87.88 87 ALA B CA 1
ATOM 3143 C C . ALA B 1 87 ? -4.984 -1.776 14.867 1 87.88 87 ALA B C 1
ATOM 3145 O O . ALA B 1 87 ? -5.391 -1.39 15.969 1 87.88 87 ALA B O 1
ATOM 3146 N N . ASP B 1 88 ? -5.285 -1.218 13.781 1 86.75 88 ASP B N 1
ATOM 3147 C CA . ASP B 1 88 ? -6.066 0.016 13.758 1 86.75 88 ASP B CA 1
ATOM 3148 C C . ASP B 1 88 ? -7.562 -0.281 13.789 1 86.75 88 ASP B C 1
ATOM 3150 O O . ASP B 1 88 ? -8.375 0.625 13.977 1 86.75 88 ASP B O 1
ATOM 3154 N N . LEU B 1 89 ? -7.895 -1.537 13.594 1 85.62 89 LEU B N 1
ATOM 3155 C CA . LEU B 1 89 ? -9.312 -1.89 13.594 1 85.62 89 LEU B CA 1
ATOM 3156 C C . LEU B 1 89 ? -9.906 -1.734 14.992 1 85.62 89 LEU B C 1
ATOM 3158 O O . LEU B 1 89 ? -9.211 -1.933 15.992 1 85.62 89 LEU B O 1
ATOM 3162 N N . ASP B 1 90 ? -11.055 -1.224 15.102 1 77.62 90 ASP B N 1
ATOM 3163 C CA . ASP B 1 90 ? -11.75 -1.038 16.375 1 77.62 90 ASP B CA 1
ATOM 3164 C C . ASP B 1 90 ? -12.312 -2.361 16.891 1 77.62 90 ASP B C 1
ATOM 3166 O O . ASP B 1 90 ? -13.484 -2.445 17.25 1 77.62 90 ASP B O 1
ATOM 3170 N N . VAL B 1 91 ? -11.664 -3.471 16.703 1 79.12 91 VAL B N 1
ATOM 3171 C CA . VAL B 1 91 ? -12.031 -4.781 17.219 1 79.12 91 VAL B CA 1
ATOM 3172 C C . VAL B 1 91 ? -10.898 -5.34 18.078 1 79.12 91 VAL B C 1
ATOM 3174 O O . VAL B 1 91 ? -9.844 -5.711 17.562 1 79.12 91 VAL B O 1
ATOM 3177 N N . PRO B 1 92 ? -11.141 -5.316 19.344 1 79.12 92 PRO B N 1
ATOM 3178 C CA . PRO B 1 92 ? -10.07 -5.785 20.234 1 79.12 92 PRO B CA 1
ATOM 3179 C C . PRO B 1 92 ? -9.664 -7.23 19.969 1 79.12 92 PRO B C 1
ATOM 3181 O O . PRO B 1 92 ? -10.516 -8.062 19.625 1 79.12 92 PRO B O 1
ATOM 3184 N N . ASP B 1 93 ? -8.469 -7.602 20.031 1 84.81 93 ASP B N 1
ATOM 3185 C CA . ASP B 1 93 ? -7.883 -8.938 19.969 1 84.81 93 ASP B CA 1
ATOM 3186 C C . ASP B 1 93 ? -8.195 -9.625 18.641 1 84.81 93 ASP B C 1
ATOM 3188 O O . ASP B 1 93 ? -8.375 -10.844 18.594 1 84.81 93 ASP B O 1
ATOM 3192 N N . GLN B 1 94 ? -8.422 -8.758 17.688 1 91.12 94 GLN B N 1
ATOM 3193 C CA . GLN B 1 94 ? -8.664 -9.328 16.359 1 91.12 94 GLN B CA 1
ATOM 3194 C C . GLN B 1 94 ? -7.426 -10.031 15.828 1 91.12 94 GLN B C 1
ATOM 3196 O O . GLN B 1 94 ? -6.336 -9.453 15.805 1 91.12 94 GLN B O 1
ATOM 3201 N N . LEU B 1 95 ? -7.602 -11.281 15.461 1 94.62 95 LEU B N 1
ATOM 3202 C CA . LEU B 1 95 ? -6.539 -12.031 14.797 1 94.62 95 LEU B CA 1
ATOM 3203 C C . LEU B 1 95 ? -6.957 -12.445 13.391 1 94.62 95 LEU B C 1
ATOM 3205 O O . LEU B 1 95 ? -8.117 -12.789 13.164 1 94.62 95 LEU B O 1
ATOM 3209 N N . VAL B 1 96 ? -6.031 -12.406 12.516 1 97.06 96 VAL B N 1
ATOM 3210 C CA . VAL B 1 96 ? -6.285 -12.766 11.117 1 97.06 96 VAL B CA 1
ATOM 3211 C C . VAL B 1 96 ? -5.141 -13.625 10.594 1 97.06 96 VAL B C 1
ATOM 3213 O O . VAL B 1 96 ? -3.969 -13.281 10.742 1 97.06 96 VAL B O 1
ATOM 3216 N N . THR B 1 97 ? -5.414 -14.758 10.023 1 97.31 97 THR B N 1
ATOM 3217 C CA . THR B 1 97 ? -4.406 -15.523 9.297 1 97.31 97 THR B CA 1
ATOM 3218 C C . THR B 1 97 ? -4.375 -15.117 7.828 1 97.31 97 THR B C 1
ATOM 3220 O O . THR B 1 97 ? -5.406 -14.766 7.254 1 97.31 97 THR B O 1
ATOM 3223 N N . CYS B 1 98 ? -3.229 -15.102 7.281 1 98 98 CYS B N 1
ATOM 3224 C CA . CYS B 1 98 ? -3.092 -14.617 5.914 1 98 98 CYS B CA 1
ATOM 3225 C C . CYS B 1 98 ? -1.839 -15.18 5.258 1 98 98 CYS B C 1
ATOM 3227 O O . CYS B 1 98 ? -0.833 -15.422 5.93 1 98 98 CYS B O 1
ATOM 3229 N N . CYS B 1 99 ? -1.938 -15.5 4.047 1 98.19 99 CYS B N 1
ATOM 3230 C CA . CYS B 1 99 ? -0.803 -15.906 3.229 1 98.19 99 CYS B CA 1
ATOM 3231 C C . CYS B 1 99 ? -0.778 -15.141 1.91 1 98.19 99 CYS B C 1
ATOM 3233 O O . CYS B 1 99 ? -1.809 -15 1.25 1 98.19 99 CYS B O 1
ATOM 3235 N N . TYR B 1 100 ? 0.368 -14.578 1.639 1 97.94 100 TYR B N 1
ATOM 3236 C CA . TYR B 1 100 ? 0.591 -13.891 0.369 1 97.94 100 TYR B CA 1
ATOM 3237 C C . TYR B 1 100 ? 1.799 -14.477 -0.357 1 97.94 100 TYR B C 1
ATOM 3239 O O . TYR B 1 100 ? 2.883 -14.586 0.22 1 97.94 100 TYR B O 1
ATOM 3247 N N . LEU B 1 101 ? 1.641 -14.875 -1.555 1 96.5 101 LEU B N 1
ATOM 3248 C CA . LEU B 1 101 ? 2.785 -15.32 -2.344 1 96.5 101 LEU B CA 1
ATOM 3249 C C . LEU B 1 101 ? 2.801 -14.633 -3.707 1 96.5 101 LEU B C 1
ATOM 3251 O O . LEU B 1 101 ? 1.749 -14.25 -4.227 1 96.5 101 LEU B O 1
ATOM 3255 N N . VAL B 1 102 ? 3.902 -14.375 -4.238 1 94.81 102 VAL B N 1
ATOM 3256 C CA . VAL B 1 102 ? 4.133 -13.836 -5.574 1 94.81 102 VAL B CA 1
ATOM 3257 C C . VAL B 1 102 ? 4.797 -14.891 -6.453 1 94.81 102 VAL B C 1
ATOM 3259 O O . VAL B 1 102 ? 5.852 -15.422 -6.105 1 94.81 102 VAL B O 1
ATOM 3262 N N . ILE B 1 103 ? 4.152 -15.148 -7.559 1 92.38 103 ILE B N 1
ATOM 3263 C CA . ILE B 1 103 ? 4.645 -16.125 -8.523 1 92.38 103 ILE B CA 1
ATOM 3264 C C . ILE B 1 103 ? 5.324 -15.406 -9.688 1 92.38 103 ILE B C 1
ATOM 3266 O O . ILE B 1 103 ? 4.707 -14.57 -10.344 1 92.38 103 ILE B O 1
ATOM 3270 N N . ALA B 1 104 ? 6.527 -15.688 -9.852 1 87.19 104 ALA B N 1
ATOM 3271 C CA . ALA B 1 104 ? 7.219 -15.312 -11.086 1 87.19 104 ALA B CA 1
ATOM 3272 C C . ALA B 1 104 ? 7.289 -16.484 -12.055 1 87.19 104 ALA B C 1
ATOM 3274 O O . ALA B 1 104 ? 8.211 -17.297 -11.984 1 87.19 104 ALA B O 1
ATOM 3275 N N . ALA B 1 105 ? 6.379 -16.5 -12.914 1 75.44 105 ALA B N 1
ATOM 3276 C CA . ALA B 1 105 ? 6.195 -17.672 -13.766 1 75.44 105 ALA B CA 1
ATOM 3277 C C . ALA B 1 105 ? 7.402 -17.891 -14.672 1 75.44 105 ALA B C 1
ATOM 3279 O O . ALA B 1 105 ? 7.812 -19.031 -14.906 1 75.44 105 ALA B O 1
ATOM 3280 N N . ASP B 1 106 ? 7.922 -16.844 -15.164 1 73.31 106 ASP B N 1
ATOM 3281 C CA . ASP B 1 106 ? 9.031 -16.953 -16.109 1 73.31 106 ASP B CA 1
ATOM 3282 C C . ASP B 1 106 ? 10.266 -17.547 -15.438 1 73.31 106 ASP B C 1
ATOM 3284 O O . ASP B 1 106 ? 10.992 -18.344 -16.047 1 73.31 106 ASP B O 1
ATOM 3288 N N . ALA B 1 107 ? 10.453 -17.172 -14.172 1 75.06 107 ALA B N 1
ATOM 3289 C CA . ALA B 1 107 ? 11.633 -17.625 -13.445 1 75.06 107 ALA B CA 1
ATOM 3290 C C . ALA B 1 107 ? 11.336 -18.906 -12.672 1 75.06 107 ALA B C 1
ATOM 3292 O O . ALA B 1 107 ? 12.258 -19.578 -12.203 1 75.06 107 ALA B O 1
ATOM 3293 N N . GLY B 1 108 ? 10.078 -19.281 -12.578 1 80.44 108 GLY B N 1
ATOM 3294 C CA . GLY B 1 108 ? 9.711 -20.406 -11.734 1 80.44 108 GLY B CA 1
ATOM 3295 C C . GLY B 1 108 ? 10.016 -20.188 -10.266 1 80.44 108 GLY B C 1
ATOM 3296 O O . GLY B 1 108 ? 10.508 -21.078 -9.586 1 80.44 108 GLY B O 1
ATOM 3297 N N . GLU B 1 109 ? 9.844 -19.047 -9.852 1 89.12 109 GLU B N 1
ATOM 3298 C CA . GLU B 1 109 ? 10.141 -18.656 -8.477 1 89.12 109 GLU B CA 1
ATOM 3299 C C . GLU B 1 109 ? 8.883 -18.188 -7.754 1 89.12 109 GLU B C 1
ATOM 3301 O O . GLU B 1 109 ? 8.008 -17.547 -8.352 1 89.12 109 GLU B O 1
ATOM 3306 N N . VAL B 1 110 ? 8.828 -18.578 -6.488 1 93.81 110 VAL B N 1
ATOM 3307 C CA . VAL B 1 110 ? 7.734 -18.141 -5.633 1 93.81 110 VAL B CA 1
ATOM 3308 C C . VAL B 1 110 ? 8.289 -17.516 -4.352 1 93.81 110 VAL B C 1
ATOM 3310 O O . VAL B 1 110 ? 9.172 -18.094 -3.707 1 93.81 110 VAL B O 1
ATOM 3313 N N . THR B 1 111 ? 7.875 -16.344 -4.07 1 94.81 111 THR B N 1
ATOM 3314 C CA . THR B 1 111 ? 8.156 -15.719 -2.785 1 94.81 111 THR B CA 1
ATOM 3315 C C . THR B 1 111 ? 6.902 -15.672 -1.919 1 94.81 111 THR B C 1
ATOM 3317 O O . THR B 1 111 ? 5.832 -15.281 -2.387 1 94.81 111 THR B O 1
ATOM 3320 N N . LEU B 1 112 ? 7.066 -16.109 -0.655 1 96.69 112 LEU B N 1
ATOM 3321 C CA . LEU B 1 112 ? 5.844 -16.172 0.142 1 96.69 112 LEU B CA 1
ATOM 3322 C C . LEU B 1 112 ? 6.102 -15.688 1.567 1 96.69 112 LEU B C 1
ATOM 3324 O O . LEU B 1 112 ? 7.223 -15.789 2.068 1 96.69 112 LEU B O 1
ATOM 3328 N N . CYS B 1 113 ? 5.152 -15.117 2.156 1 97.12 113 CYS B N 1
ATOM 3329 C CA . CYS B 1 113 ? 5.059 -14.781 3.574 1 97.12 113 CYS B CA 1
ATOM 3330 C C . CYS B 1 113 ? 3.705 -15.195 4.145 1 97.12 113 CYS B C 1
ATOM 3332 O O . CYS B 1 113 ? 2.662 -14.859 3.582 1 97.12 113 CYS B O 1
ATOM 3334 N N . SER B 1 114 ? 3.744 -15.938 5.191 1 97.5 114 SER B N 1
ATOM 3335 C CA . SER B 1 114 ? 2.525 -16.406 5.844 1 97.5 114 SER B CA 1
ATOM 3336 C C . SER B 1 114 ? 2.426 -15.883 7.273 1 97.5 114 SER B C 1
ATOM 3338 O O . SER B 1 114 ? 3.412 -15.891 8.016 1 97.5 114 SER B O 1
ATOM 3340 N N . ALA B 1 115 ? 1.294 -15.352 7.562 1 97.56 115 ALA B N 1
ATOM 3341 C CA . ALA B 1 115 ? 0.992 -14.922 8.93 1 97.56 115 ALA B CA 1
ATOM 3342 C C . ALA B 1 115 ? 0.016 -15.883 9.602 1 97.56 115 ALA B C 1
ATOM 3344 O O . ALA B 1 115 ? -1.201 -15.703 9.516 1 97.56 115 ALA B O 1
ATOM 3345 N N . GLY B 1 116 ? 0.549 -16.891 10.242 1 96.5 116 GLY B N 1
ATOM 3346 C CA . GLY B 1 116 ? -0.253 -17.844 11 1 96.5 116 GLY B CA 1
ATOM 3347 C C . GLY B 1 116 ? -1.161 -18.688 10.133 1 96.5 116 GLY B C 1
ATOM 3348 O O . GLY B 1 116 ? -2.059 -19.359 10.633 1 96.5 116 GLY B O 1
ATOM 3349 N N . HIS B 1 117 ? -1.038 -18.641 8.828 1 96.31 117 HIS B N 1
ATOM 3350 C CA . HIS B 1 117 ? -1.907 -19.375 7.914 1 96.31 117 HIS B CA 1
ATOM 3351 C C . HIS B 1 117 ? -1.393 -20.797 7.688 1 96.31 117 HIS B C 1
ATOM 3353 O O . HIS B 1 117 ? -0.226 -21.078 7.957 1 96.31 117 HIS B O 1
ATOM 3359 N N . LEU B 1 118 ? -2.158 -21.672 7.242 1 94.5 118 LEU B N 1
ATOM 3360 C CA . LEU B 1 118 ? -1.812 -23.062 6.965 1 94.5 118 LEU B CA 1
ATOM 3361 C C . LEU B 1 118 ? -0.768 -23.141 5.855 1 94.5 118 LEU B C 1
ATOM 3363 O O . LEU B 1 118 ? -0.653 -22.234 5.031 1 94.5 118 LEU B O 1
ATOM 3367 N N . PRO B 1 119 ? -0.033 -24.172 5.844 1 95.62 119 PRO B N 1
ATOM 3368 C CA . PRO B 1 119 ? 1.032 -24.281 4.848 1 95.62 119 PRO B CA 1
ATOM 3369 C C . PRO B 1 119 ? 0.497 -24.359 3.418 1 95.62 119 PRO B C 1
ATOM 3371 O O . PRO B 1 119 ? -0.556 -24.969 3.182 1 95.62 119 PRO B O 1
ATOM 3374 N N . VAL B 1 120 ? 1.218 -23.797 2.561 1 97.19 120 VAL B N 1
ATOM 3375 C CA . VAL B 1 120 ? 0.937 -23.938 1.137 1 97.19 120 VAL B CA 1
ATOM 3376 C C . VAL B 1 120 ? 1.465 -25.281 0.638 1 97.19 120 VAL B C 1
ATOM 3378 O O . VAL B 1 120 ? 2.582 -25.672 0.973 1 97.19 120 VAL B O 1
ATOM 3381 N N . LEU B 1 121 ? 0.679 -25.953 -0.167 1 97.25 121 LEU B N 1
ATOM 3382 C CA . LEU B 1 121 ? 1.108 -27.234 -0.705 1 97.25 121 LEU B CA 1
ATOM 3383 C C . LEU B 1 121 ? 1.465 -27.109 -2.182 1 97.25 121 LEU B C 1
ATOM 3385 O O . LEU B 1 121 ? 0.934 -26.25 -2.885 1 97.25 121 LEU B O 1
ATOM 3389 N N . ILE B 1 122 ? 2.369 -27.953 -2.592 1 96.56 122 ILE B N 1
ATOM 3390 C CA . ILE B 1 122 ? 2.762 -28.094 -3.99 1 96.56 122 ILE B CA 1
ATOM 3391 C C . ILE B 1 122 ? 2.453 -29.516 -4.477 1 96.56 122 ILE B C 1
ATOM 3393 O O . ILE B 1 122 ? 2.941 -30.5 -3.908 1 96.56 122 ILE B O 1
ATOM 3397 N N . ALA B 1 123 ? 1.675 -29.594 -5.477 1 95.81 123 ALA B N 1
ATOM 3398 C CA . ALA B 1 123 ? 1.327 -30.875 -6.07 1 95.81 123 ALA B CA 1
ATOM 3399 C C . ALA B 1 123 ? 1.847 -30.984 -7.504 1 95.81 123 ALA B C 1
ATOM 3401 O O . ALA B 1 123 ? 1.543 -30.125 -8.344 1 95.81 123 ALA B O 1
ATOM 3402 N N . VAL B 1 124 ? 2.639 -31.953 -7.73 1 92.31 124 VAL B N 1
ATOM 3403 C CA . VAL B 1 124 ? 3.172 -32.25 -9.047 1 92.31 124 VAL B CA 1
ATOM 3404 C C . VAL B 1 124 ? 2.723 -33.656 -9.477 1 92.31 124 VAL B C 1
ATOM 3406 O O . VAL B 1 124 ? 2.879 -34.625 -8.719 1 92.31 124 VAL B O 1
ATOM 3409 N N . PRO B 1 125 ? 2.154 -33.719 -10.68 1 89 125 PRO B N 1
ATOM 3410 C CA . PRO B 1 125 ? 1.754 -35.031 -11.125 1 89 125 PRO B CA 1
ATOM 3411 C C . PRO B 1 125 ? 2.896 -36.062 -11.062 1 89 125 PRO B C 1
ATOM 3413 O O . PRO B 1 125 ? 3.996 -35.781 -11.555 1 89 125 PRO B O 1
ATOM 3416 N N . GLY B 1 126 ? 2.625 -37.156 -10.461 1 88.62 126 GLY B N 1
ATOM 3417 C CA . GLY B 1 126 ? 3.607 -38.219 -10.375 1 88.62 126 GLY B CA 1
ATOM 3418 C C . GLY B 1 126 ? 4.496 -38.125 -9.148 1 88.62 126 GLY B C 1
ATOM 3419 O O . GLY B 1 126 ? 5.305 -39.031 -8.883 1 88.62 126 GLY B O 1
ATOM 3420 N N . GLU B 1 127 ? 4.434 -37.062 -8.453 1 92.62 127 GLU B N 1
ATOM 3421 C CA . GLU B 1 127 ? 5.203 -36.875 -7.227 1 92.62 127 GLU B CA 1
ATOM 3422 C C . GLU B 1 127 ? 4.285 -36.719 -6.016 1 92.62 127 GLU B C 1
ATOM 3424 O O . GLU B 1 127 ? 3.092 -36.469 -6.164 1 92.62 127 GLU B O 1
ATOM 3429 N N . SER B 1 128 ? 4.836 -37 -4.871 1 94.19 128 SER B N 1
ATOM 3430 C CA . SER B 1 128 ? 4.062 -36.781 -3.652 1 94.19 128 SER B CA 1
ATOM 3431 C C . SER B 1 128 ? 3.904 -35.281 -3.357 1 94.19 128 SER B C 1
ATOM 3433 O O . SER B 1 128 ? 4.867 -34.531 -3.451 1 94.19 128 SER B O 1
ATOM 3435 N N . THR B 1 129 ? 2.738 -34.938 -2.973 1 96.44 129 THR B N 1
ATOM 3436 C CA . THR B 1 129 ? 2.465 -33.562 -2.58 1 96.44 129 THR B CA 1
ATOM 3437 C C . THR B 1 129 ? 3.283 -33.188 -1.35 1 96.44 129 THR B C 1
ATOM 3439 O O . THR B 1 129 ? 3.412 -33.969 -0.412 1 96.44 129 THR B O 1
ATOM 3442 N N . ARG B 1 130 ? 3.846 -31.969 -1.345 1 95.69 130 ARG B N 1
ATOM 3443 C CA . ARG B 1 130 ? 4.664 -31.516 -0.227 1 95.69 130 ARG B CA 1
ATOM 3444 C C . ARG B 1 130 ? 4.309 -30.078 0.16 1 95.69 130 ARG B C 1
ATOM 3446 O O . ARG B 1 130 ? 3.623 -29.375 -0.59 1 95.69 130 ARG B O 1
ATOM 3453 N N . THR B 1 131 ? 4.797 -29.688 1.32 1 95.25 131 THR B N 1
ATOM 3454 C CA . THR B 1 131 ? 4.613 -28.312 1.788 1 95.25 131 THR B CA 1
ATOM 3455 C C . THR B 1 131 ? 5.656 -27.391 1.174 1 95.25 131 THR B C 1
ATOM 3457 O O . THR B 1 131 ? 6.82 -27.766 1.026 1 95.25 131 THR B O 1
ATOM 3460 N N . LEU B 1 132 ? 5.238 -26.25 0.694 1 95.19 132 LEU B N 1
ATOM 3461 C CA . LEU B 1 132 ? 6.199 -25.203 0.322 1 95.19 132 LEU B CA 1
ATOM 3462 C C . LEU B 1 132 ? 6.863 -24.625 1.559 1 95.19 132 LEU B C 1
ATOM 3464 O O . LEU B 1 132 ? 6.188 -24.062 2.426 1 95.19 132 LEU B O 1
ATOM 3468 N N . PRO B 1 133 ? 8.141 -24.766 1.678 1 93.44 133 PRO B N 1
ATOM 3469 C CA . PRO B 1 133 ? 8.82 -24.266 2.873 1 93.44 133 PRO B CA 1
ATOM 3470 C C . PRO B 1 133 ? 8.633 -22.766 3.062 1 93.44 133 PRO B C 1
ATOM 3472 O O . PRO B 1 133 ? 8.781 -22 2.111 1 93.44 133 PRO B O 1
ATOM 3475 N N . ALA B 1 134 ? 8.25 -22.375 4.254 1 92.38 134 ALA B N 1
ATOM 3476 C CA . ALA B 1 134 ? 8.062 -20.969 4.602 1 92.38 134 ALA B CA 1
ATOM 3477 C C . ALA B 1 134 ? 8.328 -20.734 6.086 1 92.38 134 ALA B C 1
ATOM 3479 O O . ALA B 1 134 ? 8.125 -21.641 6.91 1 92.38 134 ALA B O 1
ATOM 3480 N N . PRO B 1 135 ? 8.812 -19.516 6.426 1 90.75 135 PRO B N 1
ATOM 3481 C CA . PRO B 1 135 ? 8.938 -19.188 7.848 1 90.75 135 PRO B CA 1
ATOM 3482 C C . PRO B 1 135 ? 7.598 -19.188 8.57 1 90.75 135 PRO B C 1
ATOM 3484 O O . PRO B 1 135 ? 6.57 -18.859 7.969 1 90.75 135 PRO B O 1
ATOM 3487 N N . VAL B 1 136 ? 7.711 -19.5 9.805 1 87.19 136 VAL B N 1
ATOM 3488 C CA . VAL B 1 136 ? 6.527 -19.453 10.664 1 87.19 136 VAL B CA 1
ATOM 3489 C C . VAL B 1 136 ? 6.395 -18.062 11.281 1 87.19 136 VAL B C 1
ATOM 3491 O O . VAL B 1 136 ? 7.281 -17.625 12.016 1 87.19 136 VAL B O 1
ATOM 3494 N N . ASN B 1 137 ? 5.383 -17.344 10.945 1 94.19 137 ASN B N 1
ATOM 3495 C CA . ASN B 1 137 ? 5.059 -16.047 11.539 1 94.19 137 ASN B CA 1
ATOM 3496 C C . ASN B 1 137 ? 3.729 -16.094 12.289 1 94.19 137 ASN B C 1
ATOM 3498 O O . ASN B 1 137 ? 2.84 -16.875 11.938 1 94.19 137 ASN B O 1
ATOM 3502 N N . PRO B 1 138 ? 3.592 -15.305 13.367 1 94.94 138 PRO B N 1
ATOM 3503 C CA . PRO B 1 138 ? 2.291 -15.219 14.039 1 94.94 138 PRO B CA 1
ATOM 3504 C C . PRO B 1 138 ? 1.219 -14.578 13.164 1 94.94 138 PRO B C 1
ATOM 3506 O O . PRO B 1 138 ? 1.539 -13.93 12.164 1 94.94 138 PRO B O 1
ATOM 3509 N N . PRO B 1 139 ? -0.036 -14.82 13.516 1 97.12 139 PRO B N 1
ATOM 3510 C CA . PRO B 1 139 ? -1.117 -14.156 12.781 1 97.12 139 PRO B CA 1
ATOM 3511 C C . PRO B 1 139 ? -1.032 -12.633 12.859 1 97.12 139 PRO B C 1
ATOM 3513 O O . PRO B 1 139 ? -0.319 -12.086 13.703 1 97.12 139 PRO B O 1
ATOM 3516 N N . LEU B 1 140 ? -1.683 -12 11.945 1 96.69 140 LEU B N 1
ATOM 3517 C CA . LEU B 1 140 ? -1.818 -10.547 12.016 1 96.69 140 LEU B CA 1
ATOM 3518 C C . LEU B 1 140 ? -2.58 -10.133 13.266 1 96.69 140 LEU B C 1
ATOM 3520 O O . LEU B 1 140 ? -3.531 -10.797 13.672 1 96.69 140 LEU B O 1
ATOM 3524 N N . GLY B 1 141 ? -2.184 -8.992 13.883 1 93.44 141 GLY B N 1
ATOM 3525 C CA . GLY B 1 141 ? -2.871 -8.461 15.047 1 93.44 141 GLY B CA 1
ATOM 3526 C C . GLY B 1 141 ? -2.143 -8.75 16.344 1 93.44 141 GLY B C 1
ATOM 3527 O O . GLY B 1 141 ? -2.457 -8.156 17.375 1 93.44 141 GLY B O 1
ATOM 3528 N N . VAL B 1 142 ? -1.233 -9.672 16.297 1 88.62 142 VAL B N 1
ATOM 3529 C CA . VAL B 1 142 ? -0.46 -9.977 17.484 1 88.62 142 VAL B CA 1
ATOM 3530 C C . VAL B 1 142 ? 0.407 -8.773 17.859 1 88.62 142 VAL B C 1
ATOM 3532 O O . VAL B 1 142 ? 0.608 -8.484 19.047 1 88.62 142 VAL B O 1
ATOM 3535 N N . GLY B 1 143 ? 0.831 -8.055 16.875 1 77.38 143 GLY B N 1
ATOM 3536 C CA . GLY B 1 143 ? 1.634 -6.867 17.094 1 77.38 143 GLY B CA 1
ATOM 3537 C C . GLY B 1 143 ? 3.098 -7.172 17.359 1 77.38 143 GLY B C 1
ATOM 3538 O O . GLY B 1 143 ? 3.432 -8.242 17.859 1 77.38 143 GLY B O 1
ATOM 3539 N N . GLY B 1 144 ? 3.92 -6.238 16.922 1 74 144 GLY B N 1
ATOM 3540 C CA . GLY B 1 144 ? 5.34 -6.316 17.219 1 74 144 GLY B CA 1
ATOM 3541 C C . GLY B 1 144 ? 6.051 -7.414 16.453 1 74 144 GLY B C 1
ATOM 3542 O O . GLY B 1 144 ? 7.02 -8 16.953 1 74 144 GLY B O 1
ATOM 3543 N N . VAL B 1 145 ? 5.594 -7.832 15.312 1 78.25 145 VAL B N 1
ATOM 3544 C CA . VAL B 1 145 ? 6.152 -8.953 14.562 1 78.25 145 VAL B CA 1
ATOM 3545 C C . VAL B 1 145 ? 6.941 -8.43 13.359 1 78.25 145 VAL B C 1
ATOM 3547 O O . VAL B 1 145 ? 6.52 -7.477 12.695 1 78.25 145 VAL B O 1
ATOM 3550 N N . ILE B 1 146 ? 8.062 -8.992 13.18 1 78.81 146 ILE B N 1
ATOM 3551 C CA . ILE B 1 146 ? 8.789 -8.805 11.922 1 78.81 146 ILE B CA 1
ATOM 3552 C C . ILE B 1 146 ? 8.555 -10.008 11.008 1 78.81 146 ILE B C 1
ATOM 3554 O O . ILE B 1 146 ? 9.172 -11.055 11.18 1 78.81 146 ILE B O 1
ATOM 3558 N N . TYR B 1 147 ? 7.832 -9.82 10.086 1 88.44 147 TYR B N 1
ATOM 3559 C CA . TYR B 1 147 ? 7.434 -10.93 9.227 1 88.44 147 TYR B CA 1
ATOM 3560 C C . TYR B 1 147 ? 8.578 -11.352 8.312 1 88.44 147 TYR B C 1
ATOM 3562 O O . TYR B 1 147 ? 9.297 -10.5 7.777 1 88.44 147 TYR B O 1
ATOM 3570 N N . GLN B 1 148 ? 8.633 -12.625 8.211 1 88.75 148 GLN B N 1
ATOM 3571 C CA . GLN B 1 148 ? 9.664 -13.203 7.359 1 88.75 148 GLN B CA 1
ATOM 3572 C C . GLN B 1 148 ? 9.055 -13.859 6.121 1 88.75 148 GLN B C 1
ATOM 3574 O O . GLN B 1 148 ? 7.988 -14.469 6.195 1 88.75 148 GLN B O 1
ATOM 3579 N N . GLN B 1 149 ? 9.781 -13.633 5.004 1 93.06 149 GLN B N 1
ATOM 3580 C CA . GLN B 1 149 ? 9.375 -14.281 3.762 1 93.06 149 GLN B CA 1
ATOM 3581 C C . GLN B 1 149 ? 10.438 -15.273 3.291 1 93.06 149 GLN B C 1
ATOM 3583 O O . GLN B 1 149 ? 11.555 -15.297 3.818 1 93.06 149 GLN B O 1
ATOM 3588 N N . ARG B 1 150 ? 10.086 -16.094 2.359 1 93.75 150 ARG B N 1
ATOM 3589 C CA . ARG B 1 150 ? 11.016 -17.031 1.734 1 93.75 150 ARG B CA 1
ATOM 3590 C C . ARG B 1 150 ? 10.742 -17.172 0.242 1 93.75 150 ARG B C 1
ATOM 3592 O O . ARG B 1 150 ? 9.578 -17.203 -0.177 1 93.75 150 ARG B O 1
ATOM 3599 N N . SER B 1 151 ? 11.844 -17.188 -0.44 1 91.75 151 SER B N 1
ATOM 3600 C CA . SER B 1 151 ? 11.75 -17.469 -1.869 1 91.75 151 SER B CA 1
ATOM 3601 C C . SER B 1 151 ? 12.219 -18.875 -2.186 1 91.75 151 SER B C 1
ATOM 3603 O O . SER B 1 151 ? 13.102 -19.406 -1.51 1 91.75 151 SER B O 1
ATOM 3605 N N . GLY B 1 152 ? 11.555 -19.453 -3.137 1 91.31 152 GLY B N 1
ATOM 3606 C CA . GLY B 1 152 ? 11.945 -20.781 -3.586 1 91.31 152 GLY B CA 1
ATOM 3607 C C . GLY B 1 152 ? 11.555 -21.062 -5.023 1 91.31 152 GLY B C 1
ATOM 3608 O O . GLY B 1 152 ? 10.711 -20.359 -5.59 1 91.31 152 GLY B O 1
ATOM 3609 N N . THR B 1 153 ? 12.195 -22.062 -5.531 1 91.25 153 THR B N 1
ATOM 3610 C CA . THR B 1 153 ? 11.883 -22.484 -6.891 1 91.25 153 THR B CA 1
ATOM 3611 C C . THR B 1 153 ? 10.766 -23.531 -6.891 1 91.25 153 THR B C 1
ATOM 3613 O O . THR B 1 153 ? 10.688 -24.359 -5.988 1 91.25 153 THR B O 1
ATOM 3616 N N . VAL B 1 154 ? 9.945 -23.422 -7.883 1 89.38 154 VAL B N 1
ATOM 3617 C CA . VAL B 1 154 ? 8.859 -24.391 -8.07 1 89.38 154 VAL B CA 1
ATOM 3618 C C . VAL B 1 154 ? 8.883 -24.922 -9.5 1 89.38 154 VAL B C 1
ATOM 3620 O O . VAL B 1 154 ? 9.156 -24.172 -10.445 1 89.38 154 VAL B O 1
ATOM 3623 N N . ALA B 1 155 ? 8.633 -26.156 -9.602 1 86 155 ALA B N 1
ATOM 3624 C CA . ALA B 1 155 ? 8.648 -26.812 -10.914 1 86 155 ALA B CA 1
ATOM 3625 C C . ALA B 1 155 ? 7.523 -26.281 -11.797 1 86 155 ALA B C 1
ATOM 3627 O O . ALA B 1 155 ? 6.422 -26 -11.312 1 86 155 ALA B O 1
ATOM 3628 N N . ARG B 1 156 ? 7.84 -26.188 -13.062 1 82.94 156 ARG B N 1
ATOM 3629 C CA . ARG B 1 156 ? 6.801 -25.844 -14.031 1 82.94 156 ARG B CA 1
ATOM 3630 C C . ARG B 1 156 ? 5.695 -26.891 -14.039 1 82.94 156 ARG B C 1
ATOM 3632 O O . ARG B 1 156 ? 5.965 -28.078 -13.914 1 82.94 156 ARG B O 1
ATOM 3639 N N . GLY B 1 157 ? 4.469 -26.375 -14.125 1 85.44 157 GLY B N 1
ATOM 3640 C CA . GLY B 1 157 ? 3.33 -27.281 -14.133 1 85.44 157 GLY B CA 1
ATOM 3641 C C . GLY B 1 157 ? 2.859 -27.656 -12.734 1 85.44 157 GLY B C 1
ATOM 3642 O O . GLY B 1 157 ? 1.778 -28.234 -12.578 1 85.44 157 GLY B O 1
ATOM 3643 N N . ALA B 1 158 ? 3.633 -27.375 -11.789 1 91.38 158 ALA B N 1
ATOM 3644 C CA . ALA B 1 158 ? 3.221 -27.656 -10.414 1 91.38 158 ALA B CA 1
ATOM 3645 C C . ALA B 1 158 ? 1.965 -26.859 -10.055 1 91.38 158 ALA B C 1
ATOM 3647 O O . ALA B 1 158 ? 1.722 -25.781 -10.602 1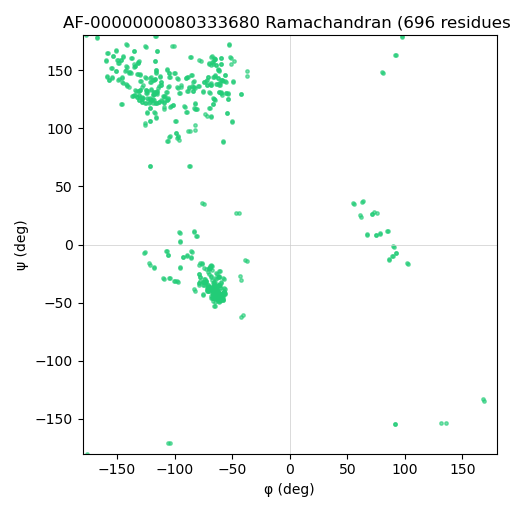 91.38 158 ALA B O 1
ATOM 3648 N N . THR B 1 159 ? 1.181 -27.438 -9.164 1 94.75 159 THR B N 1
ATOM 3649 C CA . THR B 1 159 ? -0.013 -26.766 -8.672 1 94.75 159 THR B CA 1
ATOM 3650 C C . THR B 1 159 ? 0.178 -26.328 -7.219 1 94.75 159 THR B C 1
ATOM 3652 O O . THR B 1 159 ? 0.501 -27.141 -6.355 1 94.75 159 THR B O 1
ATOM 3655 N N . LEU B 1 160 ? 0.04 -25.062 -6.992 1 95.88 160 LEU B N 1
ATOM 3656 C CA . LEU B 1 160 ? 0.012 -24.547 -5.629 1 95.88 160 LEU B CA 1
ATOM 3657 C C . LEU B 1 160 ? -1.391 -24.641 -5.035 1 95.88 160 LEU B C 1
ATOM 3659 O O . LEU B 1 160 ? -2.371 -24.297 -5.695 1 95.88 160 LEU B O 1
ATOM 3663 N N . VAL B 1 161 ? -1.441 -25.156 -3.83 1 97.56 161 VAL B N 1
ATOM 3664 C CA . VAL B 1 161 ? -2.719 -25.375 -3.16 1 97.56 161 VAL B CA 1
ATOM 3665 C C . VAL B 1 161 ? -2.793 -24.516 -1.895 1 97.56 161 VAL B C 1
ATOM 3667 O O . VAL B 1 161 ? -2.012 -24.719 -0.96 1 97.56 161 VAL B O 1
ATOM 3670 N N . LEU B 1 162 ? -3.67 -23.562 -1.875 1 97.44 162 LEU B N 1
ATOM 3671 C CA . LEU B 1 162 ? -3.977 -22.75 -0.703 1 97.44 162 LEU B CA 1
ATOM 3672 C C . LEU B 1 162 ? -5.391 -23.031 -0.202 1 97.44 162 LEU B C 1
ATOM 3674 O O . LEU B 1 162 ? -6.312 -23.219 -1.001 1 97.44 162 LEU B O 1
ATOM 3678 N N . TYR B 1 163 ? -5.543 -22.984 1.09 1 96.12 163 TYR B N 1
ATOM 3679 C CA . TYR B 1 163 ? -6.816 -23.391 1.678 1 96.12 163 TYR B CA 1
ATOM 3680 C C . TYR B 1 163 ? -6.969 -22.812 3.084 1 96.12 163 TYR B C 1
ATOM 3682 O O . TYR B 1 163 ? -5.988 -22.406 3.701 1 96.12 163 TYR B O 1
ATOM 3690 N N . THR B 1 164 ? -8.164 -22.719 3.549 1 94.19 164 THR B N 1
ATOM 3691 C CA . THR B 1 164 ? -8.43 -22.281 4.918 1 94.19 164 THR B CA 1
ATOM 3692 C C . THR B 1 164 ? -8.75 -23.484 5.809 1 94.19 164 THR B C 1
ATOM 3694 O O . THR B 1 164 ? -8.883 -24.609 5.316 1 94.19 164 THR B O 1
ATOM 3697 N N . ASP B 1 165 ? -8.82 -23.203 7.09 1 90.81 165 ASP B N 1
ATOM 3698 C CA . ASP B 1 165 ? -8.898 -24.297 8.07 1 90.81 165 ASP B CA 1
ATOM 3699 C C . ASP B 1 165 ? -10.242 -25.016 7.977 1 90.81 165 ASP B C 1
ATOM 3701 O O . ASP B 1 165 ? -10.352 -26.188 8.352 1 90.81 165 ASP B O 1
ATOM 3705 N N . GLY B 1 166 ? -11.258 -24.438 7.426 1 89.88 166 GLY B N 1
ATOM 3706 C CA . GLY B 1 166 ? -12.539 -25.094 7.246 1 89.88 166 GLY B CA 1
ATOM 3707 C C . GLY B 1 166 ? -12.461 -26.328 6.375 1 89.88 166 GLY B C 1
ATOM 3708 O O . GLY B 1 166 ? -13.328 -27.203 6.445 1 89.88 166 GLY B O 1
ATOM 3709 N N . LEU B 1 167 ? -11.469 -26.391 5.559 1 90.75 167 LEU B N 1
ATOM 3710 C CA . LEU B 1 167 ? -11.281 -27.547 4.688 1 90.75 167 LEU B CA 1
ATOM 3711 C C . LEU B 1 167 ? -10.773 -28.75 5.477 1 90.75 167 LEU B C 1
ATOM 3713 O O . LEU B 1 167 ? -11.086 -29.891 5.133 1 90.75 167 LEU B O 1
ATOM 3717 N N . ILE B 1 168 ? -10.008 -28.422 6.582 1 88.94 168 ILE B N 1
ATOM 3718 C CA . ILE B 1 168 ? -9.312 -29.547 7.215 1 88.94 168 ILE B CA 1
ATOM 3719 C C . ILE B 1 168 ? -9.727 -29.641 8.68 1 88.94 168 ILE B C 1
ATOM 3721 O O . ILE B 1 168 ? -9.344 -30.594 9.375 1 88.94 168 ILE B O 1
ATOM 3725 N N . GLU B 1 169 ? -10.312 -28.594 9.156 1 80.19 169 GLU B N 1
ATOM 3726 C CA . GLU B 1 169 ? -10.773 -28.688 10.539 1 80.19 169 GLU B CA 1
ATOM 3727 C C . GLU B 1 169 ? -12.188 -29.25 10.617 1 80.19 169 GLU B C 1
ATOM 3729 O O . GLU B 1 169 ? -13.148 -28.594 10.219 1 80.19 169 GLU B O 1
ATOM 3734 N N . THR B 1 170 ? -12.305 -30.438 10.852 1 66.75 170 THR B N 1
ATOM 3735 C CA . THR B 1 170 ? -13.586 -31.078 11.133 1 66.75 170 THR B CA 1
ATOM 3736 C C . THR B 1 170 ? -13.68 -31.484 12.602 1 66.75 170 THR B C 1
ATOM 3738 O O . THR B 1 170 ? -12.695 -31.953 13.188 1 66.75 170 THR B O 1
ATOM 3741 N N . PRO B 1 171 ? -14.844 -31 13.172 1 64.12 171 PRO B N 1
ATOM 3742 C CA . PRO B 1 171 ? -14.992 -31.344 14.586 1 64.12 171 PRO B CA 1
ATOM 3743 C C . PRO B 1 171 ? -14.594 -32.781 14.883 1 64.12 171 PRO B C 1
ATOM 3745 O O . PRO B 1 171 ? -14.984 -33.719 14.164 1 64.12 171 PRO B O 1
ATOM 3748 N N . GLY B 1 172 ? -13.727 -32.938 15.914 1 65.69 172 GLY B N 1
ATOM 3749 C CA . GLY B 1 172 ? -13.367 -34.25 16.422 1 65.69 172 GLY B CA 1
ATOM 3750 C C . GLY B 1 172 ? -12.156 -34.844 15.734 1 65.69 172 GLY B C 1
ATOM 3751 O O . GLY B 1 172 ? -11.766 -35.969 16.016 1 65.69 172 GLY B O 1
ATOM 3752 N N . THR B 1 173 ? -11.617 -34.125 14.75 1 68 173 THR B N 1
ATOM 3753 C CA . THR B 1 173 ? -10.477 -34.688 14.047 1 68 173 THR B CA 1
ATOM 3754 C C . THR B 1 173 ? -9.227 -33.844 14.258 1 68 173 THR B C 1
ATOM 3756 O O . THR B 1 173 ? -9.32 -32.656 14.562 1 68 173 THR B O 1
ATOM 3759 N N . ASP B 1 174 ? -8.062 -34.5 14.227 1 81.25 174 ASP B N 1
ATOM 3760 C CA . ASP B 1 174 ? -6.762 -33.875 14.352 1 81.25 174 ASP B CA 1
ATOM 3761 C C . ASP B 1 174 ? -6.367 -33.156 13.047 1 81.25 174 ASP B C 1
ATOM 3763 O O . ASP B 1 174 ? -6.516 -33.719 11.969 1 81.25 174 ASP B O 1
ATOM 3767 N N . ILE B 1 175 ? -5.918 -31.922 13.102 1 81 175 ILE B N 1
ATOM 3768 C CA . ILE B 1 175 ? -5.562 -31.109 11.953 1 81 175 ILE B CA 1
ATOM 3769 C C . ILE B 1 175 ? -4.457 -31.781 11.148 1 81 175 ILE B C 1
ATOM 3771 O O . ILE B 1 175 ? -4.461 -31.75 9.914 1 81 175 ILE B O 1
ATOM 3775 N N . GLU B 1 176 ? -3.594 -32.5 11.82 1 83.06 176 GLU B N 1
ATOM 3776 C CA . GLU B 1 176 ? -2.492 -33.156 11.141 1 83.06 176 GLU B CA 1
ATOM 3777 C C . GLU B 1 176 ? -2.994 -34.344 10.305 1 83.06 176 GLU B C 1
ATOM 3779 O O . GLU B 1 176 ? -2.5 -34.594 9.203 1 83.06 176 GLU B O 1
ATOM 3784 N N . ASP B 1 177 ? -3.914 -35.031 10.875 1 85.94 177 ASP B N 1
ATOM 3785 C CA . ASP B 1 177 ? -4.512 -36.156 10.141 1 85.94 177 ASP B CA 1
ATOM 3786 C C . ASP B 1 177 ? -5.246 -35.656 8.898 1 85.94 177 ASP B C 1
ATOM 3788 O O . ASP B 1 177 ? -5.156 -36.281 7.832 1 85.94 177 ASP B O 1
ATOM 3792 N N . GLN B 1 178 ? -5.82 -34.594 9.094 1 87.25 178 GLN B N 1
ATOM 3793 C CA . GLN B 1 178 ? -6.59 -34.062 7.965 1 87.25 178 GLN B CA 1
ATOM 3794 C C . GLN B 1 178 ? -5.672 -33.5 6.887 1 87.25 178 GLN B C 1
ATOM 3796 O O . GLN B 1 178 ? -5.988 -33.562 5.695 1 87.25 178 GLN B O 1
ATOM 3801 N N . LEU B 1 179 ? -4.602 -32.969 7.301 1 90.19 179 LEU B N 1
ATOM 3802 C CA . LEU B 1 179 ? -3.613 -32.5 6.324 1 90.19 179 LEU B CA 1
ATOM 3803 C C . LEU B 1 179 ? -3.057 -33.688 5.531 1 90.19 179 LEU B C 1
ATOM 3805 O O . LEU B 1 179 ? -2.869 -33.594 4.316 1 90.19 179 LEU B O 1
ATOM 3809 N N . THR B 1 180 ? -2.838 -34.781 6.23 1 91.62 180 THR B N 1
ATOM 3810 C CA . THR B 1 180 ? -2.385 -35.969 5.566 1 91.62 180 THR B CA 1
ATOM 3811 C C . THR B 1 180 ? -3.428 -36.469 4.566 1 91.62 180 THR B C 1
ATOM 3813 O O . THR B 1 180 ? -3.082 -36.906 3.465 1 91.62 180 THR B O 1
ATOM 3816 N N . HIS B 1 181 ? -4.652 -36.375 4.98 1 92.31 181 HIS B N 1
ATOM 3817 C CA . HIS B 1 181 ? -5.738 -36.781 4.086 1 92.31 181 HIS B CA 1
ATOM 3818 C C . HIS B 1 181 ? -5.773 -35.875 2.848 1 92.31 181 HIS B C 1
ATOM 3820 O O . HIS B 1 181 ? -5.977 -36.375 1.733 1 92.31 181 HIS B O 1
ATOM 3826 N N . LEU B 1 182 ? -5.602 -34.625 3.025 1 94.62 182 LEU B N 1
ATOM 3827 C CA . LEU B 1 182 ? -5.574 -33.688 1.912 1 94.62 182 LEU B CA 1
ATOM 3828 C C . LEU B 1 182 ? -4.422 -34 0.962 1 94.62 182 LEU B C 1
ATOM 3830 O O . LEU B 1 182 ? -4.609 -34.031 -0.256 1 94.62 182 LEU B O 1
ATOM 3834 N N . VAL B 1 183 ? -3.283 -34.344 1.486 1 95.44 183 VAL B N 1
ATOM 3835 C CA . VAL B 1 183 ? -2.1 -34.656 0.696 1 95.44 183 VAL B CA 1
ATOM 3836 C C . VAL B 1 183 ? -2.355 -35.906 -0.135 1 95.44 183 VAL B C 1
ATOM 3838 O O . VAL B 1 183 ? -2.084 -35.938 -1.338 1 95.44 183 VAL B O 1
ATOM 3841 N N . THR B 1 184 ? -2.924 -36.875 0.529 1 94.38 184 THR B N 1
ATOM 3842 C CA . THR B 1 184 ? -3.223 -38.125 -0.148 1 94.38 184 THR B CA 1
ATOM 3843 C C . THR B 1 184 ? -4.234 -37.906 -1.27 1 94.38 184 THR B C 1
ATOM 3845 O O . THR B 1 184 ? -4.082 -38.469 -2.363 1 94.38 184 THR B O 1
ATOM 3848 N N . ALA B 1 185 ? -5.199 -37.156 -0.968 1 94.69 185 ALA B N 1
ATOM 3849 C CA . ALA B 1 185 ? -6.211 -36.844 -1.975 1 94.69 185 ALA B CA 1
ATOM 3850 C C . ALA B 1 185 ? -5.598 -36.125 -3.166 1 94.69 185 ALA B C 1
ATOM 3852 O O . ALA B 1 185 ? -5.883 -36.438 -4.32 1 94.69 185 ALA B O 1
ATOM 3853 N N . LEU B 1 186 ? -4.742 -35.156 -2.902 1 96.25 186 LEU B N 1
ATOM 3854 C CA . LEU B 1 186 ? -4.117 -34.375 -3.949 1 96.25 186 LEU B CA 1
ATOM 3855 C C . LEU B 1 186 ? -3.221 -35.219 -4.832 1 96.25 186 LEU B C 1
ATOM 3857 O O . LEU B 1 186 ? -3.172 -35.031 -6.051 1 96.25 186 LEU B O 1
ATOM 3861 N N . ASP B 1 187 ? -2.533 -36.156 -4.238 1 95.06 187 ASP B N 1
ATOM 3862 C CA . ASP B 1 187 ? -1.65 -37.062 -4.984 1 95.06 187 ASP B CA 1
ATOM 3863 C C . ASP B 1 187 ? -2.416 -37.781 -6.086 1 95.06 187 ASP B C 1
ATOM 3865 O O . ASP B 1 187 ? -1.904 -37.969 -7.191 1 95.06 187 ASP B O 1
ATOM 3869 N N . LYS B 1 188 ? -3.611 -38.125 -5.762 1 93.75 188 LYS B N 1
ATOM 3870 C CA . LYS B 1 188 ? -4.445 -38.875 -6.711 1 93.75 188 LYS B CA 1
ATOM 3871 C C . LYS B 1 188 ? -5.105 -37.906 -7.707 1 93.75 188 LYS B C 1
ATOM 3873 O O . LYS B 1 188 ? -5.125 -38.188 -8.906 1 93.75 188 LYS B O 1
ATOM 3878 N N . ILE B 1 189 ? -5.527 -36.812 -7.254 1 93.25 189 ILE B N 1
ATOM 3879 C CA . ILE B 1 189 ? -6.395 -35.938 -8.016 1 93.25 189 ILE B CA 1
ATOM 3880 C C . ILE B 1 189 ? -5.578 -35.219 -9.086 1 93.25 189 ILE B C 1
ATOM 3882 O O . ILE B 1 189 ? -6.02 -35.094 -10.227 1 93.25 189 ILE B O 1
ATOM 3886 N N . VAL B 1 190 ? -4.395 -34.75 -8.75 1 89.12 190 VAL B N 1
ATOM 3887 C CA . VAL B 1 190 ? -3.631 -33.906 -9.672 1 89.12 190 VAL B CA 1
ATOM 3888 C C . VAL B 1 190 ? -3.129 -34.75 -10.836 1 89.12 190 VAL B C 1
ATOM 3890 O O . VAL B 1 190 ? -2.891 -34.25 -11.938 1 89.12 190 VAL B O 1
ATOM 3893 N N . THR B 1 191 ? -3.006 -36 -10.625 1 85.75 191 THR B N 1
ATOM 3894 C CA . THR B 1 191 ? -2.594 -36.938 -11.672 1 85.75 191 THR B CA 1
ATOM 3895 C C . THR B 1 191 ? -3.766 -37.25 -12.586 1 85.75 191 THR B C 1
ATOM 3897 O O . THR B 1 191 ? -3.594 -37.375 -13.805 1 85.75 191 THR B O 1
ATOM 3900 N N . ALA B 1 192 ? -4.855 -37.25 -12.039 1 84.81 192 ALA B N 1
ATOM 3901 C CA . ALA B 1 192 ? -5.996 -37.812 -12.742 1 84.81 192 ALA B CA 1
ATOM 3902 C C . ALA B 1 192 ? -6.914 -36.75 -13.289 1 84.81 192 ALA B C 1
ATOM 3904 O O . ALA B 1 192 ? -7.594 -36.938 -14.297 1 84.81 192 ALA B O 1
ATOM 3905 N N . ALA B 1 193 ? -6.984 -35.625 -12.688 1 83.88 193 ALA B N 1
ATOM 3906 C CA . ALA B 1 193 ? -7.996 -34.625 -12.992 1 83.88 193 ALA B CA 1
ATOM 3907 C C . ALA B 1 193 ? -7.727 -33.969 -14.336 1 83.88 193 ALA B C 1
ATOM 3909 O O . ALA B 1 193 ? -6.578 -33.625 -14.656 1 83.88 193 ALA B O 1
ATOM 3910 N N . PRO B 1 194 ? -8.742 -33.688 -15.094 1 83.62 194 PRO B N 1
ATOM 3911 C CA . PRO B 1 194 ? -8.578 -33.094 -16.406 1 83.62 194 PRO B CA 1
ATOM 3912 C C . PRO B 1 194 ? -8.211 -31.594 -16.328 1 83.62 194 PRO B C 1
ATOM 3914 O O . PRO B 1 194 ? -7.758 -31.016 -17.312 1 83.62 194 PRO B O 1
ATOM 3917 N N . GLY B 1 195 ? -8.484 -31.062 -15.266 1 91.25 195 GLY B N 1
ATOM 3918 C CA . GLY B 1 195 ? -8.195 -29.641 -15.062 1 91.25 195 GLY B CA 1
ATOM 3919 C C . GLY B 1 195 ? -8.32 -29.219 -13.609 1 91.25 195 GLY B C 1
ATOM 3920 O O . GLY B 1 195 ? -8.711 -30 -12.758 1 91.25 195 GLY B O 1
ATOM 3921 N N . LEU B 1 196 ? -8.031 -27.984 -13.445 1 93.31 196 LEU B N 1
ATOM 3922 C CA . LEU B 1 196 ? -7.988 -27.5 -12.07 1 93.31 196 LEU B CA 1
ATOM 3923 C C . LEU B 1 196 ? -9.391 -27.391 -11.492 1 93.31 196 LEU B C 1
ATOM 3925 O O . LEU B 1 196 ? -9.594 -27.609 -10.297 1 93.31 196 LEU B O 1
ATOM 3929 N N . GLU B 1 197 ? -10.344 -27.094 -12.344 1 94.75 197 GLU B N 1
ATOM 3930 C CA . GLU B 1 197 ? -11.727 -27.016 -11.875 1 94.75 197 GLU B CA 1
ATOM 3931 C C . GLU B 1 197 ? -12.203 -28.359 -11.336 1 94.75 197 GLU B C 1
ATOM 3933 O O . GLU B 1 197 ? -12.742 -28.438 -10.227 1 94.75 197 GLU B O 1
ATOM 3938 N N . ALA B 1 198 ? -11.961 -29.312 -12.102 1 95.31 198 ALA B N 1
ATOM 3939 C CA . ALA B 1 198 ? -12.336 -30.656 -11.672 1 95.31 198 ALA B CA 1
ATOM 3940 C C . ALA B 1 198 ? -11.555 -31.062 -10.422 1 95.31 198 ALA B C 1
ATOM 3942 O O . ALA B 1 198 ? -12.102 -31.719 -9.531 1 95.31 198 ALA B O 1
ATOM 3943 N N . ALA B 1 199 ? -10.328 -30.734 -10.445 1 95.56 199 ALA B N 1
ATOM 3944 C CA . ALA B 1 199 ? -9.5 -31.047 -9.289 1 95.56 199 ALA B CA 1
ATOM 3945 C C . ALA B 1 199 ? -10.055 -30.406 -8.016 1 95.56 199 ALA B C 1
ATOM 3947 O O . ALA B 1 199 ? -10.117 -31.047 -6.969 1 95.56 199 ALA B O 1
ATOM 3948 N N . ALA B 1 200 ? -10.43 -29.172 -8.078 1 95.62 200 ALA B N 1
ATOM 3949 C CA . ALA B 1 200 ? -10.977 -28.469 -6.926 1 95.62 200 ALA B CA 1
ATOM 3950 C C . ALA B 1 200 ? -12.234 -29.156 -6.406 1 95.62 200 ALA B C 1
ATOM 3952 O O . ALA B 1 200 ? -12.391 -29.359 -5.195 1 95.62 200 ALA B O 1
ATOM 3953 N N . ASP B 1 201 ? -13.07 -29.562 -7.285 1 94.69 201 ASP B N 1
ATOM 3954 C CA . ASP B 1 201 ? -14.289 -30.266 -6.91 1 94.69 201 ASP B CA 1
ATOM 3955 C C . ASP B 1 201 ? -13.977 -31.594 -6.223 1 94.69 201 ASP B C 1
ATOM 3957 O O . ASP B 1 201 ? -14.617 -31.953 -5.234 1 94.69 201 ASP B O 1
ATOM 3961 N N . GLN B 1 202 ? -13.07 -32.25 -6.75 1 95.31 202 GLN B N 1
ATOM 3962 C CA . GLN B 1 202 ? -12.703 -33.531 -6.215 1 95.31 202 GLN B CA 1
ATOM 3963 C C . GLN B 1 202 ? -12.086 -33.406 -4.824 1 95.31 202 GLN B C 1
ATOM 3965 O O . GLN B 1 202 ? -12.336 -34.25 -3.955 1 95.31 202 GLN B O 1
ATOM 3970 N N . VAL B 1 203 ? -11.273 -32.406 -4.637 1 94.56 203 VAL B N 1
ATOM 3971 C CA . VAL B 1 203 ? -10.688 -32.188 -3.324 1 94.56 203 VAL B CA 1
ATOM 3972 C C . VAL B 1 203 ? -11.789 -31.922 -2.299 1 94.56 203 VAL B C 1
ATOM 3974 O O . VAL B 1 203 ? -11.789 -32.5 -1.215 1 94.56 203 VAL B O 1
ATOM 3977 N N . LEU B 1 204 ? -12.719 -31.062 -2.639 1 92.31 204 LEU B N 1
ATOM 3978 C CA . LEU B 1 204 ? -13.812 -30.734 -1.732 1 92.31 204 LEU B CA 1
ATOM 3979 C C . LEU B 1 204 ? -14.641 -31.984 -1.414 1 92.31 204 LEU B C 1
ATOM 3981 O O . LEU B 1 204 ? -15.016 -32.219 -0.261 1 92.31 204 LEU B O 1
ATOM 3985 N N . SER B 1 205 ? -14.898 -32.75 -2.422 1 91.25 205 SER B N 1
ATOM 3986 C CA . SER B 1 205 ? -15.68 -33.969 -2.242 1 91.25 205 SER B CA 1
ATOM 3987 C C . SER B 1 205 ? -14.961 -34.969 -1.343 1 91.25 205 SER B C 1
ATOM 3989 O O . SER B 1 205 ? -15.594 -35.656 -0.55 1 91.25 205 SER B O 1
ATOM 3991 N N . ALA B 1 206 ? -13.734 -35.031 -1.48 1 90.44 206 ALA B N 1
ATOM 3992 C CA . ALA B 1 206 ? -12.93 -36 -0.724 1 90.44 206 ALA B CA 1
ATOM 3993 C C . ALA B 1 206 ? -12.852 -35.594 0.748 1 90.44 206 ALA B C 1
ATOM 3995 O O . ALA B 1 206 ? -12.852 -36.469 1.629 1 90.44 206 ALA B O 1
ATOM 3996 N N . LEU B 1 207 ? -12.781 -34.344 1.038 1 89.81 207 LEU B N 1
ATOM 3997 C CA . LEU B 1 207 ? -12.5 -33.906 2.4 1 89.81 207 LEU B CA 1
ATOM 3998 C C . LEU B 1 207 ? -13.781 -33.5 3.115 1 89.81 207 LEU B C 1
ATOM 4000 O O . LEU B 1 207 ? -13.844 -33.5 4.348 1 89.81 207 LEU B O 1
ATOM 4004 N N . LEU B 1 208 ? -14.727 -33 2.398 1 86.75 208 LEU B N 1
ATOM 4005 C CA . LEU B 1 208 ? -15.984 -32.531 2.977 1 86.75 208 LEU B CA 1
ATOM 4006 C C . LEU B 1 208 ? -17.156 -33.281 2.365 1 86.75 208 LEU B C 1
ATOM 4008 O O . LEU B 1 208 ? -18.016 -32.656 1.725 1 86.75 208 LEU B O 1
ATOM 4012 N N . PRO B 1 209 ? -17.25 -34.531 2.633 1 69.75 209 PRO B N 1
ATOM 4013 C CA . PRO B 1 209 ? -18.312 -35.312 2.002 1 69.75 209 PRO B CA 1
ATOM 4014 C C . PRO B 1 209 ? -19.703 -34.844 2.406 1 69.75 209 PRO B C 1
ATOM 4016 O O . PRO B 1 209 ? -20.672 -35.031 1.656 1 69.75 209 PRO B O 1
ATOM 4019 N N . GLY B 1 210 ? -19.859 -34.219 3.555 1 68.69 210 GLY B N 1
ATOM 4020 C CA . GLY B 1 210 ? -21.172 -33.719 3.947 1 68.69 210 GLY B CA 1
ATOM 4021 C C . GLY B 1 210 ? -21.312 -32.219 3.773 1 68.69 210 GLY B C 1
ATOM 4022 O O . GLY B 1 210 ? -20.312 -31.484 3.727 1 68.69 210 GLY B O 1
ATOM 4023 N N . ALA B 1 211 ? -22.312 -31.656 2.875 1 59.88 211 ALA B N 1
ATOM 4024 C CA . ALA B 1 211 ? -22.594 -30.297 2.438 1 59.88 211 ALA B CA 1
ATOM 4025 C C . ALA B 1 211 ? -22.531 -29.328 3.609 1 59.88 211 ALA B C 1
ATOM 4027 O O . ALA B 1 211 ? -22.219 -28.141 3.424 1 59.88 211 ALA B O 1
ATOM 4028 N N . ASP B 1 212 ? -22.781 -29.734 4.805 1 60.53 212 ASP B N 1
ATOM 4029 C CA . ASP B 1 212 ? -23.047 -28.766 5.871 1 60.53 212 ASP B CA 1
ATOM 4030 C C . ASP B 1 212 ? -21.797 -28.5 6.691 1 60.53 212 ASP B C 1
ATOM 4032 O O . ASP B 1 212 ? -21.203 -29.422 7.254 1 60.53 212 ASP B O 1
ATOM 4036 N N . GLY B 1 213 ? -21.031 -27.484 6.297 1 63.69 213 GLY B N 1
ATOM 4037 C CA . GLY B 1 213 ? -19.812 -27.203 7.051 1 63.69 213 GLY B CA 1
ATOM 4038 C C . GLY B 1 213 ? -19.984 -26.094 8.07 1 63.69 213 GLY B C 1
ATOM 4039 O O . GLY B 1 213 ? -20.875 -25.266 7.941 1 63.69 213 GLY B O 1
ATOM 4040 N N . HIS B 1 214 ? -19.359 -26.188 9.227 1 68.94 214 HIS B N 1
ATOM 4041 C CA . HIS B 1 214 ? -19.438 -25.281 10.359 1 68.94 214 HIS B CA 1
ATOM 4042 C C . HIS B 1 214 ? -18.578 -24.047 10.133 1 68.94 214 HIS B C 1
ATOM 4044 O O . HIS B 1 214 ? -18.781 -23.016 10.773 1 68.94 214 HIS B O 1
ATOM 4050 N N . ASP B 1 215 ? -17.672 -24.156 9.188 1 83.75 215 ASP B N 1
ATOM 4051 C CA . ASP B 1 215 ? -16.766 -23.031 8.977 1 83.75 215 ASP B CA 1
ATOM 4052 C C . ASP B 1 215 ? -16.688 -22.656 7.496 1 83.75 215 ASP B C 1
ATOM 4054 O O . ASP B 1 215 ? -17.047 -23.453 6.629 1 83.75 215 ASP B O 1
ATOM 4058 N N . ASP B 1 216 ? -16.297 -21.469 7.25 1 89.06 216 ASP B N 1
ATOM 4059 C CA . ASP B 1 216 ? -16.047 -21.078 5.867 1 89.06 216 ASP B CA 1
ATOM 4060 C C . ASP B 1 216 ? -14.93 -21.922 5.254 1 89.06 216 ASP B C 1
ATOM 4062 O O . ASP B 1 216 ? -13.953 -22.25 5.926 1 89.06 216 ASP B O 1
ATOM 4066 N N . VAL B 1 217 ? -15.102 -22.344 4.047 1 91.31 217 VAL B N 1
ATOM 4067 C CA . VAL B 1 217 ? -14.078 -23.125 3.342 1 91.31 217 VAL B CA 1
ATOM 4068 C C . VAL B 1 217 ? -13.625 -22.359 2.1 1 91.31 217 VAL B C 1
ATOM 4070 O O . VAL B 1 217 ? -14.445 -21.938 1.284 1 91.31 217 VAL B O 1
ATOM 4073 N N . THR B 1 218 ? -12.367 -22.156 2.006 1 94.38 218 THR B N 1
ATOM 4074 C CA . THR B 1 218 ? -11.773 -21.594 0.799 1 94.38 218 THR B CA 1
ATOM 4075 C C . THR B 1 218 ? -10.672 -22.5 0.265 1 94.38 218 THR B C 1
ATOM 4077 O O . THR B 1 218 ? -9.836 -23 1.03 1 94.38 218 THR B O 1
ATOM 4080 N N . LEU B 1 219 ? -10.711 -22.812 -0.989 1 95.75 219 LEU B N 1
ATOM 4081 C CA . LEU B 1 219 ? -9.695 -23.578 -1.705 1 95.75 219 LEU B CA 1
ATOM 4082 C C . LEU B 1 219 ? -9.25 -22.844 -2.965 1 95.75 219 LEU B C 1
ATOM 4084 O O . LEU B 1 219 ? -10.086 -22.391 -3.754 1 95.75 219 LEU B O 1
ATOM 4088 N N . LEU B 1 220 ? -7.98 -22.656 -3.062 1 96.25 220 LEU B N 1
ATOM 4089 C CA . LEU B 1 220 ? -7.406 -22.016 -4.242 1 96.25 220 LEU B CA 1
ATOM 4090 C C . LEU B 1 220 ? -6.32 -22.891 -4.859 1 96.25 220 LEU B C 1
ATOM 4092 O O . LEU B 1 220 ? -5.371 -23.281 -4.18 1 96.25 220 LEU B O 1
ATOM 4096 N N . LEU B 1 221 ? -6.516 -23.234 -6.129 1 96 221 LEU B N 1
ATOM 4097 C CA . LEU B 1 221 ? -5.52 -23.953 -6.918 1 96 221 LEU B CA 1
ATOM 4098 C C . LEU B 1 221 ? -4.93 -23.047 -7.996 1 96 221 LEU B C 1
ATOM 4100 O O . LEU B 1 221 ? -5.668 -22.391 -8.734 1 96 221 LEU B O 1
ATOM 4104 N N . THR B 1 222 ? -3.664 -22.984 -8.031 1 92.75 222 THR B N 1
ATOM 4105 C CA . THR B 1 222 ? -2.973 -22.219 -9.055 1 92.75 222 THR B CA 1
ATOM 4106 C C . THR B 1 222 ? -1.858 -23.047 -9.695 1 92.75 222 THR B C 1
ATOM 4108 O O . THR B 1 222 ? -0.956 -23.516 -9 1 92.75 222 THR B O 1
ATOM 4111 N N . ARG B 1 223 ? -1.943 -23.141 -10.945 1 91.06 223 ARG B N 1
ATOM 4112 C CA . ARG B 1 223 ? -0.915 -23.891 -11.656 1 91.06 223 ARG B CA 1
ATOM 4113 C C . ARG B 1 223 ? 0.175 -22.969 -12.188 1 91.06 223 ARG B C 1
ATOM 4115 O O . ARG B 1 223 ? -0.121 -21.953 -12.812 1 91.06 223 ARG B O 1
ATOM 4122 N N . ILE B 1 224 ? 1.394 -23.312 -11.93 1 87.56 224 ILE B N 1
ATOM 4123 C CA . ILE B 1 224 ? 2.527 -22.547 -12.445 1 87.56 224 ILE B CA 1
ATOM 4124 C C . ILE B 1 224 ? 2.582 -22.672 -13.969 1 87.56 224 ILE B C 1
ATOM 4126 O O . ILE B 1 224 ? 2.604 -23.781 -14.5 1 87.56 224 ILE B O 1
ATOM 4130 N N . PRO B 1 225 ? 2.504 -21.5 -14.578 1 77.38 225 PRO B N 1
ATOM 4131 C CA . PRO B 1 225 ? 2.504 -21.547 -16.047 1 77.38 225 PRO B CA 1
ATOM 4132 C C . PRO B 1 225 ? 3.758 -22.203 -16.609 1 77.38 225 PRO B C 1
ATOM 4134 O O . PRO B 1 225 ? 4.785 -22.281 -15.938 1 77.38 225 PRO B O 1
ATOM 4137 N N . GLU B 1 226 ? 3.516 -22.719 -17.859 1 73.19 226 GLU B N 1
ATOM 4138 C CA . GLU B 1 226 ? 4.672 -23.25 -18.578 1 73.19 226 GLU B CA 1
ATOM 4139 C C . GLU B 1 226 ? 5.664 -22.141 -18.906 1 73.19 226 GLU B C 1
ATOM 4141 O O . GLU B 1 226 ? 5.332 -20.953 -18.812 1 73.19 226 GLU B O 1
ATOM 4146 N N . ALA B 1 227 ? 6.887 -22.469 -19.172 1 69.31 227 ALA B N 1
ATOM 4147 C CA . ALA B 1 227 ? 7.953 -21.531 -19.484 1 69.31 227 ALA B CA 1
ATOM 4148 C C . ALA B 1 227 ? 7.578 -20.641 -20.672 1 69.31 227 ALA B C 1
ATOM 4150 O O . ALA B 1 227 ? 6.824 -21.062 -21.547 1 69.31 227 ALA B O 1
ATOM 4151 N N . PRO B 1 228 ? 8 -19.344 -20.469 1 73.56 228 PRO B N 1
ATOM 4152 C CA . PRO B 1 228 ? 7.84 -18.531 -21.672 1 73.56 228 PRO B CA 1
ATOM 4153 C C . PRO B 1 228 ? 8.477 -19.156 -22.906 1 73.56 228 PRO B C 1
ATOM 4155 O O . PRO B 1 228 ? 9.281 -20.094 -22.781 1 73.56 228 PRO B O 1
ATOM 4158 N N . LEU B 1 229 ? 8.008 -18.656 -24.016 1 77.19 229 LEU B N 1
ATOM 4159 C CA . LEU B 1 229 ? 8.539 -19.188 -25.266 1 77.19 229 LEU B CA 1
ATOM 4160 C C . LEU B 1 229 ? 10.047 -18.969 -25.359 1 77.19 229 LEU B C 1
ATOM 4162 O O . LEU B 1 229 ? 10.773 -19.844 -25.859 1 77.19 229 LEU B O 1
ATOM 4166 N N . ALA B 1 230 ? 10.469 -17.828 -24.859 1 87.31 230 ALA B N 1
ATOM 4167 C CA . ALA B 1 230 ? 11.898 -17.516 -24.875 1 87.31 230 ALA B CA 1
ATOM 4168 C C . ALA B 1 230 ? 12.234 -16.453 -23.828 1 87.31 230 ALA B C 1
ATOM 4170 O O . ALA B 1 230 ? 11.414 -15.578 -23.531 1 87.31 230 ALA B O 1
ATOM 4171 N N . THR B 1 231 ? 13.414 -16.625 -23.281 1 90.19 231 THR B N 1
ATOM 4172 C CA . THR B 1 231 ? 13.938 -15.648 -22.344 1 90.19 231 THR B CA 1
ATOM 4173 C C . THR B 1 231 ? 15.422 -15.398 -22.594 1 90.19 231 THR B C 1
ATOM 4175 O O . THR B 1 231 ? 16.125 -16.266 -23.125 1 90.19 231 THR B O 1
ATOM 4178 N N . ALA B 1 232 ? 15.859 -14.188 -22.328 1 94.06 232 ALA B N 1
ATOM 4179 C CA . ALA B 1 232 ? 17.266 -13.805 -22.391 1 94.06 232 ALA B CA 1
ATOM 4180 C C . ALA B 1 232 ? 17.594 -12.766 -21.312 1 94.06 232 ALA B C 1
ATOM 4182 O O . ALA B 1 232 ? 16.766 -11.938 -20.969 1 94.06 232 ALA B O 1
ATOM 4183 N N . ALA B 1 233 ? 18.797 -12.914 -20.797 1 94.75 233 ALA B N 1
ATOM 4184 C CA . ALA B 1 233 ? 19.188 -11.969 -19.75 1 94.75 233 ALA B CA 1
ATOM 4185 C C . ALA B 1 233 ? 20.672 -11.609 -19.859 1 94.75 233 ALA B C 1
ATOM 4187 O O . ALA B 1 233 ? 21.469 -12.375 -20.406 1 94.75 233 ALA B O 1
ATOM 4188 N N . THR B 1 234 ? 20.969 -10.414 -19.453 1 95.81 234 THR B N 1
ATOM 4189 C CA . THR B 1 234 ? 22.359 -9.977 -19.359 1 95.81 234 THR B CA 1
ATOM 4190 C C . THR B 1 234 ? 22.547 -9 -18.188 1 95.81 234 THR B C 1
ATOM 4192 O O . THR B 1 234 ? 21.562 -8.484 -17.641 1 95.81 234 THR B O 1
ATOM 4195 N N . GLU B 1 235 ? 23.734 -8.891 -17.75 1 95.75 235 GLU B N 1
ATOM 4196 C CA . GLU B 1 235 ? 24.109 -7.926 -16.719 1 95.75 235 GLU B CA 1
ATOM 4197 C C . GLU B 1 235 ? 25.078 -6.887 -17.266 1 95.75 235 GLU B C 1
ATOM 4199 O O . GLU B 1 235 ? 26.047 -7.234 -17.953 1 95.75 235 GLU B O 1
ATOM 4204 N N . LEU B 1 236 ? 24.734 -5.699 -16.969 1 95.56 236 LEU B N 1
ATOM 4205 C CA . LEU B 1 236 ? 25.531 -4.582 -17.453 1 95.56 236 LEU B CA 1
ATOM 4206 C C . LEU B 1 236 ? 26.047 -3.746 -16.297 1 95.56 236 LEU B C 1
ATOM 4208 O O . LEU B 1 236 ? 25.375 -3.604 -15.273 1 95.56 236 LEU B O 1
ATOM 4212 N N . PRO B 1 237 ? 27.281 -3.246 -16.469 1 93.44 237 PRO B N 1
ATOM 4213 C CA . PRO B 1 237 ? 27.719 -2.281 -15.469 1 93.44 237 PRO B CA 1
ATOM 4214 C C . PRO B 1 237 ? 26.953 -0.97 -15.516 1 93.44 237 PRO B C 1
ATOM 4216 O O . PRO B 1 237 ? 26.297 -0.668 -16.531 1 93.44 237 PRO B O 1
ATOM 4219 N N . ALA B 1 238 ? 27.047 -0.263 -14.469 1 90.81 238 ALA B N 1
ATOM 4220 C CA . ALA B 1 238 ? 26.344 1.021 -14.438 1 90.81 238 ALA B CA 1
ATOM 4221 C C . ALA B 1 238 ? 27.203 2.131 -15.023 1 90.81 238 ALA B C 1
ATOM 4223 O O . ALA B 1 238 ? 27.609 3.053 -14.312 1 90.81 238 ALA B O 1
ATOM 4224 N N . VAL B 1 239 ? 27.422 2.041 -16.281 1 92.5 239 VAL B N 1
ATOM 4225 C CA . VAL B 1 239 ? 28.219 3.023 -17.031 1 92.5 239 VAL B CA 1
ATOM 4226 C C . VAL B 1 239 ? 27.469 3.438 -18.297 1 92.5 239 VAL B C 1
ATOM 4228 O O . VAL B 1 239 ? 26.641 2.684 -18.797 1 92.5 239 VAL B O 1
ATOM 4231 N N . PRO B 1 240 ? 27.75 4.559 -18.797 1 91.19 240 PRO B N 1
ATOM 4232 C CA . PRO B 1 240 ? 27 5.094 -19.938 1 91.19 240 PRO B CA 1
ATOM 4233 C C . PRO B 1 240 ? 27.031 4.164 -21.141 1 91.19 240 PRO B C 1
ATOM 4235 O O . PRO B 1 240 ? 26.062 4.094 -21.906 1 91.19 240 PRO B O 1
ATOM 4238 N N . GLU B 1 241 ? 28.062 3.432 -21.281 1 94 241 GLU B N 1
ATOM 4239 C CA . GLU B 1 241 ? 28.203 2.529 -22.422 1 94 241 GLU B CA 1
ATOM 4240 C C . GLU B 1 241 ? 27.188 1.393 -22.375 1 94 241 GLU B C 1
ATOM 4242 O O . GLU B 1 241 ? 26.922 0.75 -23.375 1 94 241 GLU B O 1
ATOM 4247 N N . SER B 1 242 ? 26.688 1.221 -21.234 1 95 242 SER B N 1
ATOM 4248 C CA . SER B 1 242 ? 25.75 0.114 -21.031 1 95 242 SER B CA 1
ATOM 4249 C C . SER B 1 242 ? 24.438 0.359 -21.766 1 95 242 SER B C 1
ATOM 4251 O O . SER B 1 242 ? 23.703 -0.585 -22.078 1 95 242 SER B O 1
ATOM 4253 N N . VAL B 1 243 ? 24.172 1.609 -22.094 1 93.62 243 VAL B N 1
ATOM 4254 C CA . VAL B 1 243 ? 22.953 1.906 -22.828 1 93.62 243 VAL B CA 1
ATOM 4255 C C . VAL B 1 243 ? 23.047 1.328 -24.25 1 93.62 243 VAL B C 1
ATOM 4257 O O . VAL B 1 243 ? 22.141 0.621 -24.688 1 93.62 243 VAL B O 1
ATOM 4260 N N . ALA B 1 244 ? 24.172 1.558 -24.797 1 94.94 244 ALA B N 1
ATOM 4261 C CA . ALA B 1 244 ? 24.391 1.01 -26.125 1 94.94 244 ALA B CA 1
ATOM 4262 C C . ALA B 1 244 ? 24.469 -0.514 -26.094 1 94.94 244 ALA B C 1
ATOM 4264 O O . ALA B 1 244 ? 23.953 -1.189 -26.984 1 94.94 244 ALA B O 1
ATOM 4265 N N . ALA B 1 245 ? 25.062 -0.975 -25.125 1 96.94 245 ALA B N 1
ATOM 4266 C CA . ALA B 1 245 ? 25.188 -2.422 -24.969 1 96.94 245 ALA B CA 1
ATOM 4267 C C . ALA B 1 245 ? 23.812 -3.072 -24.781 1 96.94 245 ALA B C 1
ATOM 4269 O O . ALA B 1 245 ? 23.562 -4.16 -25.312 1 96.94 245 ALA B O 1
ATOM 4270 N N . GLY B 1 246 ? 23.016 -2.438 -24.031 1 96.88 246 GLY B N 1
ATOM 4271 C CA . GLY B 1 246 ? 21.672 -2.941 -23.812 1 96.88 246 GLY B CA 1
ATOM 4272 C C . GLY B 1 246 ? 20.844 -2.98 -25.094 1 96.88 246 GLY B C 1
ATOM 4273 O O . GLY B 1 246 ? 20.125 -3.953 -25.344 1 96.88 246 GLY B O 1
ATOM 4274 N N . ARG B 1 247 ? 20.984 -1.936 -25.859 1 95 247 ARG B N 1
ATOM 4275 C CA . ARG B 1 247 ? 20.297 -1.902 -27.141 1 95 247 ARG B CA 1
ATOM 4276 C C . ARG B 1 247 ? 20.781 -3.023 -28.047 1 95 247 ARG B C 1
ATOM 4278 O O . ARG B 1 247 ? 19.984 -3.67 -28.734 1 95 247 ARG B O 1
ATOM 4285 N N . GLY B 1 248 ? 22.047 -3.158 -28.031 1 95.81 248 GLY B N 1
ATOM 4286 C CA . GLY B 1 248 ? 22.609 -4.242 -28.828 1 95.81 248 GLY B CA 1
ATOM 4287 C C . GLY B 1 248 ? 22.109 -5.609 -28.406 1 95.81 248 GLY B C 1
ATOM 4288 O O . GLY B 1 248 ? 21.766 -6.438 -29.25 1 95.81 248 GLY B O 1
ATOM 4289 N N . PHE B 1 249 ? 22.047 -5.789 -27.203 1 97.31 249 PHE B N 1
ATOM 4290 C CA . PHE B 1 249 ? 21.547 -7.039 -26.641 1 97.31 249 PHE B CA 1
ATOM 4291 C C . PHE B 1 249 ? 20.094 -7.273 -27.062 1 97.31 249 PHE B C 1
ATOM 4293 O O . PHE B 1 249 ? 19.734 -8.375 -27.484 1 97.31 249 PHE B O 1
ATOM 4300 N N . LEU B 1 250 ? 19.328 -6.219 -26.922 1 96.56 250 LEU B N 1
ATOM 4301 C CA . LEU B 1 250 ? 17.922 -6.305 -27.312 1 96.56 250 LEU B CA 1
ATOM 4302 C C . LEU B 1 250 ? 17.781 -6.668 -28.781 1 96.56 250 LEU B C 1
ATOM 4304 O O . LEU B 1 250 ? 17.047 -7.594 -29.125 1 96.56 250 LEU B O 1
ATOM 4308 N N . ASP B 1 251 ? 18.562 -6.023 -29.578 1 95 251 ASP B N 1
ATOM 4309 C CA . ASP B 1 251 ? 18.469 -6.238 -31.016 1 95 251 ASP B CA 1
ATOM 4310 C C . ASP B 1 251 ? 18.875 -7.664 -31.391 1 95 251 ASP B C 1
ATOM 4312 O O . ASP B 1 251 ? 18.203 -8.32 -32.188 1 95 251 ASP B O 1
ATOM 4316 N N . ARG B 1 252 ? 19.906 -8.109 -30.844 1 95.44 252 ARG B N 1
ATOM 4317 C CA . ARG B 1 252 ? 20.375 -9.461 -31.125 1 95.44 252 ARG B CA 1
ATOM 4318 C C . ARG B 1 252 ? 19.359 -10.508 -30.672 1 95.44 252 ARG B C 1
ATOM 4320 O O . ARG B 1 252 ? 19.094 -11.477 -31.375 1 95.44 252 ARG B O 1
ATOM 4327 N N . THR B 1 253 ? 18.844 -10.234 -29.547 1 95.75 253 THR B N 1
ATOM 4328 C CA . THR B 1 253 ? 17.906 -11.195 -28.953 1 95.75 253 THR B CA 1
ATOM 4329 C C . THR B 1 253 ? 16.609 -11.242 -29.766 1 95.75 253 THR B C 1
ATOM 4331 O O . THR B 1 253 ? 16.141 -12.328 -30.125 1 95.75 253 THR B O 1
ATOM 4334 N N . LEU B 1 254 ? 16.125 -10.086 -30.078 1 94.88 254 LEU B N 1
ATOM 4335 C CA . LEU B 1 254 ? 14.875 -10.047 -30.844 1 94.88 254 LEU B CA 1
ATOM 4336 C C . LEU B 1 254 ? 15.086 -10.609 -32.25 1 94.88 254 LEU B C 1
ATOM 4338 O O . LEU B 1 254 ? 14.195 -11.258 -32.781 1 94.88 254 LEU B O 1
ATOM 4342 N N . GLY B 1 255 ? 16.219 -10.32 -32.75 1 93.12 255 GLY B N 1
ATOM 4343 C CA . GLY B 1 255 ? 16.562 -10.922 -34.031 1 93.12 255 GLY B CA 1
ATOM 4344 C C . GLY B 1 255 ? 16.578 -12.438 -34 1 93.12 255 GLY B C 1
ATOM 4345 O O . GLY B 1 255 ? 16.031 -13.086 -34.906 1 93.12 255 GLY B O 1
ATOM 4346 N N . SER B 1 256 ? 17.109 -12.945 -33 1 94.19 256 SER B N 1
ATOM 4347 C CA . SER B 1 256 ? 17.188 -14.391 -32.844 1 94.19 256 SER B CA 1
ATOM 4348 C C . SER B 1 256 ? 15.812 -15.008 -32.625 1 94.19 256 SER B C 1
ATOM 4350 O O . SER B 1 256 ? 15.586 -16.172 -32.969 1 94.19 256 SER B O 1
ATOM 4352 N N . TRP B 1 257 ? 14.938 -14.203 -32.062 1 93.19 257 TRP B N 1
ATOM 4353 C CA . TRP B 1 257 ? 13.594 -14.695 -31.781 1 93.19 257 TRP B CA 1
ATOM 4354 C C . TRP B 1 257 ? 12.664 -14.469 -32.969 1 93.19 257 TRP B C 1
ATOM 4356 O O . TRP B 1 257 ? 11.523 -14.938 -32.969 1 93.19 257 TRP B O 1
ATOM 4366 N N . GLY B 1 258 ? 13.125 -13.734 -33.906 1 89.31 258 GLY B N 1
ATOM 4367 C CA . GLY B 1 258 ? 12.297 -13.422 -35.062 1 89.31 258 GLY B CA 1
ATOM 4368 C C . GLY B 1 258 ? 11.227 -12.391 -34.781 1 89.31 258 GLY B C 1
ATOM 4369 O O . GLY B 1 258 ? 10.141 -12.422 -35.375 1 89.31 258 GLY B O 1
ATOM 4370 N N . CYS B 1 259 ? 11.484 -11.539 -33.812 1 84.81 259 CYS B N 1
ATOM 4371 C CA . CYS B 1 259 ? 10.547 -10.5 -33.406 1 84.81 259 CYS B CA 1
ATOM 4372 C C . CYS B 1 259 ? 10.992 -9.133 -33.906 1 84.81 259 CYS B C 1
ATOM 4374 O O . CYS B 1 259 ? 11.703 -8.406 -33.188 1 84.81 259 CYS B O 1
ATOM 4376 N N . ALA B 1 260 ? 10.578 -8.695 -35 1 75.88 260 ALA B N 1
ATOM 4377 C CA . ALA B 1 260 ? 11.07 -7.449 -35.594 1 75.88 260 ALA B CA 1
ATOM 4378 C C . ALA B 1 260 ? 10.133 -6.293 -35.281 1 75.88 260 ALA B C 1
ATOM 4380 O O . ALA B 1 260 ? 10.57 -5.156 -35.094 1 75.88 260 ALA B O 1
ATOM 4381 N N . ASP B 1 261 ? 8.938 -6.41 -35.156 1 78.38 261 ASP B N 1
ATOM 4382 C CA . ASP B 1 261 ? 7.934 -5.348 -35.125 1 78.38 261 ASP B CA 1
ATOM 4383 C C . ASP B 1 261 ? 8.102 -4.453 -33.906 1 78.38 261 ASP B C 1
ATOM 4385 O O . ASP B 1 261 ? 8.219 -3.23 -34.031 1 78.38 261 ASP B O 1
ATOM 4389 N N . PRO B 1 262 ? 8.219 -5.07 -32.75 1 73.88 262 PRO B N 1
ATOM 4390 C CA . PRO B 1 262 ? 8.266 -4.188 -31.578 1 73.88 262 PRO B CA 1
ATOM 4391 C C . PRO B 1 262 ? 9.664 -3.641 -31.312 1 73.88 262 PRO B C 1
ATOM 4393 O O . PRO B 1 262 ? 9.883 -2.941 -30.312 1 73.88 262 PRO B O 1
ATOM 4396 N N . ALA B 1 263 ? 10.57 -3.801 -32.219 1 83.56 263 ALA B N 1
ATOM 4397 C CA . ALA B 1 263 ? 11.984 -3.564 -31.922 1 83.56 263 ALA B CA 1
ATOM 4398 C C . ALA B 1 263 ? 12.266 -2.074 -31.75 1 83.56 263 ALA B C 1
ATOM 4400 O O . ALA B 1 263 ? 13.031 -1.68 -30.859 1 83.56 263 ALA B O 1
ATOM 4401 N N . GLY B 1 264 ? 11.594 -1.314 -32.531 1 87.88 264 GLY B N 1
ATOM 4402 C CA . GLY B 1 264 ? 11.836 0.115 -32.438 1 87.88 264 GLY B CA 1
ATOM 4403 C C . GLY B 1 264 ? 11.406 0.706 -31.109 1 87.88 264 GLY B C 1
ATOM 4404 O O . GLY B 1 264 ? 12.195 1.343 -30.422 1 87.88 264 GLY B O 1
ATOM 4405 N N . ASP B 1 265 ? 10.18 0.399 -30.844 1 89.94 265 ASP B N 1
ATOM 4406 C CA . ASP B 1 265 ? 9.633 0.906 -29.578 1 89.94 265 ASP B CA 1
ATOM 4407 C C . ASP B 1 265 ? 10.375 0.319 -28.391 1 89.94 265 ASP B C 1
ATOM 4409 O O . ASP B 1 265 ? 10.672 1.03 -27.422 1 89.94 265 ASP B O 1
ATOM 4413 N N . ALA B 1 266 ? 10.703 -0.909 -28.5 1 93.75 266 ALA B N 1
ATOM 4414 C CA . ALA B 1 266 ? 11.406 -1.579 -27.422 1 93.75 266 ALA B CA 1
ATOM 4415 C C . ALA B 1 266 ? 12.781 -0.96 -27.188 1 93.75 266 ALA B C 1
ATOM 4417 O O . ALA B 1 266 ? 13.203 -0.765 -26.047 1 93.75 266 ALA B O 1
ATOM 4418 N N . ARG B 1 267 ? 13.398 -0.664 -28.266 1 92.12 267 ARG B N 1
ATOM 4419 C CA . ARG B 1 267 ? 14.727 -0.061 -28.203 1 92.12 267 ARG B CA 1
ATOM 4420 C C . ARG B 1 267 ? 14.672 1.306 -27.531 1 92.12 267 ARG B C 1
ATOM 4422 O O . ARG B 1 267 ? 15.5 1.615 -26.672 1 92.12 267 ARG B O 1
ATOM 4429 N N . LEU B 1 268 ? 13.727 2.057 -27.938 1 90.12 268 LEU B N 1
ATOM 4430 C CA . LEU B 1 268 ? 13.57 3.393 -27.359 1 90.12 268 LEU B CA 1
ATOM 4431 C C . LEU B 1 268 ? 13.281 3.316 -25.875 1 90.12 268 LEU B C 1
ATOM 4433 O O . LEU B 1 268 ? 13.875 4.055 -25.078 1 90.12 268 LEU B O 1
ATOM 4437 N N . LEU B 1 269 ? 12.398 2.447 -25.547 1 91.31 269 LEU B N 1
ATOM 4438 C CA . LEU B 1 269 ? 11.992 2.309 -24.156 1 91.31 269 LEU B CA 1
ATOM 4439 C C . LEU B 1 269 ? 13.156 1.806 -23.297 1 91.31 269 LEU B C 1
ATOM 4441 O O . LEU B 1 269 ? 13.414 2.34 -22.219 1 91.31 269 LEU B O 1
ATOM 4445 N N . LEU B 1 270 ? 13.82 0.863 -23.812 1 93.19 270 LEU B N 1
ATOM 4446 C CA . LEU B 1 270 ? 14.969 0.323 -23.094 1 93.19 270 LEU B CA 1
ATOM 4447 C C . LEU B 1 270 ? 16.031 1.394 -22.875 1 93.19 270 LEU B C 1
ATOM 4449 O O . LEU B 1 270 ? 16.609 1.506 -21.797 1 93.19 270 LEU B O 1
ATOM 4453 N N . SER B 1 271 ? 16.25 2.141 -23.891 1 90 271 SER B N 1
ATOM 4454 C CA . SER B 1 271 ? 17.25 3.193 -23.828 1 90 271 SER B CA 1
ATOM 4455 C C . SER B 1 271 ? 16.922 4.207 -22.734 1 90 271 SER B C 1
ATOM 4457 O O . SER B 1 271 ? 17.812 4.625 -21.984 1 90 271 SER B O 1
ATOM 4459 N N . GLU B 1 272 ? 15.711 4.562 -22.734 1 86.5 272 GLU B N 1
ATOM 4460 C CA . GLU B 1 272 ? 15.273 5.547 -21.75 1 86.5 272 GLU B CA 1
ATOM 4461 C C . GLU B 1 272 ? 15.445 5.02 -20.328 1 86.5 272 GLU B C 1
ATOM 4463 O O . GLU B 1 272 ? 15.961 5.727 -19.453 1 86.5 272 GLU B O 1
ATOM 4468 N N . ILE B 1 273 ? 15.023 3.814 -20.109 1 87.06 273 ILE B N 1
ATOM 4469 C CA . ILE B 1 273 ? 15.055 3.236 -18.766 1 87.06 273 ILE B CA 1
ATOM 4470 C C . ILE B 1 273 ? 16.5 2.961 -18.344 1 87.06 273 ILE B C 1
ATOM 4472 O O . ILE B 1 273 ? 16.891 3.221 -17.203 1 87.06 273 ILE B O 1
ATOM 4476 N N . LEU B 1 274 ? 17.281 2.486 -19.281 1 90 274 LEU B N 1
ATOM 4477 C CA . LEU B 1 274 ? 18.688 2.213 -18.969 1 90 274 LEU B CA 1
ATOM 4478 C C . LEU B 1 274 ? 19.438 3.506 -18.672 1 90 274 LEU B C 1
ATOM 4480 O O . LEU B 1 274 ? 20.297 3.535 -17.797 1 90 274 LEU B O 1
ATOM 4484 N N . THR B 1 275 ? 19.156 4.504 -19.438 1 85.88 275 THR B N 1
ATOM 4485 C CA . THR B 1 275 ? 19.797 5.793 -19.188 1 85.88 275 THR B CA 1
ATOM 4486 C C . THR B 1 275 ? 19.531 6.273 -17.766 1 85.88 275 THR B C 1
ATOM 4488 O O . THR B 1 275 ? 20.438 6.738 -17.078 1 85.88 275 THR B O 1
ATOM 4491 N N . ASN B 1 276 ? 18.344 6.098 -17.406 1 79.62 276 ASN B N 1
ATOM 4492 C CA . ASN B 1 276 ? 17.984 6.492 -16.047 1 79.62 276 ASN B CA 1
ATOM 4493 C C . ASN B 1 276 ? 18.672 5.617 -15.008 1 79.62 276 ASN B C 1
ATOM 4495 O O . ASN B 1 276 ? 19.125 6.109 -13.969 1 79.62 276 ASN B O 1
ATOM 4499 N N . ALA B 1 277 ? 18.703 4.398 -15.25 1 83.88 277 ALA B N 1
ATOM 4500 C CA . ALA B 1 277 ? 19.344 3.465 -14.32 1 83.88 277 ALA B CA 1
ATOM 4501 C C . ALA B 1 277 ? 20.828 3.77 -14.172 1 83.88 277 ALA B C 1
ATOM 4503 O O . ALA B 1 277 ? 21.375 3.758 -13.062 1 83.88 277 ALA B O 1
ATOM 4504 N N . VAL B 1 278 ? 21.453 4.008 -15.289 1 85 278 VAL B N 1
ATOM 4505 C CA . VAL B 1 278 ? 22.891 4.297 -15.281 1 85 278 VAL B CA 1
ATOM 4506 C C . VAL B 1 278 ? 23.156 5.586 -14.508 1 85 278 VAL B C 1
ATOM 4508 O O . VAL B 1 278 ? 24.156 5.695 -13.797 1 85 278 VAL B O 1
ATOM 4511 N N . ARG B 1 279 ? 22.266 6.492 -14.594 1 77.88 279 ARG B N 1
ATOM 4512 C CA . ARG B 1 279 ? 22.438 7.797 -13.961 1 77.88 279 ARG B CA 1
ATOM 4513 C C . ARG B 1 279 ? 22.234 7.703 -12.453 1 77.88 279 ARG B C 1
ATOM 4515 O O . ARG B 1 279 ? 22.891 8.406 -11.688 1 77.88 279 ARG B O 1
ATOM 4522 N N . HIS B 1 280 ? 21.359 6.789 -12.031 1 70.94 280 HIS B N 1
ATOM 4523 C CA . HIS B 1 280 ? 20.906 6.895 -10.641 1 70.94 280 HIS B CA 1
ATOM 4524 C C . HIS B 1 280 ? 21.297 5.652 -9.844 1 70.94 280 HIS B C 1
ATOM 4526 O O . HIS B 1 280 ? 21.203 5.648 -8.617 1 70.94 280 HIS B O 1
ATOM 4532 N N . ALA B 1 281 ? 21.578 4.574 -10.477 1 65.19 281 ALA B N 1
ATOM 4533 C CA . ALA B 1 281 ? 21.734 3.318 -9.742 1 65.19 281 ALA B CA 1
ATOM 4534 C C . ALA B 1 281 ? 23.203 2.928 -9.617 1 65.19 281 ALA B C 1
ATOM 4536 O O . ALA B 1 281 ? 24.047 3.422 -10.375 1 65.19 281 ALA B O 1
ATOM 4537 N N . GLN B 1 282 ? 23.391 2.283 -8.469 1 70 282 GLN B N 1
ATOM 4538 C CA . GLN B 1 282 ? 24.656 1.576 -8.375 1 70 282 GLN B CA 1
ATOM 4539 C C . GLN B 1 282 ? 24.578 0.214 -9.062 1 70 282 GLN B C 1
ATOM 4541 O O . GLN B 1 282 ? 23.547 -0.448 -9.023 1 70 282 GLN B O 1
ATOM 4546 N N . GLY B 1 283 ? 25.438 0.04 -10.031 1 68.44 283 GLY B N 1
ATOM 4547 C CA . GLY B 1 283 ? 25.438 -1.223 -10.75 1 68.44 283 GLY B CA 1
ATOM 4548 C C . GLY B 1 283 ? 25.531 -2.432 -9.836 1 68.44 283 GLY B C 1
ATOM 4549 O O . GLY B 1 283 ? 25.562 -2.289 -8.617 1 68.44 283 GLY B O 1
ATOM 4550 N N . PRO B 1 284 ? 25.359 -3.625 -10.406 1 88.44 284 PRO B N 1
ATOM 4551 C CA . PRO B 1 284 ? 25.078 -3.924 -11.812 1 88.44 284 PRO B CA 1
ATOM 4552 C C . PRO B 1 284 ? 23.609 -3.699 -12.172 1 88.44 284 PRO B C 1
ATOM 4554 O O . PRO B 1 284 ? 22.766 -3.594 -11.289 1 88.44 284 PRO B O 1
ATOM 4557 N N . ILE B 1 285 ? 23.406 -3.512 -13.523 1 93.12 285 ILE B N 1
ATOM 4558 C CA . ILE B 1 285 ? 22.062 -3.373 -14.078 1 93.12 285 ILE B CA 1
ATOM 4559 C C . ILE B 1 285 ? 21.688 -4.648 -14.828 1 93.12 285 ILE B C 1
ATOM 4561 O O . ILE B 1 285 ? 22.422 -5.098 -15.711 1 93.12 285 ILE B O 1
ATOM 4565 N N . GLY B 1 286 ? 20.594 -5.184 -14.422 1 94.38 286 GLY B N 1
ATOM 4566 C CA . GLY B 1 286 ? 20.094 -6.375 -15.102 1 94.38 286 GLY B CA 1
ATOM 4567 C C . GLY B 1 286 ? 19.078 -6.066 -16.188 1 94.38 286 GLY B C 1
ATOM 4568 O O . GLY B 1 286 ? 18.234 -5.191 -16.016 1 94.38 286 GLY B O 1
ATOM 4569 N N . VAL B 1 287 ? 19.266 -6.758 -17.344 1 95.88 287 VAL B N 1
ATOM 4570 C CA . VAL B 1 287 ? 18.281 -6.668 -18.422 1 95.88 287 VAL B CA 1
ATOM 4571 C C . VAL B 1 287 ? 17.734 -8.062 -18.734 1 95.88 287 VAL B C 1
ATOM 4573 O O . VAL B 1 287 ? 18.516 -8.984 -19.016 1 95.88 287 VAL B O 1
ATOM 4576 N N . ARG B 1 288 ? 16.453 -8.141 -18.688 1 94 288 ARG B N 1
ATOM 4577 C CA . ARG B 1 288 ? 15.82 -9.414 -18.984 1 94 288 ARG B CA 1
ATOM 4578 C C . ARG B 1 288 ? 14.695 -9.242 -20.016 1 94 288 ARG B C 1
ATOM 4580 O O . ARG B 1 288 ? 13.883 -8.32 -19.891 1 94 288 ARG B O 1
ATOM 4587 N N . LEU B 1 289 ? 14.719 -10.109 -21 1 94.31 289 LEU B N 1
ATOM 4588 C CA . LEU B 1 289 ? 13.672 -10.148 -22.031 1 94.31 289 LEU B CA 1
ATOM 4589 C C . LEU B 1 289 ? 12.883 -11.445 -21.953 1 94.31 289 LEU B C 1
ATOM 4591 O O . LEU B 1 289 ? 13.445 -12.516 -21.719 1 94.31 289 LEU B O 1
ATOM 4595 N N . CYS B 1 290 ? 11.617 -11.289 -22.031 1 90.94 290 CYS B N 1
ATOM 4596 C CA . CYS B 1 290 ? 10.719 -12.438 -22.062 1 90.94 290 CYS B CA 1
ATOM 4597 C C . CYS B 1 290 ? 9.68 -12.281 -23.172 1 90.94 290 CYS B C 1
ATOM 4599 O O . CYS B 1 290 ? 9.102 -11.211 -23.344 1 90.94 290 CYS B O 1
ATOM 4601 N N . ARG B 1 291 ? 9.562 -13.352 -23.891 1 89.75 291 ARG B N 1
ATOM 4602 C CA . ARG B 1 291 ? 8.578 -13.281 -24.969 1 89.75 291 ARG B CA 1
ATOM 4603 C C . ARG B 1 291 ? 7.551 -14.398 -24.844 1 89.75 291 ARG B C 1
ATOM 4605 O O . ARG B 1 291 ? 7.902 -15.547 -24.578 1 89.75 291 ARG B O 1
ATOM 4612 N N . THR B 1 292 ? 6.352 -14.023 -24.953 1 83.19 292 THR B N 1
ATOM 4613 C CA . THR B 1 292 ? 5.27 -14.969 -25.203 1 83.19 292 THR B CA 1
ATOM 4614 C C . THR B 1 292 ? 4.809 -14.891 -26.656 1 83.19 292 THR B C 1
ATOM 4616 O O . THR B 1 292 ? 5.516 -14.336 -27.5 1 83.19 292 THR B O 1
ATOM 4619 N N . ASP B 1 293 ? 3.73 -15.57 -26.906 1 82.06 293 ASP B N 1
ATOM 4620 C CA . ASP B 1 293 ? 3.215 -15.523 -28.281 1 82.06 293 ASP B CA 1
ATOM 4621 C C . ASP B 1 293 ? 2.652 -14.148 -28.609 1 82.06 293 ASP B C 1
ATOM 4623 O O . ASP B 1 293 ? 2.662 -13.734 -29.766 1 82.06 293 ASP B O 1
ATOM 4627 N N . THR B 1 294 ? 2.324 -13.406 -27.594 1 83.62 294 THR B N 1
ATOM 4628 C CA . THR B 1 294 ? 1.577 -12.188 -27.891 1 83.62 294 THR B CA 1
ATOM 4629 C C . THR B 1 294 ? 2.268 -10.969 -27.297 1 83.62 294 THR B C 1
ATOM 4631 O O . THR B 1 294 ? 1.904 -9.828 -27.594 1 83.62 294 THR B O 1
ATOM 4634 N N . GLU B 1 295 ? 3.32 -11.266 -26.516 1 88.44 295 GLU B N 1
ATOM 4635 C CA . GLU B 1 295 ? 3.826 -10.109 -25.781 1 88.44 295 GLU B CA 1
ATOM 4636 C C . GLU B 1 295 ? 5.332 -10.219 -25.547 1 88.44 295 GLU B C 1
ATOM 4638 O O . GLU B 1 295 ? 5.855 -11.312 -25.344 1 88.44 295 GLU B O 1
ATOM 4643 N N . LEU B 1 296 ? 5.973 -9.055 -25.656 1 91.62 296 LEU B N 1
ATOM 4644 C CA . LEU B 1 296 ? 7.359 -8.898 -25.234 1 91.62 296 LEU B CA 1
ATOM 4645 C C . LEU B 1 296 ? 7.445 -8.117 -23.922 1 91.62 296 LEU B C 1
ATOM 4647 O O . LEU B 1 296 ? 6.875 -7.031 -23.797 1 91.62 296 LEU B O 1
ATOM 4651 N N . THR B 1 297 ? 8.094 -8.703 -22.984 1 91.94 297 THR B N 1
ATOM 4652 C CA . THR B 1 297 ? 8.328 -8.008 -21.719 1 91.94 297 THR B CA 1
ATOM 4653 C C . THR B 1 297 ? 9.82 -7.766 -21.5 1 91.94 297 THR B C 1
ATOM 4655 O O . THR B 1 297 ? 10.633 -8.664 -21.719 1 91.94 297 THR B O 1
ATOM 4658 N N . VAL B 1 298 ? 10.164 -6.527 -21.188 1 93.88 298 VAL B N 1
ATOM 4659 C CA . VAL B 1 298 ? 11.539 -6.156 -20.875 1 93.88 298 VAL B CA 1
ATOM 4660 C C . VAL B 1 298 ? 11.625 -5.672 -19.422 1 93.88 298 VAL B C 1
ATOM 4662 O O . VAL B 1 298 ? 10.836 -4.828 -19 1 93.88 298 VAL B O 1
ATOM 4665 N N . GLU B 1 299 ? 12.57 -6.227 -18.734 1 92.62 299 GLU B N 1
ATOM 4666 C CA . GLU B 1 299 ? 12.789 -5.848 -17.328 1 92.62 299 GLU B CA 1
ATOM 4667 C C . GLU B 1 299 ? 14.195 -5.289 -17.125 1 92.62 299 GLU B C 1
ATOM 4669 O O . GLU B 1 299 ? 15.164 -5.852 -17.625 1 92.62 299 GLU B O 1
ATOM 4674 N N . ILE B 1 300 ? 14.234 -4.211 -16.453 1 91.88 300 ILE B N 1
ATOM 4675 C CA . ILE B 1 300 ? 15.508 -3.598 -16.094 1 91.88 300 ILE B CA 1
ATOM 4676 C C . ILE B 1 300 ? 15.602 -3.482 -14.57 1 91.88 300 ILE B C 1
ATOM 4678 O O . ILE B 1 300 ? 14.781 -2.805 -13.938 1 91.88 300 ILE B O 1
ATOM 4682 N N . SER B 1 301 ? 16.578 -4.164 -14 1 89.56 301 SER B N 1
ATOM 4683 C CA . SER B 1 301 ? 16.719 -4.16 -12.547 1 89.56 301 SER B CA 1
ATOM 4684 C C . SER B 1 301 ? 17.984 -3.402 -12.125 1 89.56 301 SER B C 1
ATOM 4686 O O . SER B 1 301 ? 19 -3.471 -12.805 1 89.56 301 SER B O 1
ATOM 4688 N N . ASP B 1 302 ? 17.828 -2.619 -11.117 1 85.06 302 ASP B N 1
ATOM 4689 C CA . ASP B 1 302 ? 18.969 -1.922 -10.531 1 85.06 302 ASP B CA 1
ATOM 4690 C C . ASP B 1 302 ? 18.859 -1.86 -9.008 1 85.06 302 ASP B C 1
ATOM 4692 O O . ASP B 1 302 ? 17.859 -2.297 -8.438 1 85.06 302 ASP B O 1
ATOM 4696 N N . ARG B 1 303 ? 19.859 -1.427 -8.406 1 75.56 303 ARG B N 1
ATOM 4697 C CA . ARG B 1 303 ? 19.938 -1.454 -6.949 1 75.56 303 ARG B CA 1
ATOM 4698 C C . ARG B 1 303 ? 19.5 -0.118 -6.355 1 75.56 303 ARG B C 1
ATOM 4700 O O . ARG B 1 303 ? 19.688 0.126 -5.16 1 75.56 303 ARG B O 1
ATOM 4707 N N . SER B 1 304 ? 18.953 0.674 -7.289 1 66.12 304 SER B N 1
ATOM 4708 C CA . SER B 1 304 ? 18.5 1.962 -6.777 1 66.12 304 SER B CA 1
ATOM 4709 C C . SER B 1 304 ? 17.094 1.854 -6.18 1 66.12 304 SER B C 1
ATOM 4711 O O . SER B 1 304 ? 16.25 1.114 -6.688 1 66.12 304 SER B O 1
ATOM 4713 N N . SER B 1 305 ? 17 2.449 -5.102 1 58.62 305 SER B N 1
ATOM 4714 C CA . SER B 1 305 ? 15.688 2.482 -4.469 1 58.62 305 SER B CA 1
ATOM 4715 C C . SER B 1 305 ? 14.836 3.625 -5.02 1 58.62 305 SER 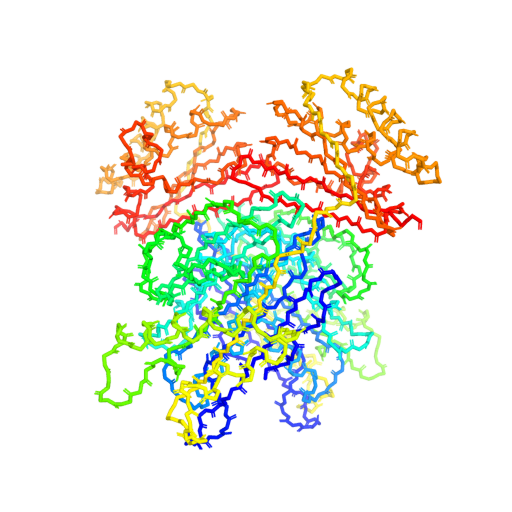B C 1
ATOM 4717 O O . SER B 1 305 ? 13.641 3.713 -4.73 1 58.62 305 SER B O 1
ATOM 4719 N N . ARG B 1 306 ? 15.461 4.418 -5.828 1 57.03 306 ARG B N 1
ATOM 4720 C CA . ARG B 1 306 ? 14.75 5.598 -6.309 1 57.03 306 ARG B CA 1
ATOM 4721 C C . ARG B 1 306 ? 13.664 5.215 -7.312 1 57.03 306 ARG B C 1
ATOM 4723 O O . ARG B 1 306 ? 13.945 4.527 -8.297 1 57.03 306 ARG B O 1
ATOM 4730 N N . LEU B 1 307 ? 12.5 5.434 -6.742 1 54.06 307 LEU B N 1
ATOM 4731 C CA . LEU B 1 307 ? 11.422 5.195 -7.695 1 54.06 307 LEU B CA 1
ATOM 4732 C C . LEU B 1 307 ? 11.414 6.262 -8.789 1 54.06 307 LEU B C 1
ATOM 4734 O O . LEU B 1 307 ? 11.703 7.434 -8.516 1 54.06 307 LEU B O 1
ATOM 4738 N N . PRO B 1 308 ? 11.352 5.84 -10.062 1 43.5 308 PRO B N 1
ATOM 4739 C CA . PRO B 1 308 ? 11.336 6.816 -11.156 1 43.5 308 PRO B CA 1
ATOM 4740 C C . PRO B 1 308 ? 10.289 7.914 -10.945 1 43.5 308 PRO B C 1
ATOM 4742 O O . PRO B 1 308 ? 9.172 7.633 -10.516 1 43.5 308 PRO B O 1
ATOM 4745 N N . GLN B 1 309 ? 10.617 9.133 -10.594 1 45.12 309 GLN B N 1
ATOM 4746 C CA . GLN B 1 309 ? 9.727 10.273 -10.453 1 45.12 309 GLN B CA 1
ATOM 4747 C C . GLN B 1 309 ? 9.438 10.922 -11.805 1 45.12 309 GLN B C 1
ATOM 4749 O O . GLN B 1 309 ? 10.359 11.164 -12.586 1 45.12 309 GLN B O 1
ATOM 4754 N N . PRO B 1 310 ? 8.062 10.883 -12.242 1 39.84 310 PRO B N 1
ATOM 4755 C CA . PRO B 1 310 ? 7.828 11.727 -13.422 1 39.84 310 PRO B CA 1
ATOM 4756 C C . PRO B 1 310 ? 8.203 13.188 -13.18 1 39.84 310 PRO B C 1
ATOM 4758 O O . PRO B 1 310 ? 7.855 13.758 -12.141 1 39.84 310 PRO B O 1
ATOM 4761 N N . CYS B 1 311 ? 9.273 13.594 -13.359 1 36.53 311 CYS B N 1
ATOM 4762 C CA . CYS B 1 311 ? 9.547 15.023 -13.227 1 36.53 311 CYS B CA 1
ATOM 4763 C C . CYS B 1 311 ? 8.859 15.812 -14.336 1 36.53 311 CYS B C 1
ATOM 4765 O O . CYS B 1 311 ? 8.945 15.438 -15.508 1 36.53 311 CYS B O 1
ATOM 4767 N N . PRO B 1 312 ? 7.871 16.562 -14.016 1 34.91 312 PRO B N 1
ATOM 4768 C CA . PRO B 1 312 ? 7.523 17.453 -15.125 1 34.91 312 PRO B CA 1
ATOM 4769 C C . PRO B 1 312 ? 8.75 17.953 -15.883 1 34.91 312 PRO B C 1
ATOM 4771 O O . PRO B 1 312 ? 9.852 18 -15.32 1 34.91 312 PRO B O 1
ATOM 4774 N N . ALA B 1 313 ? 8.531 18.203 -17.281 1 33.97 313 ALA B N 1
ATOM 4775 C CA . ALA B 1 313 ? 9.516 18.828 -18.156 1 33.97 313 ALA B CA 1
ATOM 4776 C C . ALA B 1 313 ? 10.109 20.078 -17.5 1 33.97 313 ALA B C 1
ATOM 4778 O O . ALA B 1 313 ? 9.609 21.188 -17.719 1 33.97 313 ALA B O 1
ATOM 4779 N N . ALA B 1 314 ? 10.156 20.172 -16.281 1 33.34 314 ALA B N 1
ATOM 4780 C CA . ALA B 1 314 ? 10.961 21.375 -16.188 1 33.34 314 ALA B CA 1
ATOM 4781 C C . ALA B 1 314 ? 12.203 21.281 -17.078 1 33.34 314 ALA B C 1
ATOM 4783 O O . ALA B 1 314 ? 12.648 20.172 -17.406 1 33.34 314 ALA B O 1
ATOM 4784 N N . GLU B 1 315 ? 12.852 22.281 -17.5 1 36.72 315 GLU B N 1
ATOM 4785 C CA . GLU B 1 315 ? 13.914 22.438 -18.484 1 36.72 315 GLU B CA 1
ATOM 4786 C C . GLU B 1 315 ? 14.953 21.328 -18.375 1 36.72 315 GLU B C 1
ATOM 4788 O O . GLU B 1 315 ? 15.422 20.797 -19.391 1 36.72 315 GLU B O 1
ATOM 4793 N N . ASP B 1 316 ? 15.648 21.219 -17.234 1 33.69 316 ASP B N 1
ATOM 4794 C CA . ASP B 1 316 ? 16.938 20.547 -17.281 1 33.69 316 ASP B CA 1
ATOM 4795 C C . ASP B 1 316 ? 16.797 19.078 -16.906 1 33.69 316 ASP B C 1
ATOM 4797 O O . ASP B 1 316 ? 17.781 18.328 -16.875 1 33.69 316 ASP B O 1
ATOM 4801 N N . ASP B 1 317 ? 15.664 18.594 -16.172 1 37.91 317 ASP B N 1
ATOM 4802 C CA . ASP B 1 317 ? 15.906 17.25 -15.641 1 37.91 317 ASP B CA 1
ATOM 4803 C C . ASP B 1 317 ? 15.32 16.188 -16.547 1 37.91 317 ASP B C 1
ATOM 4805 O O . ASP B 1 317 ? 14.117 16.141 -16.781 1 37.91 317 ASP B O 1
ATOM 4809 N N . GLU B 1 318 ? 15.867 15.617 -17.406 1 41.19 318 GLU B N 1
ATOM 4810 C CA . GLU B 1 318 ? 15.75 14.516 -18.359 1 41.19 318 GLU B CA 1
ATOM 4811 C C . GLU B 1 318 ? 15.023 13.328 -17.734 1 41.19 318 GLU B C 1
ATOM 4813 O O . GLU B 1 318 ? 14.562 12.43 -18.453 1 41.19 318 GLU B O 1
ATOM 4818 N N . SER B 1 319 ? 14.859 13.281 -16.453 1 45.5 319 SER B N 1
ATOM 4819 C CA . SER B 1 319 ? 14.375 12.07 -15.805 1 45.5 319 SER B CA 1
ATOM 4820 C C . SER B 1 319 ? 12.867 11.922 -15.961 1 45.5 319 SER B C 1
ATOM 4822 O O . SER B 1 319 ? 12.359 10.805 -16.094 1 45.5 319 SER B O 1
ATOM 4824 N N . GLY B 1 320 ? 12.141 12.992 -15.984 1 49.28 320 GLY B N 1
ATOM 4825 C CA . GLY B 1 320 ? 10.695 12.945 -16.141 1 49.28 320 GLY B CA 1
ATOM 4826 C C . GLY B 1 320 ? 10.25 12.602 -17.547 1 49.28 320 GLY B C 1
ATOM 4827 O O . GLY B 1 320 ? 9.195 11.984 -17.734 1 49.28 320 GLY B O 1
ATOM 4828 N N . ARG B 1 321 ? 11.055 13.031 -18.547 1 52.31 321 ARG B N 1
ATOM 4829 C CA . ARG B 1 321 ? 10.75 12.781 -19.953 1 52.31 321 ARG B CA 1
ATOM 4830 C C . ARG B 1 321 ? 10.789 11.289 -20.25 1 52.31 321 ARG B C 1
ATOM 4832 O O . ARG B 1 321 ? 9.992 10.789 -21.062 1 52.31 321 ARG B O 1
ATOM 4839 N N . GLY B 1 322 ? 11.594 10.688 -19.484 1 61.25 322 GLY B N 1
ATOM 4840 C CA . GLY B 1 322 ? 11.766 9.266 -19.719 1 61.25 322 GLY B CA 1
ATOM 4841 C C . GLY B 1 322 ? 10.531 8.453 -19.375 1 61.25 322 GLY B C 1
ATOM 4842 O O . GLY B 1 322 ? 10.094 7.602 -20.156 1 61.25 322 GLY B O 1
ATOM 4843 N N . LEU B 1 323 ? 9.836 8.805 -18.359 1 64.44 323 LEU B N 1
ATOM 4844 C CA . LEU B 1 323 ? 8.68 8.023 -17.953 1 64.44 323 LEU B CA 1
ATOM 4845 C C . LEU B 1 323 ? 7.473 8.328 -18.828 1 64.44 323 LEU B C 1
ATOM 4847 O O . LEU B 1 323 ? 6.617 7.469 -19.031 1 64.44 323 LEU B O 1
ATOM 4851 N N . LEU B 1 324 ? 7.531 9.523 -19.359 1 65.44 324 LEU B N 1
ATOM 4852 C CA . LEU B 1 324 ? 6.445 9.891 -20.266 1 65.44 324 LEU B CA 1
ATOM 4853 C C . LEU B 1 324 ? 6.512 9.062 -21.547 1 65.44 324 LEU B C 1
ATOM 4855 O O . LEU B 1 324 ? 5.48 8.648 -22.078 1 65.44 324 LEU B O 1
ATOM 4859 N N . LEU B 1 325 ? 7.707 8.867 -21.953 1 68.75 325 LEU B N 1
ATOM 4860 C CA . LEU B 1 325 ? 7.891 8.062 -23.156 1 68.75 325 LEU B CA 1
ATOM 4861 C C . LEU B 1 325 ? 7.457 6.621 -22.906 1 68.75 325 LEU B C 1
ATOM 4863 O O . LEU B 1 325 ? 6.832 6 -23.781 1 68.75 325 LEU B O 1
ATOM 4867 N N . VAL B 1 326 ? 7.758 6.188 -21.719 1 71.56 326 VAL B N 1
ATOM 4868 C CA . VAL B 1 326 ? 7.402 4.809 -21.406 1 71.56 326 VAL B CA 1
ATOM 4869 C C . VAL B 1 326 ? 5.887 4.66 -21.359 1 71.56 326 VAL B C 1
ATOM 4871 O O . VAL B 1 326 ? 5.336 3.699 -21.906 1 71.56 326 VAL B O 1
ATOM 4874 N N . ARG B 1 327 ? 5.309 5.66 -21 1 69.44 327 ARG B N 1
ATOM 4875 C CA . ARG B 1 327 ? 3.854 5.645 -20.906 1 69.44 327 ARG B CA 1
ATOM 4876 C C . ARG B 1 327 ? 3.219 5.723 -22.281 1 69.44 327 ARG B C 1
ATOM 4878 O O . ARG B 1 327 ? 2.199 5.078 -22.547 1 69.44 327 ARG B O 1
ATOM 4885 N N . ALA B 1 328 ? 3.846 6.414 -23.094 1 73.81 328 ALA B N 1
ATOM 4886 C CA . ALA B 1 328 ? 3.285 6.66 -24.422 1 73.81 328 ALA B CA 1
ATOM 4887 C C . ALA B 1 328 ? 3.469 5.449 -25.328 1 73.81 328 ALA B C 1
ATOM 4889 O O . ALA B 1 328 ? 2.609 5.156 -26.172 1 73.81 328 ALA B O 1
ATOM 4890 N N . LEU B 1 329 ? 4.477 4.719 -25.062 1 80.19 329 LEU B N 1
ATOM 4891 C CA . LEU B 1 329 ? 4.84 3.717 -26.062 1 80.19 329 LEU B CA 1
ATOM 4892 C C . LEU B 1 329 ? 4.551 2.309 -25.547 1 80.19 329 LEU B C 1
ATOM 4894 O O . LEU B 1 329 ? 4.258 1.406 -26.344 1 80.19 329 LEU B O 1
ATOM 4898 N N . ALA B 1 330 ? 4.609 2.125 -24.266 1 86.38 330 ALA B N 1
ATOM 4899 C CA . ALA B 1 330 ? 4.426 0.781 -23.734 1 86.38 330 ALA B CA 1
ATOM 4900 C C . ALA B 1 330 ? 2.941 0.449 -23.578 1 86.38 330 ALA B C 1
ATOM 4902 O O . ALA B 1 330 ? 2.131 1.323 -23.266 1 86.38 330 ALA B O 1
ATOM 4903 N N . ASP B 1 331 ? 2.613 -0.798 -23.922 1 86.25 331 ASP B N 1
ATOM 4904 C CA . ASP B 1 331 ? 1.253 -1.25 -23.641 1 86.25 331 ASP B CA 1
ATOM 4905 C C . ASP B 1 331 ? 0.989 -1.314 -22.141 1 86.25 331 ASP B C 1
ATOM 4907 O O . ASP B 1 331 ? -0.135 -1.077 -21.688 1 86.25 331 ASP B O 1
ATOM 4911 N N . ASP B 1 332 ? 2.016 -1.663 -21.469 1 83.19 332 ASP B N 1
ATOM 4912 C CA . ASP B 1 332 ? 1.979 -1.699 -20.016 1 83.19 332 ASP B CA 1
ATOM 4913 C C . ASP B 1 332 ? 3.375 -1.521 -19.422 1 83.19 332 ASP B C 1
ATOM 4915 O O . ASP B 1 332 ? 4.375 -1.828 -20.078 1 83.19 332 ASP B O 1
ATOM 4919 N N . TRP B 1 333 ? 3.408 -0.98 -18.234 1 84.38 333 TRP B N 1
ATOM 4920 C CA . TRP B 1 333 ? 4.688 -0.812 -17.547 1 84.38 333 TRP B CA 1
ATOM 4921 C C . TRP B 1 333 ? 4.484 -0.685 -16.047 1 84.38 333 TRP B C 1
ATOM 4923 O O . TRP B 1 333 ? 3.357 -0.502 -15.578 1 84.38 333 TRP B O 1
ATOM 4933 N N . GLY B 1 334 ? 5.594 -0.856 -15.344 1 80.19 334 GLY B N 1
ATOM 4934 C CA . GLY B 1 334 ? 5.52 -0.706 -13.898 1 80.19 334 GLY B CA 1
ATOM 4935 C C . GLY B 1 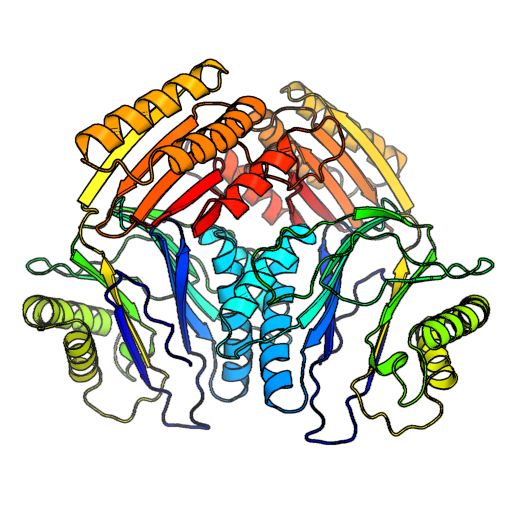334 ? 6.863 -0.839 -13.211 1 80.19 334 GLY B C 1
ATOM 4936 O O . GLY B 1 334 ? 7.902 -0.904 -13.875 1 80.19 334 GLY B O 1
ATOM 4937 N N . VAL B 1 335 ? 6.773 -0.7 -11.898 1 81.19 335 VAL B N 1
ATOM 4938 C CA . VAL B 1 335 ? 7.957 -0.83 -11.062 1 81.19 335 VAL B CA 1
ATOM 4939 C C . VAL B 1 335 ? 7.719 -1.89 -9.984 1 81.19 335 VAL B C 1
ATOM 4941 O O . VAL B 1 335 ? 6.641 -1.947 -9.391 1 81.19 335 VAL B O 1
ATOM 4944 N N . LEU B 1 336 ? 8.641 -2.734 -9.836 1 81.81 336 LEU B N 1
ATOM 4945 C CA . LEU B 1 336 ? 8.617 -3.738 -8.781 1 81.81 336 LEU B CA 1
ATOM 4946 C C . LEU B 1 336 ? 9.773 -3.523 -7.801 1 81.81 336 LEU B C 1
ATOM 4948 O O . LEU B 1 336 ? 10.938 -3.744 -8.148 1 81.81 336 LEU B O 1
ATOM 4952 N N . PRO B 1 337 ? 9.406 -3.096 -6.656 1 77.94 337 PRO B N 1
ATOM 4953 C CA . PRO B 1 337 ? 10.469 -2.945 -5.656 1 77.94 337 PRO B CA 1
ATOM 4954 C C . PRO B 1 337 ? 11 -4.285 -5.152 1 77.94 337 PRO B C 1
ATOM 4956 O O . PRO B 1 337 ? 10.242 -5.258 -5.062 1 77.94 337 PRO B O 1
ATOM 4959 N N . THR B 1 338 ? 12.281 -4.312 -4.898 1 73.81 338 THR B N 1
ATOM 4960 C CA . THR B 1 338 ? 12.922 -5.469 -4.285 1 73.81 338 THR B CA 1
ATOM 4961 C C . THR B 1 338 ? 13.688 -5.062 -3.031 1 73.81 338 THR B C 1
ATOM 4963 O O . THR B 1 338 ? 13.773 -3.875 -2.703 1 73.81 338 THR B O 1
ATOM 4966 N N . ASP B 1 339 ? 14.133 -6.02 -2.314 1 66.69 339 ASP B N 1
ATOM 4967 C CA . ASP B 1 339 ? 14.898 -5.723 -1.108 1 66.69 339 ASP B CA 1
ATOM 4968 C C . ASP B 1 339 ? 16.172 -4.949 -1.445 1 66.69 339 ASP B C 1
ATOM 4970 O O . ASP B 1 339 ? 16.656 -4.148 -0.639 1 66.69 339 ASP B O 1
ATOM 4974 N N . GLU B 1 340 ? 16.641 -5.219 -2.699 1 69.19 340 GLU B N 1
ATOM 4975 C CA . GLU B 1 340 ? 17.938 -4.648 -3.049 1 69.19 340 GLU B CA 1
ATOM 4976 C C . GLU B 1 340 ? 17.781 -3.49 -4.031 1 69.19 340 GLU B C 1
ATOM 4978 O O . GLU B 1 340 ? 18.781 -2.848 -4.395 1 69.19 340 GLU B O 1
ATOM 4983 N N . GLY B 1 341 ? 16.609 -3.322 -4.43 1 76.62 341 GLY B N 1
ATOM 4984 C CA . GLY B 1 341 ? 16.406 -2.271 -5.414 1 76.62 341 GLY B CA 1
ATOM 4985 C C . GLY B 1 341 ? 15.031 -2.314 -6.055 1 76.62 341 GLY B C 1
ATOM 4986 O O . GLY B 1 341 ? 14.016 -2.357 -5.355 1 76.62 341 GLY B O 1
ATOM 4987 N N . LYS B 1 342 ? 15.164 -2.197 -7.391 1 79.81 342 LYS B N 1
ATOM 4988 C CA . LYS B 1 342 ? 13.891 -2.189 -8.102 1 79.81 342 LYS B CA 1
ATOM 4989 C C . LYS B 1 342 ? 14.039 -2.773 -9.5 1 79.81 342 LYS B C 1
ATOM 4991 O O . LYS B 1 342 ? 15.148 -2.869 -10.023 1 79.81 342 LYS B O 1
ATOM 4996 N N . THR B 1 343 ? 12.953 -3.184 -10 1 85.88 343 THR B N 1
ATOM 4997 C CA . THR B 1 343 ? 12.844 -3.6 -11.391 1 85.88 343 THR B CA 1
ATOM 4998 C C . THR B 1 343 ? 11.789 -2.773 -12.125 1 85.88 343 THR B C 1
ATOM 5000 O O . THR B 1 343 ? 10.641 -2.682 -11.672 1 85.88 343 THR B O 1
ATOM 5003 N N . ILE B 1 344 ? 12.242 -2.123 -13.188 1 86.81 344 ILE B N 1
ATOM 5004 C CA . ILE B 1 344 ? 11.297 -1.454 -14.078 1 86.81 344 ILE B CA 1
ATOM 5005 C C . ILE B 1 344 ? 11 -2.352 -15.273 1 86.81 344 ILE B C 1
ATOM 5007 O O . ILE B 1 344 ? 11.906 -2.971 -15.844 1 86.81 344 ILE B O 1
ATOM 5011 N N . TRP B 1 345 ? 9.734 -2.424 -15.594 1 89 345 TRP B N 1
ATOM 5012 C CA . TRP B 1 345 ? 9.383 -3.293 -16.719 1 89 345 TRP B CA 1
ATOM 5013 C C . TRP B 1 345 ? 8.414 -2.596 -17.656 1 89 345 TRP B C 1
ATOM 5015 O O . TRP B 1 345 ? 7.746 -1.633 -17.281 1 89 345 TRP B O 1
ATOM 5025 N N . PHE B 1 346 ? 8.461 -3.027 -18.906 1 89.06 346 PHE B N 1
ATOM 5026 C CA . PHE B 1 346 ? 7.449 -2.633 -19.875 1 89.06 346 PHE B CA 1
ATOM 5027 C C . PHE B 1 346 ? 7.094 -3.797 -20.797 1 89.06 346 PHE B C 1
ATOM 5029 O O . PHE B 1 346 ? 7.891 -4.723 -20.969 1 89.06 346 PHE B O 1
ATOM 5036 N N . SER B 1 347 ? 5.879 -3.74 -21.281 1 91.25 347 SER B N 1
ATOM 5037 C CA . SER B 1 347 ? 5.418 -4.773 -22.203 1 91.25 347 SER B CA 1
ATOM 5038 C C . SER B 1 347 ? 4.902 -4.164 -23.5 1 91.25 347 SER B C 1
ATOM 5040 O O . SER B 1 347 ? 4.367 -3.057 -23.5 1 91.25 347 SER B O 1
ATOM 5042 N N . LEU B 1 348 ? 5.168 -4.863 -24.578 1 91.88 348 LEU B N 1
ATOM 5043 C CA . LEU B 1 348 ? 4.699 -4.504 -25.922 1 91.88 348 LEU B CA 1
ATOM 5044 C C . LEU B 1 348 ? 3.994 -5.68 -26.578 1 91.88 348 LEU B C 1
ATOM 5046 O O . LEU B 1 348 ? 4.438 -6.824 -26.453 1 91.88 348 LEU B O 1
ATOM 5050 N N . ALA B 1 349 ? 2.924 -5.375 -27.188 1 89.31 349 ALA B N 1
ATOM 5051 C CA . ALA B 1 349 ? 2.217 -6.414 -27.922 1 89.31 349 ALA B CA 1
ATOM 5052 C C . ALA B 1 349 ? 3.016 -6.852 -29.156 1 89.31 349 ALA B C 1
ATOM 5054 O O . ALA B 1 349 ? 3.652 -6.027 -29.812 1 89.31 349 ALA B O 1
ATOM 5055 N N . LEU B 1 350 ? 3.025 -8.117 -29.359 1 86.19 350 LEU B N 1
ATOM 5056 C CA . LEU B 1 350 ? 3.678 -8.664 -30.547 1 86.19 350 LEU B CA 1
ATOM 5057 C C . LEU B 1 350 ? 2.674 -8.852 -31.672 1 86.19 350 LEU B C 1
ATOM 5059 O O . LEU B 1 350 ? 1.488 -9.078 -31.422 1 86.19 350 LEU B O 1
#

InterPro domains:
  IPR001932 PPM-type phosphatase-like domain [PF07228] (37-224)
  IPR001932 PPM-type phosphatase-like domain [SM00331] (10-224)
  IPR003594 Histidine kinase/HSP90-like ATPase domain [PF13581] (236-347)
  IPR036457 PPM-type phosphatase-like domain superfamily [G3DSA:3.60.40.10] (4-223)
  IPR036457 PPM-type phosphatase-like domain superfamily [SSF81606] (25-224)
  IPR036890 Histidine kinase/HSP90-like ATPase superfamily [G3DSA:3.30.565.10] (227-350)
  IPR036890 Histidine kinase/HSP90-like ATPase superfamily [SSF55874] (264-348)
  IPR052016 Bacterial Sigma Factor Regulator [PTHR43156] (3-225)

Radius of gyration: 26.37 Å; Cα contacts (8 Å, |Δi|>4): 1593; chains: 2; bounding box: 65×76×67 Å

Foldseek 3Di:
DDDEDDDPQWAKDKDKAAAPPAPRAFLKDWYWADQDPQKIKIKIKHKPDTYDVSRVVSVVLVVLLRVVVNQQAAAQVSLVVSLVVLQPDPDPPIWMWMKMWMARLQQQKIKIWTAQFDFKWKFDAPDFIDTDDFDYHHTRPPDDTRTDMDMDGDDAFIKIKGKGCLQQDDPPDDSVVSVVQLRVQRNVLSNPPPGDHRSVVSSSCSRPVDSRTRHMIMMMIIGRGDHFPDKDKDKAALALCVLVVVLVVLVVVCVVVVNDVCSVLVNLLSSLVSVVCSVAFHDTKMWMWTDHPWKIKIKIWGQAADDQDLDPPPPPDSSNVSVVSLVVRFPDWHWNADPRHIMTMGMDTD/DDDEDDDPQWAKDKDKAAAPPAPRAFLKDWYWADQDPQKIKIKIKHKPDTYDVSRVVSVVLVVLLRVVVNQQAAAQVSLVVSLVVLQPDPDPPIWMWMKMWMARLQQQKIKIWTAQFDFKWKFDAPDFIDTDDFDYHHTRPPDDTRTDMDMDGDDAFIKIKGKGCLQQDDPPDDSVVSVVQLRVQRNPLSNPPPGDHRSVVSSSCSRPVDSRTRHMMMMMIIGRGDHFPDKDKDKAALALCVLVVVLVVLVVVCVVVVNDVCSVLVNLLSSLVSVVCSVAFHDTWMWMWTDHPWKIKIKIWGQAADDQDLDPPPPPDSSNVSVVSLVVRFPDWHWNADPRHIMTMGMDTD

Solvent-accessible surface area (backbone atoms only — not comparable to full-atom values): 36203 Å² total; per-residue (Å²): 127,78,76,54,68,85,49,88,79,49,53,64,29,76,48,78,43,52,18,65,79,68,83,63,46,37,14,64,49,65,46,56,41,78,60,51,91,66,25,35,35,40,36,39,36,39,32,58,68,64,32,69,67,14,24,53,51,30,54,37,48,51,31,18,51,51,34,43,48,64,51,31,53,45,40,28,57,46,51,46,35,48,27,54,47,48,62,66,45,95,49,85,89,49,43,31,27,29,36,32,32,38,37,32,36,74,77,29,33,37,35,32,18,35,21,55,41,69,77,40,32,40,39,37,69,90,41,79,45,42,71,54,83,63,54,88,29,67,37,34,38,72,65,96,72,81,61,46,57,33,74,45,77,49,62,71,61,23,28,40,38,43,58,42,62,38,57,41,56,44,96,96,54,57,57,67,58,32,49,51,50,49,38,55,50,47,43,53,33,62,57,64,41,92,40,54,60,56,30,53,51,50,52,45,50,71,62,47,73,60,88,80,41,89,38,40,26,40,40,38,40,36,36,38,31,68,68,55,80,42,74,50,74,51,78,33,63,47,41,78,66,35,36,58,50,50,45,50,50,50,51,55,49,29,58,75,68,70,48,66,82,52,43,62,62,48,43,52,45,49,39,42,54,40,48,50,43,33,74,67,23,53,56,60,30,36,40,37,39,38,29,52,91,50,35,38,34,41,36,40,31,34,43,28,39,53,59,88,54,73,36,68,80,48,93,81,54,68,62,11,54,38,51,52,50,42,60,72,68,34,76,40,69,52,61,34,54,46,70,63,15,29,32,42,34,37,28,39,70,97,127,78,77,56,68,85,49,89,78,48,54,63,28,76,48,77,43,53,18,66,78,68,84,62,46,36,14,63,50,64,45,56,41,78,59,52,92,66,25,36,36,41,40,39,35,40,30,58,69,65,33,68,67,13,26,53,52,29,52,38,48,52,31,19,50,51,35,43,47,63,52,32,53,48,42,27,56,46,50,47,35,50,27,55,47,48,62,67,44,96,49,86,88,49,44,30,27,28,36,32,32,39,37,32,35,73,77,30,34,36,36,31,18,33,21,56,41,70,77,38,32,39,41,37,69,91,42,77,45,42,70,55,82,62,53,90,31,68,37,33,37,73,67,96,71,82,61,47,55,34,73,45,80,49,61,70,61,23,29,40,40,43,60,40,62,38,56,39,56,45,95,95,56,56,56,67,60,32,50,51,49,51,36,55,50,47,43,54,34,61,58,65,40,92,39,55,60,55,31,53,53,49,51,48,49,71,61,47,73,61,90,79,41,89,40,42,27,39,40,37,40,38,36,39,31,68,69,54,80,41,75,49,73,50,78,33,61,47,41,78,65,35,34,58,51,49,44,49,49,49,50,54,50,28,57,74,69,70,49,66,81,53,43,63,62,49,43,52,45,48,39,40,53,41,48,50,41,33,72,68,25,54,54,59,31,36,42,36,41,37,30,52,92,50,34,38,35,42,37,40,32,33,44,28,39,54,59,89,55,73,36,68,81,49,93,82,54,68,61,10,56,38,51,52,48,41,60,72,69,34,77,41,70,51,60,35,52,46,69,64,14,30,31,40,35,38,29,38,69,96

Nearest PDB structures (foldseek):
  3pu9-assembly1_B  TM=8.454E-01  e=1.651E-12  Sphaerobacter thermophilus DSM 20745
  5ucg-assembly3_D  TM=8.568E-01  e=1.851E-12  Bacillus subtilis subsp. subtilis str. 168
  5ucg-assembly2_E-2  TM=8.198E-01  e=1.108E-12  Bacillus subtilis subsp. subtilis str. 168
  5ucg-assembly1_A  TM=8.351E-01  e=1.024E-11  Bacillus subtilis subsp. subtilis str. 168
  3f79-assembly2_C  TM=8.236E-01  e=6.869E-12  Pseudomonas aeruginosa

Secondary structure (DSSP, 8-state):
---PPPPTT-EEEEEEE--SSSSS--SEEEEEEEEETTEEEEEEEEESS-HHHHHHHHHHHHHHHHHHHHTT--HHHHHHHHHHHHHHSSSTT--EEEEEEEEETTTTEEEEEEEBPPPPEEE-TTS--EEPP----PPBTS-S-----EEEE--TT-EEEEE-GGGT--TTS-HHHHHHHHHHHHHHHHHH-SSHHHHHHHHHHHH--SS--SS-EEEEEEEPPPPPSEEEEEEE-SSTHHHHHHHHHHHHHHHHHT--TTHHHHHHHHHHHHHHHHHH-PSPEEEEEEE-SSEEEEEEEES-----------TT-THHHHHHHHHHH-SEEEEEE-SS-EEEEEEEE-/---PPPPTT-EEEEEEE--SSSSS--SEEEEEEEEETTEEEEEEEEESS-HHHHHHHHHHHHHHHHHHHHTT--HHHHHHHHHHHHHHSSSTT--EEEEEEEEETTTTEEEEEEEBPPPPEEE-TTS--EEPP----PPBTS-S-----EEEE--TT-EEEEE-GGGT--TTS-HHHHHHHHHHHHHHHHHH-SSHHHHHHHHHHHH--SS--SS-EEEEEEEPPPPPSEEEEEEE-SSTHHHHHHHHHHHHHHHHHT--TTHHHHHHHHHHHHHHHHHH-PSPEEEEEEE-SSEEEEEEEES-----------TT-THHHHHHHHHHH-SEEEEEE-SS-EEEEEEEE-

Organism: NCBI:txid40318

=== Feature glossary ===
Reading guide. The protein is described through the following features:

Foldseek 3Di. A 3Di character summarizes, for each residue, the relative orientation of the Cα frame of its nearest spatial neighbor. Because it encodes fold topology rather than chemistry, 3Di alignments detect remote structural similarity that sequence alignment misses.

Contact-map, Ramachandran, and PAE plots. Plot images: a contact map (which residues are close in 3D, as an N×N binary image), a Ramachandran scatter (backbone torsion angles, revealing secondary-structure composition at a glance), and — for AlphaFold structures — a PAE heatmap (pairwise prediction confidence).

Radius of gyration, Cα contacts, bounding box. Radius of gyration (Rg) is the root-mean-square distance of Cα atoms from their centroid — a single number for overall size and compactness. A globular domain of N residues has Rg ≈ 2.2·N^0.38 Å; an extended or disordered chain has a much larger Rg. The Cα contact count is the number of residue pairs whose Cα atoms are within 8 Å and are more than four positions apart in sequence — a standard proxy for tertiary packing density. The bounding box is the smallest axis-aligned box enclosing all Cα atoms.

Secondary structure (8-state, DSSP). Eight-state secondary structure (DSSP): H is the canonical α-helix, G the tighter 3₁₀-helix, I the wider π-helix; E/B are β-structure, T and S are turns and bends, and '-' is everything else. DSSP derives these from the pattern of main-chain N–H···O=C hydrogen bonds, not from the sequence.

B-factor. B-factor (Debye–Waller factor) reflects atomic displacement in the crystal lattice. It is an experimental observable (units Å²), not a prediction; low values mean the atom is pinned down, high values mean it moves or is heterogeneous across the crystal.

pLDDT. pLDDT is the predicted lDDT-Cα score: AlphaFold's confidence that the local environment of each residue (all inter-atomic distances within 15 Å) is correctly placed. It is a per-residue number between 0 and 100, with higher meaning more reliable.

Nearest PDB structures. Nearest PDB neighbors are the top structural matches found by Foldseek when searching this structure against the entire Protein Data Bank. Each hit reports a TM-score (0 to 1; >0.5 almost always implies the same fold) and an E-value. These are *structural* homologs — they may share no detectable sequence similarity.

Solvent-accessible surface area. Accessible surface area quantifies burial. A residue with SASA near zero is packed into the hydrophobic core; one with SASA >100 Å² sits on the surface. Computed here via the Shrake–Rupley numerical algorithm with a 1.4 Å probe.

Rendered structure images. Structure images are PyMOL renders from six orthogonal camera directions. Cartoon representation draws helices as coils and strands as arrows; sticks shows the backbone as bonds; surface shows the solvent-excluded envelope. Rainbow coloring maps sequence position to hue (blue→red, N→C); chain coloring assigns a distinct color per polypeptide.

Backbone torsions (φ/ψ). φ (phi) and ψ (psi) are the two rotatable backbone dihedrals per residue: φ is the C(i-1)–N–Cα–C torsion, ψ is the N–Cα–C–N(i+1) torsion, both in degrees on (−180°, 180°]. α-helical residues cluster near (−60°, −45°); β-strand residues near (−120°, +130°). A Ramachandran plot is simply a scatter of (φ, ψ) for every residue.

Predicted aligned error. Predicted Aligned Error (PAE) is an AlphaFold confidence matrix: entry (i, j) is the expected error in the position of residue j, in ångströms, when the prediction is superimposed on the true structure at residue i. Low PAE within a block of residues means that block is internally rigid and well-predicted; high PAE between two blocks means their relative placement is uncertain even if each block individually is confident.

mmCIF coordinates. Structure coordinates are given as an mmCIF _atom_site loop: one row per atom with element, residue name, chain id, sequence number, and x/y/z position in Å. Only the four main-chain atoms per residue are included here; side chains are omitted to keep the record compact.

InterPro / GO / CATH / organism. Database cross-references. InterPro integrates a dozen domain/family signature databases into unified entries with residue-range hits. GO terms attach function/process/location labels with evidence codes. CATH codes position the fold in a four-level structural taxonomy. Organism is the NCBI-taxonomy species name.

Secondary structure (3-state, P-SEA). SS3 is a coarse helix/strand/coil call (letters a/b/c) made by the P-SEA algorithm from inter-Cα distances and dihedrals. It is less detailed than DSSP but needs only Cα positions.

Sequence. Sequence gives the chain of amino acids in standard one-letter code (A=alanine, C=cysteine, …, Y=tyrosine), read N→C. It is the only feature that is directly encoded by the gene; all structural features are derived from the folded form of this sequence.